Protein 2IUY (pdb70)

B-factor: mean 14.04, std 6.44, range [2.0, 47.24]

Radius of gyration: 25.38 Å; Cα contacts (8 Å, |Δi|>4): 1663; chains: 2; bounding box: 52×70×70 Å

Structure (mmCIF, N/CA/C/O backbone):
data_2IUY
#
_entry.id   2IUY
#
_cell.length_a   47.521
_cell.length_b   73.829
_cell.length_c   92.173
_cell.angle_alpha   90.00
_cell.angle_beta   90.65
_cell.angle_gamma   90.00
#
_symmetry.space_group_name_H-M   'P 1 21 1'
#
loop_
_entity.id
_entity.type
_entity.pdbx_description
1 polymer GLYCOSYLTRANSFERASE
2 non-polymer '2-(N-MORPHOLINO)-ETHANESULFONIC ACID'
3 non-polymer 'SULFATE ION'
4 water water
#
loop_
_atom_site.group_PDB
_atom_site.id
_atom_site.type_symbol
_atom_site.label_atom_id
_atom_site.label_alt_id
_atom_site.label_comp_id
_atom_site.label_asym_id
_atom_site.label_entity_id
_atom_site.label_seq_id
_atom_site.pdbx_PDB_ins_code
_atom_site.Cartn_x
_atom_site.Cartn_y
_atom_site.Cartn_z
_atom_site.occupancy
_atom_site.B_iso_or_equiv
_atom_site.auth_seq_id
_atom_site.auth_comp_id
_atom_site.auth_asym_id
_atom_site.auth_atom_id
_atom_site.pdbx_PDB_model_num
ATOM 1 N N . PRO A 1 3 ? 50.928 19.955 101.899 1.00 21.81 13 PRO A N 1
ATOM 2 C CA . PRO A 1 3 ? 49.593 20.309 101.379 1.00 20.45 13 PRO A CA 1
ATOM 3 C C . PRO A 1 3 ? 49.661 21.632 100.637 1.00 18.93 13 PRO A C 1
ATOM 4 O O . PRO A 1 3 ? 50.184 22.634 101.153 1.00 20.18 13 PRO A O 1
ATOM 8 N N . LEU A 1 4 ? 49.140 21.624 99.425 1.00 15.45 14 LEU A N 1
ATOM 9 C CA . LEU A 1 4 ? 49.245 22.768 98.523 1.00 11.95 14 LEU A CA 1
ATOM 10 C C . LEU A 1 4 ? 47.985 23.578 98.695 1.00 10.81 14 LEU A C 1
ATOM 11 O O . LEU A 1 4 ? 46.903 23.038 99.104 1.00 8.16 14 LEU A O 1
ATOM 16 N N . LYS A 1 5 ? 48.147 24.893 98.501 1.00 9.25 15 LYS A N 1
ATOM 17 C CA . LYS A 1 5 ? 47.022 25.805 98.343 1.00 8.95 15 LYS A CA 1
ATOM 18 C C . LYS A 1 5 ? 46.893 26.054 96.864 1.00 9.02 15 LYS A C 1
ATOM 19 O O . LYS A 1 5 ? 47.841 26.503 96.241 1.00 7.65 15 LYS A O 1
ATOM 25 N N . VAL A 1 6 ? 45.755 25.648 96.289 1.00 9.19 16 VAL A N 1
ATOM 26 C CA . VAL A 1 6 ? 45.580 25.676 94.824 1.00 8.24 16 VAL A CA 1
ATOM 27 C C . VAL A 1 6 ? 44.430 26.632 94.493 1.00 8.97 16 VAL A C 1
ATOM 28 O O . VAL A 1 6 ? 43.298 26.465 94.989 1.00 9.83 16 VAL A O 1
ATOM 32 N N . ALA A 1 7 ? 44.730 27.654 93.705 1.00 8.90 17 ALA A N 1
ATOM 33 C CA . ALA A 1 7 ? 43.702 28.532 93.164 1.00 9.51 17 ALA A CA 1
ATOM 34 C C . ALA A 1 7 ? 43.278 27.950 91.834 1.00 10.73 17 ALA A C 1
ATOM 35 O O . ALA A 1 7 ? 44.100 27.880 90.915 1.00 11.31 17 ALA A O 1
ATOM 37 N N . LEU A 1 8 ? 42.013 27.495 91.757 1.00 11.15 18 LEU A N 1
ATOM 38 C CA . LEU A 1 8 ? 41.432 26.892 90.553 1.00 11.18 18 LEU A CA 1
ATOM 39 C C . LEU A 1 8 ? 40.564 27.925 89.921 1.00 11.58 18 LEU A C 1
ATOM 40 O O . LEU A 1 8 ? 39.606 28.332 90.564 1.00 11.29 18 LEU A O 1
ATOM 45 N N . VAL A 1 9 ? 40.859 28.311 88.668 1.00 10.92 19 VAL A N 1
ATOM 46 C CA . VAL A 1 9 ? 40.165 29.425 88.043 1.00 10.90 19 VAL A CA 1
ATOM 47 C C . VAL A 1 9 ? 39.259 28.827 87.030 1.00 11.32 19 VAL A C 1
ATOM 48 O O . VAL A 1 9 ? 39.705 28.307 86.000 1.00 11.80 19 VAL A O 1
ATOM 52 N N . ASN A 1 10 ? 37.967 28.870 87.349 1.00 11.21 20 ASN A N 1
ATOM 53 C CA . ASN A 1 10 ? 36.917 28.469 86.441 1.00 10.10 20 ASN A CA 1
ATOM 54 C C . ASN A 1 10 ? 36.770 29.554 85.407 1.00 9.93 20 ASN A C 1
ATOM 55 O O . ASN A 1 10 ? 37.109 30.716 85.671 1.00 9.06 20 ASN A O 1
ATOM 60 N N . ILE A 1 11 ? 36.218 29.173 84.258 1.00 9.55 21 ILE A N 1
ATOM 61 C CA . ILE A 1 11 ? 35.887 30.096 83.161 1.00 9.26 21 ILE A CA 1
ATOM 62 C C . ILE A 1 11 ? 34.695 30.963 83.609 1.00 9.95 21 ILE A C 1
ATOM 63 O O . ILE A 1 11 ? 33.595 30.429 83.850 1.00 11.00 21 ILE A O 1
ATOM 68 N N . PRO A 1 12 ? 34.918 32.289 83.789 1.00 10.58 22 PRO A N 1
ATOM 69 C CA . PRO A 1 12 ? 33.823 33.185 84.279 1.00 11.08 22 PRO A CA 1
ATOM 70 C C . PRO A 1 12 ? 32.744 33.478 83.209 1.00 12.28 22 PRO A C 1
ATOM 71 O O . PRO A 1 12 ? 33.012 34.158 82.217 1.00 11.37 22 PRO A O 1
ATOM 75 N N . LEU A 1 13 ? 31.543 32.935 83.410 1.00 11.90 23 LEU A N 1
ATOM 76 C CA . LEU A 1 13 ? 30.485 33.034 82.456 1.00 13.26 23 LEU A CA 1
ATOM 77 C C . LEU A 1 13 ? 29.186 33.244 83.206 1.00 14.27 23 LEU A C 1
ATOM 78 O O . LEU A 1 13 ? 28.925 32.574 84.193 1.00 12.47 23 LEU A O 1
ATOM 83 N N . ARG A 1 14 ? 28.337 34.133 82.690 1.00 14.82 24 ARG A N 1
ATOM 84 C CA . ARG A 1 14 ? 27.053 34.333 83.347 1.00 15.38 24 ARG A CA 1
ATOM 85 C C . ARG A 1 14 ? 26.025 33.353 82.868 1.00 14.24 24 ARG A C 1
ATOM 86 O O . ARG A 1 14 ? 26.106 32.861 81.750 1.00 14.23 24 ARG A O 1
ATOM 94 N N . VAL A 1 15 ? 25.092 33.020 83.752 1.00 13.67 25 VAL A N 1
ATOM 95 C CA . VAL A 1 15 ? 23.921 32.240 83.374 1.00 12.88 25 VAL A CA 1
ATOM 96 C C . VAL A 1 15 ? 23.259 32.977 82.207 1.00 13.22 25 VAL A C 1
ATOM 97 O O . VAL A 1 15 ? 23.122 34.220 82.240 1.00 12.29 25 VAL A O 1
ATOM 101 N N . PRO A 1 16 ? 22.972 32.254 81.115 1.00 13.15 26 PRO A N 1
ATOM 102 C CA . PRO A 1 16 ? 22.489 32.984 79.947 1.00 13.93 26 PRO A CA 1
ATOM 103 C C . PRO A 1 16 ? 21.249 33.845 80.243 1.00 14.06 26 PRO A C 1
ATOM 104 O O . PRO A 1 16 ? 20.275 33.371 80.813 1.00 15.39 26 PRO A O 1
ATOM 108 N N . GLY A 1 17 ? 21.322 35.119 79.914 1.00 14.68 27 GLY A N 1
ATOM 109 C CA . GLY A 1 17 ? 20.177 36.019 80.127 1.00 14.41 27 GLY A CA 1
ATOM 110 C C . GLY A 1 17 ? 20.133 36.616 81.513 1.00 15.23 27 GLY A C 1
ATOM 111 O O . GLY A 1 17 ? 19.153 37.304 81.847 1.00 14.91 27 GLY A O 1
ATOM 112 N N . SER A 1 18 ? 21.152 36.330 82.331 1.00 14.30 28 SER A N 1
ATOM 113 C CA . SER A 1 18 ? 21.124 36.671 83.782 1.00 15.87 28 SER A CA 1
ATOM 114 C C . SER A 1 18 ? 22.399 37.385 84.245 1.00 15.89 28 SER A C 1
ATOM 115 O O . SER A 1 18 ? 23.429 37.290 83.591 1.00 16.55 28 SER A O 1
ATOM 118 N N . ASP A 1 19 ? 22.341 38.052 85.399 1.00 16.76 29 ASP A N 1
ATOM 119 C CA . ASP A 1 19 ? 23.564 38.598 86.017 1.00 16.86 29 ASP A CA 1
ATOM 120 C C . ASP A 1 19 ? 24.356 37.589 86.871 1.00 15.54 29 ASP A C 1
ATOM 121 O O . ASP A 1 19 ? 25.520 37.818 87.146 1.00 14.59 29 ASP A O 1
ATOM 126 N N . ALA A 1 20 ? 23.736 36.469 87.228 1.00 14.77 30 ALA A N 1
ATOM 127 C CA . ALA A 1 20 ? 24.369 35.442 88.058 1.00 14.23 30 ALA A CA 1
ATOM 128 C C . ALA A 1 20 ? 25.497 34.743 87.289 1.00 15.01 30 ALA A C 1
ATOM 129 O O . ALA A 1 20 ? 25.429 34.615 86.074 1.00 14.85 30 ALA A O 1
ATOM 131 N N . TRP A 1 21 ? 26.503 34.270 88.017 1.00 15.20 31 TRP A N 1
ATOM 132 C CA . TRP A 1 21 ? 27.632 33.521 87.456 1.00 14.43 31 TRP A CA 1
ATOM 133 C C . TRP A 1 21 ? 27.236 32.061 87.462 1.00 13.23 31 TRP A C 1
ATOM 134 O O . TRP A 1 21 ? 26.549 31.605 88.359 1.00 12.69 31 TRP A O 1
ATOM 145 N N . ILE A 1 22 ? 27.655 31.330 86.444 1.00 12.27 32 ILE A N 1
ATOM 146 C CA . ILE A 1 22 ? 27.438 29.886 86.415 1.00 10.72 32 ILE A CA 1
ATOM 147 C C . ILE A 1 22 ? 28.273 29.314 87.560 1.00 10.98 32 ILE A C 1
ATOM 148 O O . ILE A 1 22 ? 29.389 29.778 87.813 1.00 12.01 32 ILE A O 1
ATOM 153 N N . SER A 1 23 ? 27.731 28.338 88.268 1.00 11.21 33 SER A N 1
ATOM 154 C CA . SER A 1 23 ? 28.445 27.741 89.391 1.00 10.61 33 SER A CA 1
ATOM 155 C C . SER A 1 23 ? 29.298 26.522 89.003 1.00 8.94 33 SER A C 1
ATOM 156 O O . SER A 1 23 ? 29.288 26.042 87.857 1.00 9.63 33 SER A O 1
ATOM 159 N N . VAL A 1 24 ? 30.078 26.043 89.962 1.00 7.93 34 VAL A N 1
ATOM 160 C CA . VAL A 1 24 ? 30.792 24.812 89.825 1.00 7.52 34 VAL A CA 1
ATOM 161 C C . VAL A 1 24 ? 30.365 23.914 90.964 1.00 8.68 34 VAL A C 1
ATOM 162 O O . VAL A 1 24 ? 30.580 24.264 92.133 1.00 8.23 34 VAL A O 1
ATOM 166 N N . PRO A 1 25 ? 29.727 22.768 90.660 1.00 10.03 35 PRO A N 1
ATOM 167 C CA . PRO A 1 25 ? 29.339 22.305 89.344 1.00 10.26 35 PRO A CA 1
ATOM 168 C C . PRO A 1 25 ? 28.169 23.147 88.841 1.00 10.80 35 PRO A C 1
ATOM 169 O O . PRO A 1 25 ? 27.494 23.822 89.644 1.00 9.30 35 PRO A O 1
ATOM 173 N N . PRO A 1 26 ? 27.957 23.162 87.513 1.00 11.79 36 PRO A N 1
ATOM 174 C CA . PRO A 1 26 ? 27.019 24.132 87.011 1.00 12.35 36 PRO A CA 1
ATOM 175 C C . PRO A 1 26 ? 25.572 23.673 87.208 1.00 14.81 36 PRO A C 1
ATOM 176 O O . PRO A 1 26 ? 25.293 22.468 87.296 1.00 13.92 36 PRO A O 1
ATOM 180 N N . GLN A 1 27 ? 24.656 24.638 87.269 1.00 17.22 37 GLN A N 1
ATOM 181 C CA . GLN A 1 27 ? 23.222 24.331 87.391 1.00 19.75 37 GLN A CA 1
ATOM 182 C C . GLN A 1 27 ? 22.699 23.695 86.070 1.00 20.25 37 GLN A C 1
ATOM 183 O O . GLN A 1 27 ? 21.917 22.734 86.075 1.00 20.78 37 GLN A O 1
ATOM 189 N N . GLY A 1 28 ? 23.176 24.191 84.943 1.00 20.77 38 GLY A N 1
ATOM 190 C CA . GLY A 1 28 ? 22.718 23.671 83.654 1.00 22.44 38 GLY A CA 1
ATOM 191 C C . GLY A 1 28 ? 23.871 23.191 82.781 1.00 23.62 38 GLY A C 1
ATOM 192 O O . GLY A 1 28 ? 24.715 22.405 83.232 1.00 24.54 38 GLY A O 1
ATOM 193 N N . TYR A 1 29 ? 23.930 23.678 81.538 1.00 23.32 39 TYR A N 1
ATOM 194 C CA . TYR A 1 29 ? 24.943 23.228 80.614 1.00 24.06 39 TYR A CA 1
ATOM 195 C C . TYR A 1 29 ? 26.293 23.925 80.916 1.00 23.10 39 TYR A C 1
ATOM 196 O O . TYR A 1 29 ? 26.355 25.127 81.183 1.00 21.95 39 TYR A O 1
ATOM 205 N N . GLY A 1 30 ? 27.364 23.141 80.892 1.00 21.84 40 GLY A N 1
ATOM 206 C CA . GLY A 1 30 ? 28.697 23.698 80.979 1.00 20.95 40 GLY A CA 1
ATOM 207 C C . GLY A 1 30 ? 29.722 22.636 81.298 1.00 19.65 40 GLY A C 1
ATOM 208 O O . GLY A 1 30 ? 29.912 22.272 82.476 1.00 21.27 40 GLY A O 1
ATOM 209 N N . GLY A 1 31 ? 30.381 22.171 80.249 1.00 16.52 41 GLY A N 1
ATOM 210 C CA . GLY A 1 31 ? 31.465 21.208 80.331 1.00 14.23 41 GLY A CA 1
ATOM 211 C C . GLY A 1 31 ? 32.645 21.588 81.183 1.00 12.12 41 GLY A C 1
ATOM 212 O O . GLY A 1 31 ? 33.015 20.807 82.012 1.00 11.60 41 GLY A O 1
ATOM 213 N N . ILE A 1 32 ? 33.255 22.763 80.985 1.00 10.41 42 ILE A N 1
ATOM 214 C CA . ILE A 1 32 ? 34.425 23.176 81.801 1.00 10.03 42 ILE A CA 1
ATOM 215 C C . ILE A 1 32 ? 34.179 23.187 83.316 1.00 9.40 42 ILE A C 1
ATOM 216 O O . ILE A 1 32 ? 35.067 22.837 84.124 1.00 8.73 42 ILE A O 1
ATOM 221 N N . GLN A 1 33 ? 32.964 23.595 83.677 1.00 8.65 43 GLN A N 1
ATOM 222 C CA . GLN A 1 33 ? 32.531 23.747 85.058 1.00 8.23 43 GLN A CA 1
ATOM 223 C C . GLN A 1 33 ? 32.416 22.382 85.732 1.00 8.76 43 GLN A C 1
ATOM 224 O O . GLN A 1 33 ? 32.747 22.245 86.893 1.00 9.23 43 GLN A O 1
ATOM 230 N N . TRP A 1 34 ? 31.959 21.380 84.987 1.00 9.23 44 TRP A N 1
ATOM 231 C CA . TRP A 1 34 ? 31.986 19.997 85.431 1.00 10.14 44 TRP A CA 1
ATOM 232 C C . TRP A 1 34 ? 33.441 19.507 85.602 1.00 9.90 44 TRP A C 1
ATOM 233 O O . TRP A 1 34 ? 33.774 18.880 86.594 1.00 9.96 44 TRP A O 1
ATOM 244 N N . VAL A 1 35 ? 34.302 19.835 84.656 1.00 8.90 45 VAL A N 1
ATOM 245 C CA . VAL A 1 35 ? 35.727 19.436 84.788 1.00 8.40 45 VAL A CA 1
ATOM 246 C C . VAL A 1 35 ? 36.289 19.942 86.106 1.00 7.06 45 VAL A C 1
ATOM 247 O O . VAL A 1 35 ? 36.933 19.202 86.836 1.00 7.54 45 VAL A O 1
ATOM 251 N N . VAL A 1 36 ? 36.066 21.211 86.394 1.00 7.08 46 VAL A N 1
ATOM 252 C CA . VAL A 1 36 ? 36.640 21.878 87.576 1.00 5.99 46 VAL A CA 1
ATOM 253 C C . VAL A 1 36 ? 36.092 21.262 88.874 1.00 7.55 46 VAL A C 1
ATOM 254 O O . VAL A 1 36 ? 36.822 21.087 89.819 1.00 7.92 46 VAL A O 1
ATOM 258 N N . ALA A 1 37 ? 34.782 20.939 88.894 1.00 8.01 47 ALA A N 1
ATOM 259 C CA . ALA A 1 37 ? 34.137 20.264 90.008 1.00 7.13 47 ALA A CA 1
ATOM 260 C C . ALA A 1 37 ? 34.799 18.898 90.315 1.00 7.70 47 ALA A C 1
ATOM 261 O O . ALA A 1 37 ? 35.106 18.607 91.464 1.00 7.58 47 ALA A O 1
ATOM 263 N N . ASN A 1 38 ? 35.022 18.099 89.280 1.00 7.25 48 ASN A N 1
ATOM 264 C CA . ASN A 1 38 ? 35.557 16.775 89.401 1.00 8.98 48 ASN A CA 1
ATOM 265 C C . ASN A 1 38 ? 37.047 16.823 89.792 1.00 9.72 48 ASN A C 1
ATOM 266 O O . ASN A 1 38 ? 37.516 16.029 90.655 1.00 9.24 48 ASN A O 1
ATOM 271 N N . LEU A 1 39 ? 37.763 17.746 89.160 1.00 9.09 49 LEU A N 1
ATOM 272 C CA . LEU A 1 39 ? 39.157 18.071 89.529 1.00 9.86 49 LEU A CA 1
ATOM 273 C C . LEU A 1 39 ? 39.286 18.476 91.001 1.00 10.88 49 LEU A C 1
ATOM 274 O O . LEU A 1 39 ? 40.130 17.958 91.741 1.00 10.81 49 LEU A O 1
ATOM 287 N N . ASP A 1 41 ? 37.308 17.933 93.518 1.00 12.69 51 ASP A N 1
ATOM 288 C CA . ASP A 1 41 ? 36.987 16.828 94.434 1.00 11.12 51 ASP A CA 1
ATOM 289 C C . ASP A 1 41 ? 38.239 15.987 94.628 1.00 9.79 51 ASP A C 1
ATOM 290 O O . ASP A 1 41 ? 38.562 15.592 95.742 1.00 10.14 51 ASP A O 1
ATOM 295 N N . GLY A 1 42 ? 38.938 15.696 93.535 1.00 9.18 52 GLY A N 1
ATOM 296 C CA . GLY A 1 42 ? 40.239 14.951 93.612 1.00 8.88 52 GLY A CA 1
ATOM 297 C C . GLY A 1 42 ? 41.270 15.622 94.527 1.00 9.06 52 GLY A C 1
ATOM 298 O O . GLY A 1 42 ? 41.831 14.963 95.422 1.00 10.39 52 GLY A O 1
ATOM 299 N N . LEU A 1 43 ? 41.512 16.918 94.296 1.00 7.14 53 LEU A N 1
ATOM 300 C CA . LEU A 1 43 ? 42.494 17.713 95.016 1.00 6.63 53 LEU A CA 1
ATOM 301 C C . LEU A 1 43 ? 42.178 17.778 96.522 1.00 7.60 53 LEU A C 1
ATOM 302 O O . LEU A 1 43 ? 43.060 17.653 97.310 1.00 6.87 53 LEU A O 1
ATOM 307 N N . LEU A 1 44 ? 40.909 18.025 96.865 1.00 8.66 54 LEU A N 1
ATOM 308 C CA . LEU A 1 44 ? 40.413 18.026 98.217 1.00 9.83 54 LEU A CA 1
ATOM 309 C C . LEU A 1 44 ? 40.561 16.653 98.870 1.00 11.48 54 LEU A C 1
ATOM 310 O O . LEU A 1 44 ? 40.907 16.568 100.047 1.00 12.54 54 LEU A O 1
ATOM 315 N N . GLU A 1 45 ? 40.277 15.572 98.130 1.00 11.58 55 GLU A N 1
ATOM 316 C CA . GLU A 1 45 ? 40.397 14.228 98.688 1.00 12.98 55 GLU A CA 1
ATOM 317 C C . GLU A 1 45 ? 41.858 13.929 98.987 1.00 13.13 55 GLU A C 1
ATOM 318 O O . GLU A 1 45 ? 42.182 13.185 99.936 1.00 13.66 55 GLU A O 1
ATOM 324 N N . LEU A 1 46 ? 42.740 14.478 98.163 1.00 12.34 56 LEU A N 1
ATOM 325 C CA . LEU A 1 46 ? 44.197 14.349 98.393 1.00 12.78 56 LEU A CA 1
ATOM 326 C C . LEU A 1 46 ? 44.753 15.184 99.526 1.00 12.68 56 LEU A C 1
ATOM 327 O O . LEU A 1 46 ? 45.926 15.047 99.834 1.00 13.67 56 LEU A O 1
ATOM 332 N N . GLY A 1 47 ? 43.959 16.084 100.104 1.00 13.06 57 GLY A N 1
ATOM 333 C CA . GLY A 1 47 ? 44.396 16.849 101.287 1.00 12.91 57 GLY A CA 1
ATOM 334 C C . GLY A 1 47 ? 44.830 18.279 101.007 1.00 12.76 57 GLY A C 1
ATOM 335 O O . GLY A 1 47 ? 45.206 18.997 101.928 1.00 12.35 57 GLY A O 1
ATOM 336 N N . HIS A 1 48 ? 44.741 18.704 99.737 1.00 12.14 58 HIS A N 1
ATOM 337 C CA . HIS A 1 48 ? 45.058 20.097 99.322 1.00 11.12 58 HIS A CA 1
ATOM 338 C C . HIS A 1 48 ? 43.943 21.092 99.534 1.00 11.50 58 HIS A C 1
ATOM 339 O O . HIS A 1 48 ? 42.766 20.720 99.610 1.00 10.49 58 HIS A O 1
ATOM 346 N N . GLU A 1 49 ? 44.318 22.363 99.702 1.00 10.84 59 GLU A N 1
ATOM 347 C CA . GLU A 1 49 ? 43.346 23.379 99.948 1.00 12.15 59 GLU A CA 1
ATOM 348 C C . GLU A 1 49 ? 42.973 24.031 98.596 1.00 11.99 59 GLU A C 1
ATOM 349 O O . GLU A 1 49 ? 43.835 24.292 97.803 1.00 12.36 59 GLU A O 1
ATOM 355 N N . VAL A 1 50 ? 41.680 24.216 98.319 1.00 11.49 60 VAL A N 1
ATOM 356 C CA . VAL A 1 50 ? 41.222 24.718 97.015 1.00 11.95 60 VAL A CA 1
ATOM 357 C C . VAL A 1 50 ? 40.478 26.065 97.191 1.00 12.36 60 VAL A C 1
ATOM 358 O O . VAL A 1 50 ? 39.596 26.191 98.048 1.00 12.06 60 VAL A O 1
ATOM 362 N N . PHE A 1 51 ? 40.934 27.078 96.438 1.00 11.99 61 PHE A N 1
ATOM 363 C CA . PHE A 1 51 ? 40.328 28.394 96.356 1.00 10.25 61 PHE A CA 1
ATOM 364 C C . PHE A 1 51 ? 39.745 28.419 94.952 1.00 10.30 61 PHE A C 1
ATOM 365 O O . PHE A 1 51 ? 40.471 28.282 93.992 1.00 9.51 61 PHE A O 1
ATOM 373 N N . LEU A 1 52 ? 38.406 28.470 94.865 1.00 10.12 62 LEU A N 1
ATOM 374 C CA . LEU A 1 52 ? 37.715 28.409 93.598 1.00 10.42 62 LEU A CA 1
ATOM 375 C C . LEU A 1 52 ? 37.424 29.844 93.218 1.00 9.94 62 LEU A C 1
ATOM 376 O O . LEU A 1 52 ? 36.847 30.579 94.017 1.00 10.79 62 LEU A O 1
ATOM 381 N N . LEU A 1 53 ? 37.823 30.208 91.998 1.00 9.25 63 LEU A N 1
ATOM 382 C CA . LEU A 1 53 ? 37.659 31.543 91.456 1.00 9.65 63 LEU A CA 1
ATOM 383 C C . LEU A 1 53 ? 36.848 31.392 90.186 1.00 10.70 63 LEU A C 1
ATOM 384 O O . LEU A 1 53 ? 36.851 30.313 89.557 1.00 10.54 63 LEU A O 1
ATOM 389 N N . GLY A 1 54 ? 36.142 32.476 89.853 1.00 10.55 64 GLY A N 1
ATOM 390 C CA . GLY A 1 54 ? 35.358 32.585 88.652 1.00 10.37 64 GLY A CA 1
ATOM 391 C C . GLY A 1 54 ? 34.074 31.818 88.766 1.00 10.39 64 GLY A C 1
ATOM 392 O O . GLY A 1 54 ? 33.513 31.442 87.734 1.00 10.86 64 GLY A O 1
ATOM 393 N N . ALA A 1 55 ? 33.620 31.549 90.005 1.00 10.04 65 ALA A N 1
ATOM 394 C CA . ALA A 1 55 ? 32.347 30.811 90.232 1.00 10.15 65 ALA A CA 1
ATOM 395 C C . ALA A 1 55 ? 31.679 31.139 91.601 1.00 11.06 65 ALA A C 1
ATOM 396 O O . ALA A 1 55 ? 31.433 30.227 92.420 1.00 8.90 65 ALA A O 1
ATOM 398 N N . PRO A 1 56 ? 31.406 32.436 91.850 1.00 12.02 66 PRO A N 1
ATOM 399 C CA . PRO A 1 56 ? 30.883 32.850 93.163 1.00 14.20 66 PRO A CA 1
ATOM 400 C C . PRO A 1 56 ? 29.456 32.257 93.378 1.00 16.18 66 PRO A C 1
ATOM 401 O O . PRO A 1 56 ? 28.766 31.928 92.412 1.00 17.28 66 PRO A O 1
ATOM 405 N N . GLY A 1 57 ? 29.049 32.010 94.608 1.00 17.13 67 GLY A N 1
ATOM 406 C CA . GLY A 1 57 ? 27.722 31.360 94.740 1.00 17.29 67 GLY A CA 1
ATOM 407 C C . GLY A 1 57 ? 27.701 29.861 94.486 1.00 17.39 67 GLY A C 1
ATOM 408 O O . GLY A 1 57 ? 26.628 29.241 94.597 1.00 17.45 67 GLY A O 1
ATOM 409 N N . SER A 1 58 ? 28.856 29.267 94.124 1.00 16.63 68 SER A N 1
ATOM 410 C CA . SER A 1 58 ? 28.991 27.793 94.014 1.00 15.77 68 SER A CA 1
ATOM 411 C C . SER A 1 58 ? 28.813 27.183 95.408 1.00 17.95 68 SER A C 1
ATOM 412 O O . SER A 1 58 ? 29.111 27.847 96.379 1.00 18.25 68 SER A O 1
ATOM 415 N N . PRO A 1 59 ? 28.339 25.907 95.522 1.00 19.86 69 PRO A N 1
ATOM 416 C CA . PRO A 1 59 ? 28.235 25.329 96.908 1.00 21.09 69 PRO A CA 1
ATOM 417 C C . PRO A 1 59 ? 29.609 25.342 97.600 1.00 22.82 69 PRO A C 1
ATOM 418 O O . PRO A 1 59 ? 30.634 25.053 96.941 1.00 22.07 69 PRO A O 1
ATOM 422 N N . ALA A 1 60 ? 29.645 25.685 98.891 1.00 24.56 70 ALA A N 1
ATOM 423 C CA . ALA A 1 60 ? 30.931 26.008 99.536 1.00 27.11 70 ALA A CA 1
ATOM 424 C C . ALA A 1 60 ? 31.318 25.131 100.739 1.00 28.76 70 ALA A C 1
ATOM 425 O O . ALA A 1 60 ? 32.412 25.308 101.312 1.00 29.01 70 ALA A O 1
ATOM 427 N N . GLY A 1 61 ? 30.467 24.149 101.050 1.00 29.64 71 GLY A N 1
ATOM 428 C CA . GLY A 1 61 ? 30.629 23.281 102.243 1.00 30.50 71 GLY A CA 1
ATOM 429 C C . GLY A 1 61 ? 31.907 22.460 102.484 1.00 29.73 71 GLY A C 1
ATOM 430 O O . GLY A 1 61 ? 32.433 22.495 103.581 1.00 30.27 71 GLY A O 1
ATOM 431 N N . ARG A 1 62 ? 32.356 21.695 101.488 1.00 29.71 72 ARG A N 1
ATOM 432 C CA . ARG A 1 62 ? 33.554 20.841 101.587 1.00 29.97 72 ARG A CA 1
ATOM 433 C C . ARG A 1 62 ? 34.649 21.527 102.446 1.00 29.25 72 ARG A C 1
ATOM 434 O O . ARG A 1 62 ? 34.937 22.720 102.262 1.00 28.59 72 ARG A O 1
ATOM 442 N N . PRO A 1 63 ? 35.208 20.799 103.438 1.00 28.22 73 PRO A N 1
ATOM 443 C CA . PRO A 1 63 ? 36.349 21.391 104.142 1.00 27.11 73 PRO A CA 1
ATOM 444 C C . PRO A 1 63 ? 37.568 21.373 103.217 1.00 24.69 73 PRO A C 1
ATOM 445 O O . PRO A 1 63 ? 37.733 20.447 102.409 1.00 23.95 73 PRO A O 1
ATOM 449 N N . GLY A 1 64 ? 38.396 22.401 103.336 1.00 22.44 74 GLY A N 1
ATOM 450 C CA . GLY A 1 64 ? 39.485 22.612 102.399 1.00 19.51 74 GLY A CA 1
ATOM 451 C C . GLY A 1 64 ? 39.074 23.478 101.217 1.00 17.35 74 GLY A C 1
ATOM 452 O O . GLY A 1 64 ? 39.920 23.935 100.492 1.00 17.54 74 GLY A O 1
ATOM 453 N N . LEU A 1 65 ? 37.773 23.704 101.025 1.00 16.83 75 LEU A N 1
ATOM 454 C CA . LEU A 1 65 ? 37.265 24.498 99.909 1.00 15.54 75 LEU A CA 1
ATOM 455 C C . LEU A 1 65 ? 36.857 25.914 100.336 1.00 15.98 75 LEU A C 1
ATOM 456 O O . LEU A 1 65 ? 36.072 26.099 101.272 1.00 15.74 75 LEU A O 1
ATOM 461 N N . THR A 1 66 ? 37.396 26.915 99.647 1.00 14.80 76 THR A N 1
ATOM 462 C CA . THR A 1 66 ? 36.960 28.280 99.808 1.00 15.49 76 THR A CA 1
ATOM 463 C C . THR A 1 66 ? 36.451 28.783 98.468 1.00 15.64 76 THR A C 1
ATOM 464 O O . THR A 1 66 ? 37.210 28.776 97.478 1.00 14.59 76 THR A O 1
ATOM 468 N N . VAL A 1 67 ? 35.170 29.190 98.428 1.00 15.46 77 VAL A N 1
ATOM 469 C CA . VAL A 1 67 ? 34.601 29.859 97.252 1.00 14.80 77 VAL A CA 1
ATOM 470 C C . VAL A 1 67 ? 34.862 31.352 97.337 1.00 15.03 77 VAL A C 1
ATOM 471 O O . VAL A 1 67 ? 34.297 32.047 98.170 1.00 15.18 77 VAL A O 1
ATOM 475 N N . VAL A 1 68 ? 35.774 31.820 96.486 1.00 15.55 78 VAL A N 1
ATOM 476 C CA . VAL A 1 68 ? 36.203 33.227 96.461 1.00 15.50 78 VAL A CA 1
ATOM 477 C C . VAL A 1 68 ? 35.138 34.067 95.753 1.00 16.19 78 VAL A C 1
ATOM 478 O O . VAL A 1 68 ? 34.724 33.739 94.620 1.00 16.73 78 VAL A O 1
ATOM 482 N N . PRO A 1 69 ? 34.676 35.143 96.402 1.00 17.00 79 PRO A N 1
ATOM 483 C CA . PRO A 1 69 ? 33.675 36.007 95.767 1.00 18.87 79 PRO A CA 1
ATOM 484 C C . PRO A 1 69 ? 34.206 36.880 94.611 1.00 19.94 79 PRO A C 1
ATOM 485 O O . PRO A 1 69 ? 34.083 38.116 94.634 1.00 21.29 79 PRO A O 1
ATOM 489 N N . ALA A 1 70 ? 34.788 36.235 93.602 1.00 19.49 80 ALA A N 1
ATOM 490 C CA . ALA A 1 70 ? 35.333 36.927 92.434 1.00 18.77 80 ALA A CA 1
ATOM 491 C C . ALA A 1 70 ? 34.833 36.221 91.210 1.00 17.94 80 ALA A C 1
ATOM 492 O O . ALA A 1 70 ? 35.104 35.034 90.996 1.00 17.39 80 ALA A O 1
ATOM 494 N N . GLY A 1 71 ? 34.023 36.958 90.470 1.00 18.25 81 GLY A N 1
ATOM 495 C CA . GLY A 1 71 ? 33.383 36.501 89.264 1.00 18.02 81 GLY A CA 1
ATOM 496 C C . GLY A 1 71 ? 34.111 37.055 88.078 1.00 18.57 81 GLY A C 1
ATOM 497 O O . GLY A 1 71 ? 34.643 36.293 87.292 1.00 19.55 81 GLY A O 1
ATOM 498 N N . GLU A 1 72 ? 34.170 38.375 87.923 1.00 20.08 82 GLU A N 1
ATOM 499 C CA . GLU A 1 72 ? 34.755 38.856 86.677 1.00 21.59 82 GLU A CA 1
ATOM 500 C C . GLU A 1 72 ? 36.273 38.808 86.656 1.00 20.27 82 GLU A C 1
ATOM 501 O O . GLU A 1 72 ? 36.880 38.758 87.693 1.00 19.23 82 GLU A O 1
ATOM 507 N N . PRO A 1 73 ? 36.859 38.776 85.442 1.00 20.69 83 PRO A N 1
ATOM 508 C CA . PRO A 1 73 ? 38.300 38.692 85.228 1.00 20.74 83 PRO A CA 1
ATOM 509 C C . PRO A 1 73 ? 39.095 39.663 86.107 1.00 21.09 83 PRO A C 1
ATOM 510 O O . PRO A 1 73 ? 40.059 39.235 86.713 1.00 20.74 83 PRO A O 1
ATOM 514 N N . GLU A 1 74 ? 38.674 40.919 86.202 1.00 20.83 84 GLU A N 1
ATOM 515 C CA . GLU A 1 74 ? 39.424 41.949 86.934 1.00 22.02 84 GLU A CA 1
ATOM 516 C C . GLU A 1 74 ? 39.483 41.672 88.424 1.00 20.55 84 GLU A C 1
ATOM 517 O O . GLU A 1 74 ? 40.504 41.899 89.058 1.00 19.97 84 GLU A O 1
ATOM 523 N N . GLU A 1 75 ? 38.372 41.191 88.974 1.00 20.09 85 GLU A N 1
ATOM 524 C CA . GLU A 1 75 ? 38.275 40.783 90.385 1.00 19.41 85 GLU A CA 1
ATOM 525 C C . GLU A 1 75 ? 39.125 39.552 90.665 1.00 18.00 85 GLU A C 1
ATOM 526 O O . GLU A 1 75 ? 39.700 39.440 91.745 1.00 17.30 85 GLU A O 1
ATOM 532 N N . ILE A 1 76 ? 39.144 38.616 89.712 1.00 15.77 86 ILE A N 1
ATOM 533 C CA . ILE A 1 76 ? 39.960 37.434 89.824 1.00 15.62 86 ILE A CA 1
ATOM 534 C C . ILE A 1 76 ? 41.451 37.853 89.788 1.00 15.92 86 ILE A C 1
ATOM 535 O O . ILE A 1 76 ? 42.220 37.388 90.608 1.00 15.40 86 ILE A O 1
ATOM 540 N N . GLU A 1 77 ? 41.837 38.744 88.879 1.00 16.43 87 GLU A N 1
ATOM 541 C CA . GLU A 1 77 ? 43.250 39.231 88.837 1.00 18.50 87 GLU A CA 1
ATOM 542 C C . GLU A 1 77 ? 43.660 39.958 90.089 1.00 17.91 87 GLU A C 1
ATOM 543 O O . GLU A 1 77 ? 44.775 39.768 90.579 1.00 17.73 87 GLU A O 1
ATOM 549 N N . ARG A 1 78 ? 42.756 40.782 90.608 1.00 18.16 88 ARG A N 1
ATOM 550 C CA . ARG A 1 78 ? 43.032 41.551 91.803 1.00 18.37 88 ARG A CA 1
ATOM 551 C C . ARG A 1 78 ? 43.310 40.631 92.960 1.00 17.81 88 ARG A C 1
ATOM 552 O O . ARG A 1 78 ? 44.274 40.864 93.692 1.00 18.58 88 ARG A O 1
ATOM 560 N N . TRP A 1 79 ? 42.489 39.579 93.101 1.00 16.59 89 TRP A N 1
ATOM 561 C CA . TRP A 1 79 ? 42.586 38.573 94.167 1.00 15.11 89 TRP A CA 1
ATOM 562 C C . TRP A 1 79 ? 43.877 37.749 94.097 1.00 14.54 89 TRP A C 1
ATOM 563 O O . TRP A 1 79 ? 44.538 37.530 95.113 1.00 13.24 89 TRP A O 1
ATOM 574 N N . LEU A 1 80 ? 44.196 37.275 92.891 1.00 14.74 90 LEU A N 1
ATOM 575 C CA . LEU A 1 80 ? 45.423 36.501 92.613 1.00 15.06 90 LEU A CA 1
ATOM 576 C C . LEU A 1 80 ? 46.733 37.257 92.908 1.00 16.43 90 LEU A C 1
ATOM 577 O O . LEU A 1 80 ? 47.732 36.650 93.315 1.00 16.90 90 LEU A O 1
ATOM 582 N N . ARG A 1 81 ? 46.735 38.576 92.701 1.00 16.93 91 ARG A N 1
ATOM 583 C CA . ARG A 1 81 ? 47.914 39.393 92.946 1.00 17.87 91 ARG A CA 1
ATOM 584 C C . ARG A 1 81 ? 48.372 39.372 94.419 1.00 16.89 91 ARG A C 1
ATOM 585 O O . ARG A 1 81 ? 49.559 39.443 94.714 1.00 18.04 91 ARG A O 1
ATOM 593 N N . THR A 1 82 ? 47.434 39.249 95.342 1.00 16.51 92 THR A N 1
ATOM 594 C CA . THR A 1 82 ? 47.763 39.310 96.767 1.00 16.71 92 THR A CA 1
ATOM 595 C C . THR A 1 82 ? 47.593 37.973 97.502 1.00 16.28 92 THR A C 1
ATOM 596 O O . THR A 1 82 ? 47.877 37.880 98.711 1.00 16.12 92 THR A O 1
ATOM 600 N N . ALA A 1 83 ? 47.150 36.951 96.755 1.00 15.59 93 ALA A N 1
ATOM 601 C CA . ALA A 1 83 ? 46.820 35.630 97.311 1.00 15.36 93 ALA A CA 1
ATOM 602 C C . ALA A 1 83 ? 48.076 34.933 97.754 1.00 15.46 93 ALA A C 1
ATOM 603 O O . ALA A 1 83 ? 49.123 34.999 97.089 1.00 16.25 93 ALA A O 1
ATOM 605 N N . ASP A 1 84 ? 47.977 34.312 98.924 1.00 14.64 94 ASP A N 1
ATOM 606 C CA . ASP A 1 84 ? 48.964 33.372 99.360 1.00 15.18 94 ASP A CA 1
ATOM 607 C C . ASP A 1 84 ? 48.601 31.941 98.895 1.00 13.67 94 ASP A C 1
ATOM 608 O O . ASP A 1 84 ? 48.171 31.122 99.679 1.00 12.74 94 ASP A O 1
ATOM 613 N N . VAL A 1 85 ? 48.789 31.619 97.614 1.00 13.79 95 VAL A N 1
ATOM 614 C CA . VAL A 1 85 ? 48.556 30.220 97.171 1.00 12.37 95 VAL A CA 1
ATOM 615 C C . VAL A 1 85 ? 49.808 29.694 96.530 1.00 11.68 95 VAL A C 1
ATOM 616 O O . VAL A 1 85 ? 50.632 30.482 96.106 1.00 11.92 95 VAL A O 1
ATOM 620 N N . ASP A 1 86 ? 49.968 28.379 96.432 1.00 10.51 96 ASP A N 1
ATOM 621 C CA . ASP A 1 86 ? 51.171 27.854 95.822 1.00 10.05 96 ASP A CA 1
ATOM 622 C C . ASP A 1 86 ? 51.080 27.774 94.285 1.00 9.28 96 ASP A C 1
ATOM 623 O O . ASP A 1 86 ? 52.106 27.840 93.593 1.00 7.76 96 ASP A O 1
ATOM 628 N N . VAL A 1 87 ? 49.849 27.644 93.789 1.00 8.94 97 VAL A N 1
ATOM 629 C CA . VAL A 1 87 ? 49.566 27.259 92.407 1.00 9.49 97 VAL A CA 1
ATOM 630 C C . VAL A 1 87 ? 48.303 27.975 91.985 1.00 8.47 97 VAL A C 1
ATOM 631 O O . VAL A 1 87 ? 47.294 27.952 92.708 1.00 8.68 97 VAL A O 1
ATOM 635 N N . VAL A 1 88 ? 48.367 28.612 90.821 1.00 8.20 98 VAL A N 1
ATOM 636 C CA . VAL A 1 88 ? 47.176 29.075 90.110 1.00 7.34 98 VAL A CA 1
ATOM 637 C C . VAL A 1 88 ? 46.982 28.180 88.902 1.00 7.28 98 VAL A C 1
ATOM 638 O O . VAL A 1 88 ? 47.807 28.150 88.032 1.00 7.12 98 VAL A O 1
ATOM 642 N N . HIS A 1 89 ? 45.864 27.465 88.875 1.00 6.45 99 HIS A N 1
ATOM 643 C CA . HIS A 1 89 ? 45.538 26.512 87.839 1.00 5.87 99 HIS A CA 1
ATOM 644 C C . HIS A 1 89 ? 44.322 27.025 87.076 1.00 6.58 99 HIS A C 1
ATOM 645 O O . HIS A 1 89 ? 43.181 26.948 87.569 1.00 6.21 99 HIS A O 1
ATOM 652 N N . ASP A 1 90 ? 44.609 27.578 85.891 1.00 6.96 100 ASP A N 1
ATOM 653 C CA . ASP A 1 90 ? 43.681 28.218 85.011 1.00 7.33 100 ASP A CA 1
ATOM 654 C C . ASP A 1 90 ? 42.936 27.221 84.124 1.00 7.73 100 ASP A C 1
ATOM 655 O O . ASP A 1 90 ? 43.527 26.409 83.430 1.00 6.35 100 ASP A O 1
ATOM 660 N N . HIS A 1 91 ? 41.604 27.304 84.174 1.00 8.25 101 HIS A N 1
ATOM 661 C CA . HIS A 1 91 ? 40.729 26.567 83.265 1.00 7.23 101 HIS A CA 1
ATOM 662 C C . HIS A 1 91 ? 39.958 27.494 82.351 1.00 7.17 101 HIS A C 1
ATOM 663 O O . HIS A 1 91 ? 39.129 27.028 81.617 1.00 7.59 101 HIS A O 1
ATOM 670 N N . SER A 1 92 ? 40.186 28.809 82.439 1.00 8.91 102 SER A N 1
ATOM 671 C CA . SER A 1 92 ? 39.399 29.813 81.696 1.00 8.86 102 SER A CA 1
ATOM 672 C C . SER A 1 92 ? 39.827 30.036 80.235 1.00 10.92 102 SER A C 1
ATOM 673 O O . SER A 1 92 ? 39.188 30.813 79.544 1.00 12.00 102 SER A O 1
ATOM 676 N N . GLY A 1 93 ? 40.919 29.413 79.792 1.00 11.95 103 GLY A N 1
ATOM 677 C CA . GLY A 1 93 ? 41.505 29.706 78.487 1.00 12.87 103 GLY A CA 1
ATOM 678 C C . GLY A 1 93 ? 42.252 31.021 78.483 1.00 13.11 103 GLY A C 1
ATOM 679 O O . GLY A 1 93 ? 42.391 31.666 77.450 1.00 12.76 103 GLY A O 1
ATOM 680 N N . GLY A 1 94 ? 42.748 31.440 79.634 1.00 13.17 104 GLY A N 1
ATOM 681 C CA . GLY A 1 94 ? 43.613 32.583 79.645 1.00 13.50 104 GLY A CA 1
ATOM 682 C C . GLY A 1 94 ? 42.964 33.934 79.844 1.00 14.48 104 GLY A C 1
ATOM 683 O O . GLY A 1 94 ? 43.540 34.963 79.467 1.00 14.46 104 GLY A O 1
ATOM 684 N N . VAL A 1 95 ? 41.790 33.940 80.468 1.00 15.13 105 VAL A N 1
ATOM 685 C CA . VAL A 1 95 ? 41.202 35.165 81.031 1.00 16.37 105 VAL A CA 1
ATOM 686 C C . VAL A 1 95 ? 42.162 35.789 82.060 1.00 17.03 105 VAL A C 1
ATOM 687 O O . VAL A 1 95 ? 42.200 37.009 82.276 1.00 16.37 105 VAL A O 1
ATOM 691 N N . ILE A 1 96 ? 42.952 34.952 82.718 1.00 17.00 106 ILE A N 1
ATOM 692 C CA . ILE A 1 96 ? 44.028 35.465 83.571 1.00 16.22 106 ILE A CA 1
ATOM 693 C C . ILE A 1 96 ? 45.378 34.870 83.086 1.00 15.85 106 ILE A C 1
ATOM 694 O O . ILE A 1 96 ? 45.395 34.004 82.233 1.00 16.32 106 ILE A O 1
ATOM 699 N N . GLY A 1 97 ? 46.501 35.353 83.595 1.00 15.48 107 GLY A N 1
ATOM 700 C CA . GLY A 1 97 ? 47.797 34.897 83.106 1.00 14.66 107 GLY A CA 1
ATOM 701 C C . GLY A 1 97 ? 48.784 34.919 84.238 1.00 14.58 107 GLY A C 1
ATOM 702 O O . GLY A 1 97 ? 48.411 35.265 85.350 1.00 16.29 107 GLY A O 1
ATOM 703 N N . PRO A 1 98 ? 50.030 34.498 84.001 1.00 14.16 108 PRO A N 1
ATOM 704 C CA . PRO A 1 98 ? 51.038 34.524 85.066 1.00 13.83 108 PRO A CA 1
ATOM 705 C C . PRO A 1 98 ? 51.511 35.906 85.568 1.00 14.67 108 PRO A C 1
ATOM 706 O O . PRO A 1 98 ? 52.040 35.988 86.676 1.00 13.80 108 PRO A O 1
ATOM 710 N N . ALA A 1 99 ? 51.320 36.982 84.790 1.00 14.53 109 ALA A N 1
ATOM 711 C CA . ALA A 1 99 ? 51.887 38.293 85.160 1.00 15.17 109 ALA A CA 1
ATOM 712 C C . ALA A 1 99 ? 51.211 38.814 86.400 1.00 15.70 109 ALA A C 1
ATOM 713 O O . ALA A 1 99 ? 49.969 38.771 86.500 1.00 16.40 109 ALA A O 1
ATOM 715 N N . GLY A 1 100 ? 51.991 39.273 87.365 1.00 15.51 110 GLY A N 1
ATOM 716 C CA . GLY A 1 100 ? 51.370 39.880 88.541 1.00 16.36 110 GLY A CA 1
ATOM 717 C C . GLY A 1 100 ? 51.194 38.971 89.732 1.00 16.95 110 GLY A C 1
ATOM 718 O O . GLY A 1 100 ? 50.877 39.428 90.849 1.00 17.09 110 GLY A O 1
ATOM 719 N N . LEU A 1 101 ? 51.370 37.671 89.515 1.00 16.77 111 LEU A N 1
ATOM 720 C CA . LEU A 1 101 ? 51.313 36.713 90.617 1.00 16.32 111 LEU A CA 1
ATOM 721 C C . LEU A 1 101 ? 52.524 36.940 91.561 1.00 15.70 111 LEU A C 1
ATOM 722 O O . LEU A 1 101 ? 53.613 37.367 91.105 1.00 15.52 111 LEU A O 1
ATOM 727 N N . PRO A 1 102 ? 52.344 36.645 92.861 1.00 14.64 112 PRO A N 1
ATOM 728 C CA . PRO A 1 102 ? 53.398 36.872 93.835 1.00 14.78 112 PRO A CA 1
ATOM 729 C C . PRO A 1 102 ? 54.566 35.932 93.573 1.00 13.97 112 PRO A C 1
ATOM 730 O O . PRO A 1 102 ? 54.362 34.834 93.027 1.00 13.01 112 PRO A O 1
ATOM 734 N N . PRO A 1 103 ? 55.797 36.354 93.947 1.00 13.79 113 PRO A N 1
ATOM 735 C CA . PRO A 1 103 ? 56.936 35.461 93.694 1.00 12.74 113 PRO A CA 1
ATOM 736 C C . PRO A 1 103 ? 56.694 34.137 94.374 1.00 12.02 113 PRO A C 1
ATOM 737 O O . PRO A 1 103 ? 56.182 34.096 95.483 1.00 12.12 113 PRO A O 1
ATOM 741 N N . GLY A 1 104 ? 57.038 33.049 93.712 1.00 12.34 114 GLY A N 1
ATOM 742 C CA . GLY A 1 104 ? 56.891 31.741 94.311 1.00 12.58 114 GLY A CA 1
ATOM 743 C C . GLY A 1 104 ? 55.632 31.035 93.828 1.00 13.21 114 GLY A C 1
ATOM 744 O O . GLY A 1 104 ? 55.495 29.815 93.984 1.00 14.20 114 GLY A O 1
ATOM 745 N N . THR A 1 105 ? 54.709 31.779 93.238 1.00 12.51 115 THR A N 1
ATOM 746 C CA . THR A 1 105 ? 53.447 31.174 92.805 1.00 12.22 115 THR A CA 1
ATOM 747 C C . THR A 1 105 ? 53.612 30.536 91.415 1.00 12.44 115 THR A C 1
ATOM 748 O O . THR A 1 105 ? 53.963 31.209 90.460 1.00 12.44 115 THR A O 1
ATOM 752 N N . ALA A 1 106 ? 53.328 29.229 91.313 1.00 11.63 116 ALA A N 1
ATOM 753 C CA . ALA A 1 106 ? 53.373 28.529 90.017 1.00 9.61 116 ALA A CA 1
ATOM 754 C C . ALA A 1 106 ? 52.102 28.810 89.221 1.00 8.93 116 ALA A C 1
ATOM 755 O O . ALA A 1 106 ? 51.012 28.958 89.784 1.00 7.54 116 ALA A O 1
ATOM 757 N N . PHE A 1 107 ? 52.251 28.886 87.907 1.00 8.32 117 PHE A N 1
ATOM 758 C CA . PHE A 1 107 ? 51.103 29.055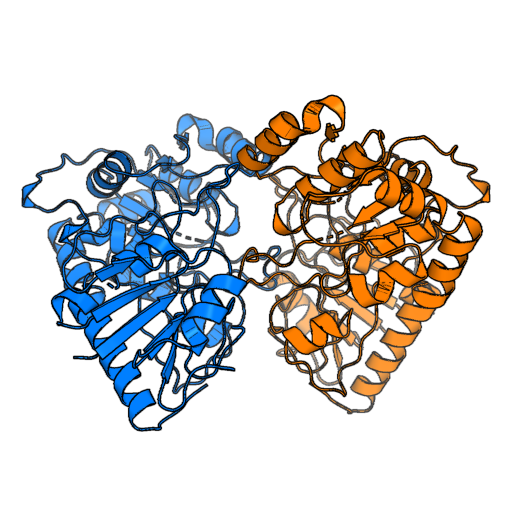 87.032 1.00 9.49 117 PHE A CA 1
ATOM 759 C C . PHE A 1 107 ? 50.981 27.832 86.096 1.00 9.11 117 PHE A C 1
ATOM 760 O O . PHE A 1 107 ? 51.947 27.433 85.425 1.00 8.00 117 PHE A O 1
ATOM 768 N N . ILE A 1 108 ? 49.791 27.228 86.103 1.00 7.88 118 ILE A N 1
ATOM 769 C CA . ILE A 1 108 ? 49.489 26.079 85.244 1.00 7.79 118 ILE A CA 1
ATOM 770 C C . ILE A 1 108 ? 48.110 26.252 84.617 1.00 7.81 118 ILE A C 1
ATOM 771 O O . ILE A 1 108 ? 47.214 26.877 85.208 1.00 6.46 118 ILE A O 1
ATOM 776 N N . SER A 1 109 ? 47.933 25.697 83.417 1.00 8.35 119 SER A N 1
ATOM 777 C CA . SER A 1 109 ? 46.594 25.750 82.756 1.00 9.35 119 SER A CA 1
ATOM 778 C C . SER A 1 109 ? 46.121 24.369 82.359 1.00 8.61 119 SER A C 1
ATOM 779 O O . SER A 1 109 ? 46.932 23.546 82.000 1.00 9.44 119 SER A O 1
ATOM 782 N N . SER A 1 110 ? 44.809 24.139 82.365 1.00 9.40 120 SER A N 1
ATOM 783 C CA . SER A 1 110 ? 44.217 23.034 81.581 1.00 9.23 120 SER A CA 1
ATOM 784 C C . SER A 1 110 ? 43.522 23.704 80.392 1.00 9.58 120 SER A C 1
ATOM 785 O O . SER A 1 110 ? 42.583 24.479 80.561 1.00 10.41 120 SER A O 1
ATOM 788 N N . HIS A 1 111 ? 43.991 23.395 79.201 1.00 9.64 121 HIS A N 1
ATOM 789 C CA . HIS A 1 111 ? 43.358 23.835 77.968 1.00 8.76 121 HIS A CA 1
ATOM 790 C C . HIS A 1 111 ? 42.133 23.026 77.568 1.00 7.28 121 HIS A C 1
ATOM 791 O O . HIS A 1 111 ? 42.224 21.825 77.321 1.00 6.97 121 HIS A O 1
ATOM 798 N N . HIS A 1 112 ? 41.000 23.708 77.495 1.00 5.91 122 HIS A N 1
ATOM 799 C CA . HIS A 1 112 ? 39.734 23.077 77.139 1.00 7.09 122 HIS A CA 1
ATOM 800 C C . HIS A 1 112 ? 39.208 23.498 75.751 1.00 7.15 122 HIS A C 1
ATOM 801 O O . HIS A 1 112 ? 37.994 23.367 75.469 1.00 5.84 122 HIS A O 1
ATOM 808 N N . PHE A 1 113 ? 40.096 24.012 74.899 1.00 7.01 123 PHE A N 1
ATOM 809 C CA . PHE A 1 113 ? 39.611 24.592 73.612 1.00 9.25 123 PHE A CA 1
ATOM 810 C C . PHE A 1 113 ? 40.321 24.008 72.378 1.00 9.44 123 PHE A C 1
ATOM 811 O O . PHE A 1 113 ? 41.441 23.535 72.481 1.00 9.02 123 PHE A O 1
ATOM 819 N N . THR A 1 114 ? 39.635 24.016 71.228 1.00 10.76 124 THR A N 1
ATOM 820 C CA . THR A 1 114 ? 40.219 23.598 69.951 1.00 11.45 124 THR A CA 1
ATOM 821 C C . THR A 1 114 ? 41.257 24.618 69.434 1.00 11.94 124 THR A C 1
ATOM 822 O O . THR A 1 114 ? 42.097 24.325 68.582 1.00 12.32 124 THR A O 1
ATOM 826 N N . THR A 1 115 ? 41.182 25.823 69.976 1.00 12.76 125 THR A N 1
ATOM 827 C CA . THR A 1 115 ? 42.008 26.962 69.568 1.00 13.13 125 THR A CA 1
ATOM 828 C C . THR A 1 115 ? 43.363 26.935 70.296 1.00 12.13 125 THR A C 1
ATOM 829 O O . THR A 1 115 ? 43.529 26.272 71.317 1.00 12.76 125 THR A O 1
ATOM 833 N N . ARG A 1 116 ? 44.339 27.659 69.793 1.00 10.81 126 ARG A N 1
ATOM 834 C CA . ARG A 1 116 ? 45.661 27.605 70.439 1.00 9.35 126 ARG A CA 1
ATOM 835 C C . ARG A 1 116 ? 45.656 28.487 71.686 1.00 9.60 126 ARG A C 1
ATOM 836 O O . ARG A 1 116 ? 45.078 29.601 71.648 1.00 10.12 126 ARG A O 1
ATOM 844 N N . PRO A 1 117 ? 46.266 28.002 72.797 1.00 9.31 127 PRO A N 1
ATOM 845 C CA . PRO A 1 117 ? 46.159 28.699 74.103 1.00 9.46 127 PRO A CA 1
ATOM 846 C C . PRO A 1 117 ? 46.770 30.095 74.178 1.00 10.09 127 PRO A C 1
ATOM 847 O O . PRO A 1 117 ? 47.826 30.350 73.622 1.00 11.60 127 PRO A O 1
ATOM 851 N N . VAL A 1 118 ? 46.127 30.966 74.928 1.00 10.58 128 VAL A N 1
ATOM 852 C CA . VAL A 1 118 ? 46.701 32.264 75.315 1.00 11.56 128 VAL A CA 1
ATOM 853 C C . VAL A 1 118 ? 48.084 32.128 76.028 1.00 12.06 128 VAL A C 1
ATOM 854 O O . VAL A 1 118 ? 49.036 32.898 75.744 1.00 11.89 128 VAL A O 1
ATOM 858 N N . ASN A 1 119 ? 48.146 31.147 76.942 1.00 11.27 129 ASN A N 1
ATOM 859 C CA . ASN A 1 119 ? 49.279 30.880 77.830 1.00 10.46 129 ASN A CA 1
ATOM 860 C C . ASN A 1 119 ? 49.823 29.471 77.569 1.00 10.07 129 ASN A C 1
ATOM 861 O O . ASN A 1 119 ? 49.521 28.542 78.350 1.00 10.35 129 ASN A O 1
ATOM 866 N N . PRO A 1 120 ? 50.593 29.285 76.471 1.00 9.12 130 PRO A N 1
ATOM 867 C CA . PRO A 1 120 ? 51.234 27.981 76.219 1.00 9.34 130 PRO A CA 1
ATOM 868 C C . PRO A 1 120 ? 52.219 27.480 77.250 1.00 8.79 130 PRO A C 1
ATOM 869 O O . PRO A 1 120 ? 52.404 26.279 77.372 1.00 7.78 130 PRO A O 1
ATOM 873 N N . VAL A 1 121 ? 52.846 28.384 78.005 1.00 9.83 131 VAL A N 1
ATOM 874 C CA . VAL A 1 121 ? 53.850 27.970 78.955 1.00 9.89 131 VAL A CA 1
ATOM 875 C C . VAL A 1 121 ? 53.123 27.472 80.191 1.00 9.01 131 VAL A C 1
ATOM 876 O O . VAL A 1 121 ? 52.263 28.175 80.738 1.00 9.50 131 VAL A O 1
ATOM 880 N N . GLY A 1 122 ? 53.448 26.248 80.604 1.00 8.69 132 GLY A N 1
ATOM 881 C CA . GLY A 1 122 ? 52.780 25.620 81.729 1.00 8.25 132 GLY A CA 1
ATOM 882 C C . GLY A 1 122 ? 51.379 25.140 81.367 1.00 9.00 132 GLY A C 1
ATOM 883 O O . GLY A 1 122 ? 50.591 24.834 82.259 1.00 8.27 132 GLY A O 1
ATOM 884 N N . CYS A 1 123 ? 51.082 25.044 80.064 1.00 7.68 133 CYS A N 1
ATOM 885 C CA . CYS A 1 123 ? 49.805 24.487 79.589 1.00 8.03 133 CYS A CA 1
ATOM 886 C C . CYS A 1 123 ? 49.790 22.940 79.546 1.00 7.73 133 CYS A C 1
ATOM 887 O O . CYS A 1 123 ? 50.750 22.321 79.098 1.00 7.81 133 CYS A O 1
ATOM 890 N N . THR A 1 124 ? 48.672 22.343 79.973 1.00 7.37 134 THR A N 1
ATOM 891 C CA . THR A 1 124 ? 48.410 20.903 79.802 1.00 8.01 134 THR A CA 1
ATOM 892 C C . THR A 1 124 ? 47.231 20.722 78.845 1.00 8.56 134 THR A C 1
ATOM 893 O O . THR A 1 124 ? 46.372 21.608 78.727 1.00 8.79 134 THR A O 1
ATOM 897 N N . TYR A 1 125 ? 47.157 19.557 78.207 1.00 8.14 135 TYR A N 1
ATOM 898 C CA . TYR A 1 125 ? 46.120 19.281 77.223 1.00 8.12 135 TYR A CA 1
ATOM 899 C C . TYR A 1 125 ? 45.344 18.045 77.627 1.00 7.97 135 TYR A C 1
ATOM 900 O O . TYR A 1 125 ? 45.910 17.146 78.249 1.00 6.81 135 TYR A O 1
ATOM 909 N N . SER A 1 126 ? 44.044 17.987 77.308 1.00 8.40 136 SER A N 1
ATOM 910 C CA . SER A 1 126 ? 43.276 16.789 77.723 1.00 10.04 136 SER A CA 1
ATOM 911 C C . SER A 1 126 ? 43.494 15.596 76.789 1.00 9.44 136 SER A C 1
ATOM 912 O O . SER A 1 126 ? 43.136 14.456 77.133 1.00 9.85 136 SER A O 1
ATOM 915 N N . SER A 1 127 ? 44.081 15.841 75.617 1.00 8.74 137 SER A N 1
ATOM 916 C CA . SER A 1 127 ? 44.379 14.744 74.699 1.00 9.40 137 SER A CA 1
ATOM 917 C C . SER A 1 127 ? 45.630 15.017 73.861 1.00 9.31 137 SER A C 1
ATOM 918 O O . SER A 1 127 ? 46.039 16.151 73.698 1.00 7.65 137 SER A O 1
ATOM 921 N N . ARG A 1 128 ? 46.254 13.958 73.357 1.00 10.59 138 ARG A N 1
ATOM 922 C CA . ARG A 1 128 ? 47.324 14.098 72.340 1.00 11.95 138 ARG A CA 1
ATOM 923 C C . ARG A 1 128 ? 46.866 14.836 71.069 1.00 9.92 138 ARG A C 1
ATOM 924 O O . ARG A 1 128 ? 47.610 15.627 70.551 1.00 8.33 138 ARG A O 1
ATOM 932 N N . ALA A 1 129 ? 45.670 14.529 70.554 1.00 10.33 139 ALA A N 1
ATOM 933 C CA . ALA A 1 129 ? 45.141 15.190 69.337 1.00 10.06 139 ALA A CA 1
ATOM 934 C C . ALA A 1 129 ? 45.015 16.680 69.570 1.00 9.79 139 ALA A C 1
ATOM 935 O O . ALA A 1 129 ? 45.480 17.466 68.774 1.00 9.93 139 ALA A O 1
ATOM 937 N N . GLN A 1 130 ? 44.469 17.077 70.719 1.00 9.84 140 GLN A N 1
ATOM 938 C CA . GLN A 1 130 ? 44.400 18.504 71.059 1.00 9.22 140 GLN A CA 1
ATOM 939 C C . GLN A 1 130 ? 45.798 19.114 71.185 1.00 8.88 140 GLN A C 1
ATOM 940 O O . GLN A 1 130 ? 46.077 20.147 70.591 1.00 9.55 140 GLN A O 1
ATOM 946 N N . ARG A 1 131 ? 46.665 18.506 71.992 1.00 8.62 141 ARG A N 1
ATOM 947 C CA . ARG A 1 131 ? 48.031 19.031 72.142 1.00 7.98 141 ARG A CA 1
ATOM 948 C C . ARG A 1 131 ? 48.703 19.313 70.768 1.00 7.97 141 ARG A C 1
ATOM 949 O O . ARG A 1 131 ? 49.274 20.390 70.552 1.00 9.85 141 ARG A O 1
ATOM 957 N N . ALA A 1 132 ? 48.647 18.346 69.865 1.00 8.21 142 ALA A N 1
ATOM 958 C CA . ALA A 1 132 ? 49.170 18.464 68.492 1.00 8.97 142 ALA A CA 1
ATOM 959 C C . ALA A 1 132 ? 48.531 19.653 67.693 1.00 10.08 142 ALA A C 1
ATOM 960 O O . ALA A 1 132 ? 49.228 20.482 67.084 1.00 9.88 142 ALA A O 1
ATOM 962 N N . HIS A 1 133 ? 47.191 19.687 67.714 1.00 10.03 143 HIS A N 1
ATOM 963 C CA . HIS A 1 133 ? 46.375 20.633 67.052 1.00 11.73 143 HIS A CA 1
ATOM 964 C C . HIS A 1 133 ? 46.641 22.057 67.569 1.00 11.85 143 HIS A C 1
ATOM 965 O O . HIS A 1 133 ? 46.602 23.059 66.799 1.00 12.07 143 HIS A O 1
ATOM 972 N N . CYS A 1 134 ? 46.890 22.170 68.875 1.00 11.53 144 CYS A N 1
ATOM 973 C CA . CYS A 1 134 ? 47.104 23.476 69.502 1.00 11.12 144 CYS A CA 1
ATOM 974 C C . CYS A 1 134 ? 48.545 23.934 69.441 1.00 11.81 144 CYS A C 1
ATOM 975 O O . CYS A 1 134 ? 48.864 25.010 69.958 1.00 12.15 144 CYS A O 1
ATOM 978 N N . GLY A 1 135 ? 49.423 23.127 68.837 1.00 11.49 145 GLY A N 1
ATOM 979 C CA . GLY A 1 135 ? 50.848 23.488 68.788 1.00 12.14 145 GLY A CA 1
ATOM 980 C C . GLY A 1 135 ? 51.619 23.268 70.083 1.00 13.28 145 GLY A C 1
ATOM 981 O O . GLY A 1 135 ? 52.697 23.833 70.251 1.00 14.24 145 GLY A O 1
ATOM 982 N N . GLY A 1 136 ? 51.108 22.423 70.991 1.00 12.90 146 GLY A N 1
ATOM 983 C CA . GLY A 1 136 ? 51.807 22.118 72.255 1.00 13.15 146 GLY A CA 1
ATOM 984 C C . GLY A 1 136 ? 53.013 21.237 72.005 1.00 13.64 146 GLY A C 1
ATOM 985 O O . GLY A 1 136 ? 52.984 20.371 71.142 1.00 13.12 146 GLY A O 1
ATOM 986 N N . GLY A 1 137 ? 54.104 21.495 72.736 1.00 14.16 147 GLY A N 1
ATOM 987 C CA . GLY A 1 137 ? 55.354 20.727 72.568 1.00 14.29 147 GLY A CA 1
ATOM 988 C C . GLY A 1 137 ? 55.264 19.346 73.187 1.00 14.54 147 GLY A C 1
ATOM 989 O O . GLY A 1 137 ? 54.311 19.053 73.941 1.00 14.78 147 GLY A O 1
ATOM 990 N N . ASP A 1 138 ? 56.242 18.489 72.887 1.00 14.05 148 ASP A N 1
ATOM 991 C CA . ASP A 1 138 ? 56.210 17.120 73.377 1.00 13.70 148 ASP A CA 1
ATOM 992 C C . ASP A 1 138 ? 56.380 16.984 74.882 1.00 13.72 148 ASP A C 1
ATOM 993 O O . ASP A 1 138 ? 55.998 15.958 75.457 1.00 13.81 148 ASP A O 1
ATOM 998 N N . ASP A 1 139 ? 56.946 18.008 75.507 1.00 12.78 149 ASP A N 1
ATOM 999 C CA . ASP A 1 139 ? 57.087 18.039 76.951 1.00 12.36 149 ASP A CA 1
ATOM 1000 C C . ASP A 1 139 ? 55.863 18.631 77.716 1.00 11.89 149 ASP A C 1
ATOM 1001 O O . ASP A 1 139 ? 55.873 18.662 78.955 1.00 11.80 149 ASP A O 1
ATOM 1006 N N . ALA A 1 140 ? 54.829 19.086 76.980 1.00 10.49 150 ALA A N 1
ATOM 1007 C CA . ALA A 1 140 ? 53.529 19.457 77.616 1.00 9.65 150 ALA A CA 1
ATOM 1008 C C . ALA A 1 140 ? 52.715 18.224 78.041 1.00 7.82 150 ALA A C 1
ATOM 1009 O O . ALA A 1 140 ? 52.465 17.332 77.244 1.00 7.36 150 ALA A O 1
ATOM 1011 N N . PRO A 1 141 ? 52.302 18.177 79.308 1.00 7.26 151 PRO A N 1
ATOM 1012 C CA . PRO A 1 141 ? 51.554 17.016 79.785 1.00 7.61 151 PRO A CA 1
ATOM 1013 C C . PRO A 1 141 ? 50.190 16.902 79.120 1.00 8.04 151 PRO A C 1
ATOM 1014 O O . PRO A 1 141 ? 49.550 17.908 78.787 1.00 8.12 151 PRO A O 1
ATOM 1018 N N . VAL A 1 142 ? 49.788 15.657 78.911 1.00 7.21 152 VAL A N 1
ATOM 1019 C CA . VAL A 1 142 ? 48.480 15.336 78.456 1.00 7.60 152 VAL A CA 1
ATOM 1020 C C . VAL A 1 142 ? 47.797 14.635 79.624 1.00 7.45 152 VAL A C 1
ATOM 1021 O O . VAL A 1 142 ? 48.282 13.603 80.127 1.00 6.63 152 VAL A O 1
ATOM 1025 N N . ILE A 1 143 ? 46.712 15.243 80.102 1.00 6.90 153 ILE A N 1
ATOM 1026 C CA . ILE A 1 143 ? 46.033 14.724 81.268 1.00 7.58 153 ILE A CA 1
ATOM 1027 C C . ILE A 1 143 ? 44.552 14.810 80.964 1.00 6.82 153 ILE A C 1
ATOM 1028 O O . ILE A 1 143 ? 44.037 15.899 80.829 1.00 8.59 153 ILE A O 1
ATOM 1033 N N . PRO A 1 144 ? 43.873 13.655 80.805 1.00 6.73 154 PRO A N 1
ATOM 1034 C CA . PRO A 1 144 ? 42.483 13.689 80.322 1.00 5.47 154 PRO A CA 1
ATOM 1035 C C . PRO A 1 144 ? 41.517 14.192 81.381 1.00 6.03 154 PRO A C 1
ATOM 1036 O O . PRO A 1 144 ? 41.931 14.410 82.560 1.00 6.03 154 PRO A O 1
ATOM 1040 N N . ILE A 1 145 ? 40.258 14.423 80.973 1.00 6.11 155 ILE A N 1
ATOM 1041 C CA . ILE A 1 145 ? 39.208 14.928 81.874 1.00 5.31 155 ILE A CA 1
ATOM 1042 C C . ILE A 1 145 ? 38.900 13.905 82.974 1.00 5.32 155 ILE A C 1
ATOM 1043 O O . ILE A 1 145 ? 38.712 12.708 82.687 1.00 5.51 155 ILE A O 1
ATOM 1048 N N . PRO A 1 146 ? 38.897 14.375 84.243 1.00 5.27 156 PRO A N 1
ATOM 1049 C CA . PRO A 1 146 ? 38.597 13.543 85.399 1.00 5.67 156 PRO A CA 1
ATOM 1050 C C . PRO A 1 146 ? 37.098 13.425 85.636 1.00 7.05 156 PRO A C 1
ATOM 1051 O O . PRO A 1 146 ? 36.314 14.284 85.214 1.00 5.49 156 PRO A O 1
ATOM 1055 N N . VAL A 1 147 ? 36.729 12.371 86.335 1.00 7.65 157 VAL A N 1
ATOM 1056 C CA . VAL A 1 147 ? 35.383 12.186 86.736 1.00 8.38 157 VAL A CA 1
ATOM 1057 C C . VAL A 1 147 ? 35.396 11.627 88.184 1.00 8.96 157 VAL A C 1
ATOM 1058 O O . VAL A 1 147 ? 36.166 10.723 88.500 1.00 8.75 157 VAL A O 1
ATOM 1062 N N . ASP A 1 148 ? 34.568 12.205 89.057 1.00 8.50 158 ASP A N 1
ATOM 1063 C CA . ASP A 1 148 ? 34.374 11.698 90.421 1.00 8.46 158 ASP A CA 1
ATOM 1064 C C . ASP A 1 148 ? 33.115 10.826 90.444 1.00 8.57 158 ASP A C 1
ATOM 1065 O O . ASP A 1 148 ? 31.971 11.348 90.338 1.00 7.72 158 ASP A O 1
ATOM 1070 N N . PRO A 1 149 ? 33.307 9.507 90.617 1.00 8.73 159 PRO A N 1
ATOM 1071 C CA . PRO A 1 149 ? 32.169 8.608 90.631 1.00 10.07 159 PRO A CA 1
ATOM 1072 C C . PRO A 1 149 ? 31.097 8.995 91.636 1.00 11.32 159 PRO A C 1
ATOM 1073 O O . PRO A 1 149 ? 29.917 8.734 91.352 1.00 11.93 159 PRO A O 1
ATOM 1077 N N . ALA A 1 150 ? 31.468 9.628 92.758 1.00 12.01 160 ALA A N 1
ATOM 1078 C CA . ALA A 1 150 ? 30.484 10.058 93.778 1.00 12.50 160 ALA A CA 1
ATOM 1079 C C . ALA A 1 150 ? 29.487 11.042 93.204 1.00 12.76 160 ALA A C 1
ATOM 1080 O O . ALA A 1 150 ? 28.399 11.179 93.711 1.00 14.25 160 ALA A O 1
ATOM 1082 N N . ARG A 1 151 ? 29.855 11.751 92.151 1.00 13.37 161 ARG A N 1
ATOM 1083 C CA . ARG A 1 151 ? 28.951 12.731 91.544 1.00 13.12 161 ARG A CA 1
ATOM 1084 C C . ARG A 1 151 ? 27.977 12.080 90.567 1.00 12.73 161 ARG A C 1
ATOM 1085 O O . ARG A 1 151 ? 27.077 12.762 90.063 1.00 12.81 161 ARG A O 1
ATOM 1093 N N . TYR A 1 152 ? 28.191 10.797 90.266 1.00 11.14 162 TYR A N 1
ATOM 1094 C CA . TYR A 1 152 ? 27.400 10.087 89.256 1.00 12.23 162 TYR A CA 1
ATOM 1095 C C . TYR A 1 152 ? 26.674 8.900 89.865 1.00 12.97 162 TYR A C 1
ATOM 1096 O O . TYR A 1 152 ? 26.971 8.473 91.006 1.00 11.12 162 TYR A O 1
ATOM 1105 N N . ARG A 1 153 ? 25.717 8.380 89.101 1.00 13.70 163 ARG A N 1
ATOM 1106 C CA . ARG A 1 153 ? 24.991 7.208 89.529 1.00 13.88 163 ARG A CA 1
ATOM 1107 C C . ARG A 1 153 ? 25.920 5.996 89.528 1.00 13.35 163 ARG A C 1
ATOM 1108 O O . ARG A 1 153 ? 26.743 5.796 88.610 1.00 14.01 163 ARG A O 1
ATOM 1116 N N . SER A 1 154 ? 25.733 5.182 90.550 1.00 12.01 164 SER A N 1
ATOM 1117 C CA . SER A 1 154 ? 26.552 4.051 90.823 1.00 11.45 164 SER A CA 1
ATOM 1118 C C . SER A 1 154 ? 25.816 2.782 90.462 1.00 11.04 164 SER A C 1
ATOM 1119 O O . SER A 1 154 ? 24.608 2.796 90.190 1.00 12.34 164 SER A O 1
ATOM 1122 N N . ALA A 1 155 ? 26.529 1.663 90.469 1.00 11.53 165 ALA A N 1
ATOM 1123 C CA . ALA A 1 155 ? 25.902 0.348 90.248 1.00 11.66 165 ALA A CA 1
ATOM 1124 C C . ALA A 1 155 ? 24.796 0.078 91.296 1.00 11.39 165 ALA A C 1
ATOM 1125 O O . ALA A 1 155 ? 23.717 -0.433 90.957 1.00 11.09 165 ALA A O 1
ATOM 1127 N N . ALA A 1 156 ? 25.058 0.482 92.544 1.00 11.71 166 ALA A N 1
ATOM 1128 C CA . ALA A 1 156 ? 24.128 0.322 93.665 1.00 11.66 166 ALA A CA 1
ATOM 1129 C C . ALA A 1 156 ? 22.824 1.144 93.548 1.00 12.99 166 ALA A C 1
ATOM 1130 O O . ALA A 1 156 ? 21.778 0.734 94.073 1.00 12.18 166 ALA A O 1
ATOM 1132 N N . ASP A 1 157 ? 22.888 2.296 92.869 1.00 13.41 167 ASP A N 1
ATOM 1133 C CA . ASP A 1 157 ? 21.674 3.077 92.537 1.00 15.31 167 ASP A CA 1
ATOM 1134 C C . ASP A 1 157 ? 20.672 2.321 91.674 1.00 15.65 167 ASP A C 1
ATOM 1135 O O . ASP A 1 157 ? 19.488 2.674 91.637 1.00 15.12 167 ASP A O 1
ATOM 1140 N N . GLN A 1 158 ? 21.145 1.314 90.959 1.00 16.16 168 GLN A N 1
ATOM 1141 C CA . GLN A 1 158 ? 20.229 0.441 90.187 1.00 17.37 168 GLN A CA 1
ATOM 1142 C C . GLN A 1 158 ? 19.266 1.214 89.289 1.00 17.27 168 GLN A C 1
ATOM 1143 O O . GLN A 1 158 ? 18.052 0.916 89.219 1.00 15.86 168 GLN A O 1
ATOM 1149 N N . VAL A 1 159 ? 19.805 2.219 88.603 1.00 17.38 169 VAL A N 1
ATOM 1150 C CA . VAL A 1 159 ? 19.043 2.919 87.549 1.00 16.86 169 VAL A CA 1
ATOM 1151 C C . VAL A 1 159 ? 18.642 1.944 86.420 1.00 16.25 169 VAL A C 1
ATOM 1152 O O . VAL A 1 159 ? 19.491 1.284 85.823 1.00 15.90 169 VAL A O 1
ATOM 1156 N N . ALA A 1 160 ? 17.343 1.830 86.148 1.00 16.56 170 ALA A N 1
ATOM 1157 C CA . ALA A 1 160 ? 16.865 0.896 85.111 1.00 17.37 170 ALA A CA 1
ATOM 1158 C C . ALA A 1 160 ? 17.282 1.371 83.709 1.00 16.91 170 ALA A C 1
ATOM 1159 O O . ALA A 1 160 ? 17.119 2.532 83.400 1.00 17.01 170 ALA A O 1
ATOM 1161 N N . LYS A 1 161 ? 17.839 0.476 82.896 1.00 17.68 171 LYS A N 1
ATOM 1162 C CA . LYS A 1 161 ? 18.277 0.809 81.542 1.00 18.77 171 LYS A CA 1
ATOM 1163 C C . LYS A 1 161 ? 17.062 1.067 80.651 1.00 19.51 171 LYS A C 1
ATOM 1164 O O . LYS A 1 161 ? 16.067 0.335 80.714 1.00 18.95 171 LYS A O 1
ATOM 1170 N N . GLU A 1 162 ? 17.118 2.147 79.867 1.00 20.00 172 GLU A N 1
ATOM 1171 C CA . GLU A 1 162 ? 16.059 2.430 78.914 1.00 20.04 172 GLU A CA 1
ATOM 1172 C C . GLU A 1 162 ? 16.548 2.090 77.504 1.00 19.30 172 GLU A C 1
ATOM 1173 O O . GLU A 1 162 ? 17.686 1.691 77.293 1.00 18.90 172 GLU A O 1
ATOM 1179 N N . ASP A 1 163 ? 15.684 2.253 76.524 1.00 19.06 173 ASP A N 1
ATOM 1180 C CA . ASP A 1 163 ? 16.019 1.806 75.173 1.00 18.77 173 ASP A CA 1
ATOM 1181 C C . ASP A 1 163 ? 16.543 2.932 74.342 1.00 17.05 173 ASP A C 1
ATOM 1182 O O . ASP A 1 163 ? 17.006 2.699 73.234 1.00 16.98 173 ASP A O 1
ATOM 1187 N N . PHE A 1 164 ? 16.472 4.152 74.882 1.00 15.65 174 PHE A N 1
ATOM 1188 C CA . PHE A 1 164 ? 16.837 5.364 74.126 1.00 14.50 174 PHE A CA 1
ATOM 1189 C C . PHE A 1 164 ? 18.371 5.518 74.031 1.00 13.34 174 PHE A C 1
ATOM 1190 O O . PHE A 1 164 ? 19.087 5.130 74.968 1.00 12.02 174 PHE A O 1
ATOM 1198 N N . LEU A 1 165 ? 18.855 6.053 72.900 1.00 12.11 175 LEU A N 1
ATOM 1199 C CA . LEU A 1 165 ? 20.260 6.548 72.779 1.00 10.87 175 LEU A CA 1
ATOM 1200 C C . LEU A 1 165 ? 20.293 8.010 73.268 1.00 10.20 175 LEU A C 1
ATOM 1201 O O . LEU A 1 165 ? 19.233 8.614 73.433 1.00 10.65 175 LEU A O 1
ATOM 1206 N N . LEU A 1 166 ? 21.460 8.550 73.580 1.00 8.85 176 LEU A N 1
ATOM 1207 C CA . LEU A 1 166 ? 21.483 9.844 74.261 1.00 9.02 176 LEU A CA 1
ATOM 1208 C C . LEU A 1 166 ? 22.544 10.736 73.670 1.00 8.62 176 LEU A C 1
ATOM 1209 O O . LEU A 1 166 ? 23.698 10.324 73.564 1.00 7.57 176 LEU A O 1
ATOM 1214 N N . PHE A 1 167 ? 22.138 11.955 73.287 1.00 6.96 177 PHE A N 1
ATOM 1215 C CA . PHE A 1 167 ? 23.092 12.944 72.883 1.00 8.59 177 PHE A CA 1
ATOM 1216 C C . PHE A 1 167 ? 23.039 14.043 73.945 1.00 9.31 177 PHE A C 1
ATOM 1217 O O . PHE A 1 167 ? 21.971 14.540 74.253 1.00 7.35 177 PHE A O 1
ATOM 1233 N N . GLY A 1 169 ? 24.874 17.595 74.870 1.00 13.81 179 GLY A N 1
ATOM 1234 C CA . GLY A 1 169 ? 25.747 18.726 74.622 1.00 14.06 179 GLY A CA 1
ATOM 1235 C C . GLY A 1 169 ? 24.983 19.803 73.849 1.00 14.00 179 GLY A C 1
ATOM 1236 O O . GLY A 1 169 ? 23.765 19.719 73.674 1.00 12.47 179 GLY A O 1
ATOM 1237 N N . ARG A 1 170 ? 25.699 20.801 73.364 1.00 13.85 180 ARG A N 1
ATOM 1238 C CA . ARG A 1 170 ? 25.066 21.827 72.517 1.00 15.51 180 ARG A CA 1
ATOM 1239 C C . ARG A 1 170 ? 24.680 21.235 71.157 1.00 12.23 180 ARG A C 1
ATOM 1240 O O . ARG A 1 170 ? 25.459 20.511 70.543 1.00 10.49 180 ARG A O 1
ATOM 1248 N N . VAL A 1 171 ? 23.459 21.520 70.720 1.00 11.52 181 VAL A N 1
ATOM 1249 C CA . VAL A 1 171 ? 22.973 21.023 69.434 1.00 11.00 181 VAL A CA 1
ATOM 1250 C C . VAL A 1 171 ? 23.530 21.959 68.361 1.00 11.50 181 VAL A C 1
ATOM 1251 O O . VAL A 1 171 ? 22.887 22.937 67.987 1.00 11.86 181 VAL A O 1
ATOM 1255 N N . SER A 1 172 ? 24.752 21.658 67.920 1.00 11.96 182 SER A N 1
ATOM 1256 C CA . SER A 1 172 ? 25.546 22.465 66.981 1.00 11.58 182 SER A CA 1
ATOM 1257 C C . SER A 1 172 ? 26.208 21.521 66.032 1.00 9.02 182 SER A C 1
ATOM 1258 O O . SER A 1 172 ? 26.431 20.393 66.398 1.00 7.60 182 SER A O 1
ATOM 1261 N N . PRO A 1 173 ? 26.476 21.967 64.791 1.00 8.91 183 PRO A N 1
ATOM 1262 C CA . PRO A 1 173 ? 26.996 21.080 63.750 1.00 7.83 183 PRO A CA 1
ATOM 1263 C C . PRO A 1 173 ? 28.325 20.368 64.083 1.00 9.51 183 PRO A C 1
ATOM 1264 O O . PRO A 1 173 ? 28.457 19.165 63.807 1.00 9.08 183 PRO A O 1
ATOM 1268 N N . HIS A 1 174 ? 29.293 21.084 64.668 1.00 9.02 184 HIS A N 1
ATOM 1269 C CA . HIS A 1 174 ? 30.568 20.461 64.994 1.00 9.35 184 HIS A CA 1
ATOM 1270 C C . HIS A 1 174 ? 30.439 19.389 66.118 1.00 9.72 184 HIS A C 1
ATOM 1271 O O . HIS A 1 174 ? 31.366 18.553 66.289 1.00 9.18 184 HIS A O 1
ATOM 1278 N N . LYS A 1 175 ? 29.319 19.413 66.867 1.00 9.22 185 LYS A N 1
ATOM 1279 C CA . LYS A 1 175 ? 29.068 18.414 67.919 1.00 9.48 185 LYS A CA 1
ATOM 1280 C C . LYS A 1 175 ? 28.363 17.169 67.370 1.00 8.42 185 LYS A C 1
ATOM 1281 O O . LYS A 1 175 ? 28.310 16.138 68.037 1.00 7.69 185 LYS A O 1
ATOM 1287 N N . GLY A 1 176 ? 27.863 17.261 66.138 1.00 7.80 186 GLY A N 1
ATOM 1288 C CA . GLY A 1 176 ? 27.380 16.093 65.416 1.00 7.17 186 GLY A CA 1
ATOM 1289 C C . GLY A 1 176 ? 26.014 15.611 65.902 1.00 7.56 186 GLY A C 1
ATOM 1290 O O . GLY A 1 176 ? 25.742 14.413 65.860 1.00 8.30 186 GLY A O 1
ATOM 1291 N N . ALA A 1 177 ? 25.154 16.527 66.329 1.00 7.30 187 ALA A N 1
ATOM 1292 C CA . ALA A 1 177 ? 23.773 16.176 66.725 1.00 8.55 187 ALA A CA 1
ATOM 1293 C C . ALA A 1 177 ? 23.034 15.482 65.576 1.00 9.04 187 ALA A C 1
ATOM 1294 O O . ALA A 1 177 ? 22.294 14.499 65.782 1.00 9.98 187 ALA A O 1
ATOM 1296 N N . LEU A 1 178 ? 23.233 16.010 64.376 1.00 8.85 188 LEU A N 1
ATOM 1297 C CA . LEU A 1 178 ? 22.572 15.499 63.172 1.00 8.51 188 LEU A CA 1
ATOM 1298 C C . LEU A 1 178 ? 23.025 14.098 62.851 1.00 8.12 188 LEU A C 1
ATOM 1299 O O . LEU A 1 178 ? 22.227 13.195 62.602 1.00 7.61 188 LEU A O 1
ATOM 1304 N N . GLU A 1 179 ? 24.325 13.905 62.888 1.00 8.53 189 GLU A N 1
ATOM 1305 C CA . GLU A 1 179 ? 24.914 12.572 62.703 1.00 9.18 189 GLU A CA 1
ATOM 1306 C C . GLU A 1 179 ? 24.527 11.553 63.770 1.00 9.04 189 GLU A C 1
ATOM 1307 O O . GLU A 1 179 ? 24.390 10.378 63.482 1.00 11.55 189 GLU A O 1
ATOM 1313 N N . ALA A 1 180 ? 24.378 11.994 65.001 1.00 9.20 190 ALA A N 1
ATOM 1314 C CA . ALA A 1 180 ? 23.847 11.165 66.070 1.00 8.89 190 ALA A CA 1
ATOM 1315 C C . ALA A 1 180 ? 22.377 10.788 65.775 1.00 9.24 190 ALA A C 1
ATOM 1316 O O . ALA A 1 180 ? 21.938 9.638 66.031 1.00 8.94 190 ALA A O 1
ATOM 1318 N N . ALA A 1 181 ? 21.601 11.733 65.242 1.00 8.94 191 ALA A N 1
ATOM 1319 C CA . ALA A 1 181 ? 20.204 11.390 64.837 1.00 10.23 191 ALA A CA 1
ATOM 1320 C C . ALA A 1 181 ? 20.244 10.288 63.765 1.00 10.74 191 ALA A C 1
ATOM 1321 O O . ALA A 1 181 ? 19.534 9.269 63.886 1.00 11.66 191 ALA A O 1
ATOM 1323 N N . ALA A 1 182 ? 21.126 10.450 62.771 1.00 10.13 192 ALA A N 1
ATOM 1324 C CA . ALA A 1 182 ? 21.303 9.463 61.704 1.00 10.03 192 ALA A CA 1
ATOM 1325 C C . ALA A 1 182 ? 21.710 8.093 62.270 1.00 11.05 192 ALA A C 1
ATOM 1326 O O . ALA A 1 182 ? 21.256 7.058 61.820 1.00 10.63 192 ALA A O 1
ATOM 1328 N N . PHE A 1 183 ? 22.609 8.077 63.234 1.00 12.35 193 PHE A N 1
ATOM 1329 C CA . PHE A 1 183 ? 23.066 6.785 63.742 1.00 13.55 193 PHE A CA 1
ATOM 1330 C C . PHE A 1 183 ? 21.928 6.072 64.519 1.00 14.15 193 PHE A C 1
ATOM 1331 O O . PHE A 1 183 ? 21.686 4.862 64.350 1.00 14.71 193 PHE A O 1
ATOM 1339 N N . ALA A 1 184 ? 21.239 6.828 65.371 1.00 13.88 194 ALA A N 1
ATOM 1340 C CA . ALA A 1 184 ? 20.056 6.330 66.083 1.00 13.67 194 ALA A CA 1
ATOM 1341 C C . ALA A 1 184 ? 19.023 5.838 65.074 1.00 14.24 194 ALA A C 1
ATOM 1342 O O . ALA A 1 184 ? 18.563 4.708 65.185 1.00 15.20 194 ALA A O 1
ATOM 1344 N N . HIS A 1 185 ? 18.642 6.687 64.118 1.00 14.79 195 HIS A N 1
ATOM 1345 C CA . HIS A 1 185 ? 17.779 6.255 63.000 1.00 15.68 195 HIS A CA 1
ATOM 1346 C C . HIS A 1 185 ? 18.201 4.892 62.360 1.00 16.19 195 HIS A C 1
ATOM 1347 O O . HIS A 1 185 ? 17.373 3.997 62.193 1.00 16.94 195 HIS A O 1
ATOM 1354 N N . ALA A 1 186 ? 19.481 4.750 62.038 1.00 15.58 196 ALA A N 1
ATOM 1355 C CA . ALA A 1 186 ? 20.063 3.535 61.504 1.00 16.41 196 ALA A CA 1
ATOM 1356 C C . ALA A 1 186 ? 19.762 2.314 62.375 1.00 17.82 196 ALA A C 1
ATOM 1357 O O . ALA A 1 186 ? 19.595 1.210 61.848 1.00 18.01 196 ALA A O 1
ATOM 1359 N N . CYS A 1 187 ? 19.729 2.529 63.694 1.00 17.54 197 CYS A N 1
ATOM 1360 C CA . CYS A 1 187 ? 19.635 1.473 64.690 1.00 18.29 197 CYS A CA 1
ATOM 1361 C C . CYS A 1 187 ? 18.192 1.146 65.017 1.00 18.24 197 CYS A C 1
ATOM 1362 O O . CYS A 1 187 ? 17.962 0.156 65.692 1.00 18.80 197 CYS A O 1
ATOM 1365 N N . GLY A 1 188 ? 17.246 1.980 64.561 1.00 17.84 198 GLY A N 1
ATOM 1366 C CA . GLY A 1 188 ? 15.832 1.869 64.896 1.00 17.61 198 GLY A CA 1
ATOM 1367 C C . GLY A 1 188 ? 15.554 2.389 66.310 1.00 18.41 198 GLY A C 1
ATOM 1368 O O . GLY A 1 188 ? 14.561 1.961 67.000 1.00 17.42 198 GLY A O 1
ATOM 1369 N N . ARG A 1 189 ? 16.418 3.306 66.779 1.00 17.28 199 ARG A N 1
ATOM 1370 C CA . ARG A 1 189 ? 16.264 3.799 68.141 1.00 16.50 199 ARG A CA 1
ATOM 1371 C C . ARG A 1 189 ? 15.844 5.236 68.263 1.00 16.34 199 ARG A C 1
ATOM 1372 O O . ARG A 1 189 ? 15.992 6.031 67.338 1.00 16.12 199 ARG A O 1
ATOM 1380 N N . ARG A 1 190 ? 15.314 5.556 69.441 1.00 15.64 200 ARG A N 1
ATOM 1381 C CA . ARG A 1 190 ? 15.092 6.933 69.833 1.00 15.82 200 ARG A CA 1
ATOM 1382 C C . ARG A 1 190 ? 16.423 7.582 70.272 1.00 14.36 200 ARG A C 1
ATOM 1383 O O . ARG A 1 190 ? 17.326 6.914 70.748 1.00 14.41 200 ARG A O 1
ATOM 1391 N N . LEU A 1 191 ? 16.542 8.870 69.997 1.00 13.80 201 LEU A N 1
ATOM 1392 C CA . LEU A 1 191 ? 17.625 9.699 70.430 1.00 11.77 201 LEU A CA 1
ATOM 1393 C C . LEU A 1 191 ? 17.043 10.880 71.217 1.00 11.46 201 LEU A C 1
ATOM 1394 O O . LEU A 1 191 ? 16.381 11.770 70.652 1.00 9.60 201 LEU A O 1
ATOM 1399 N N . VAL A 1 192 ? 17.321 10.873 72.524 1.00 10.19 202 VAL A N 1
ATOM 1400 C CA . VAL A 1 192 ? 17.146 12.054 73.350 1.00 10.32 202 VAL A CA 1
ATOM 1401 C C . VAL A 1 192 ? 18.259 13.076 73.083 1.00 10.56 202 VAL A C 1
ATOM 1402 O O . VAL A 1 192 ? 19.456 12.758 73.149 1.00 10.12 202 VAL A O 1
ATOM 1406 N N . LEU A 1 193 ? 17.841 14.276 72.701 1.00 11.37 203 LEU A N 1
ATOM 1407 C CA . LEU A 1 193 ? 18.732 15.382 72.486 1.00 12.59 203 LEU A CA 1
ATOM 1408 C C . LEU A 1 193 ? 18.656 16.277 73.697 1.00 13.14 203 LEU A C 1
ATOM 1409 O O . LEU A 1 193 ? 17.742 17.125 73.806 1.00 12.48 203 LEU A O 1
ATOM 1414 N N . ALA A 1 194 ? 19.605 16.057 74.607 1.00 12.85 204 ALA A N 1
ATOM 1415 C CA . ALA A 1 194 ? 19.676 16.772 75.865 1.00 14.25 204 ALA A CA 1
ATOM 1416 C C . ALA A 1 194 ? 20.804 17.829 75.904 1.00 15.54 204 ALA A C 1
ATOM 1417 O O . ALA A 1 194 ? 21.968 17.532 76.207 1.00 18.13 204 ALA A O 1
ATOM 1419 N N . GLY A 1 195 ? 20.435 19.071 75.655 1.00 15.28 205 GLY A N 1
ATOM 1420 C CA . GLY A 1 195 ? 21.344 20.197 75.761 1.00 14.45 205 GLY A CA 1
ATOM 1421 C C . GLY A 1 195 ? 20.716 21.381 75.053 1.00 14.40 205 GLY A C 1
ATOM 1422 O O . GLY A 1 195 ? 19.632 21.236 74.448 1.00 13.26 205 GLY A O 1
ATOM 1423 N N . PRO A 1 196 ? 21.390 22.557 75.125 1.00 14.58 206 PRO A N 1
ATOM 1424 C CA . PRO A 1 196 ? 20.863 23.746 74.498 1.00 14.91 206 PRO A CA 1
ATOM 1425 C C . PRO A 1 196 ? 20.868 23.640 72.967 1.00 14.90 206 PRO A C 1
ATOM 1426 O O . PRO A 1 196 ? 21.881 23.317 72.359 1.00 15.09 206 PRO A O 1
ATOM 1430 N N . ALA A 1 197 ? 19.709 23.896 72.374 1.00 15.65 207 ALA A N 1
ATOM 1431 C CA . ALA A 1 197 ? 19.529 23.848 70.919 1.00 17.00 207 ALA A CA 1
ATOM 1432 C C . ALA A 1 197 ? 19.220 25.275 70.516 1.00 17.56 207 ALA A C 1
ATOM 1433 O O . ALA A 1 197 ? 18.056 25.641 70.363 1.00 18.40 207 ALA A O 1
ATOM 1435 N N . TRP A 1 198 ? 20.262 26.073 70.379 1.00 17.85 208 TRP A N 1
ATOM 1436 C CA . TRP A 1 198 ? 20.110 27.500 70.131 1.00 18.52 208 TRP A CA 1
ATOM 1437 C C . TRP A 1 198 ? 20.241 27.876 68.637 1.00 18.22 208 TRP A C 1
ATOM 1438 O O . TRP A 1 198 ? 20.034 29.045 68.287 1.00 19.73 208 TRP A O 1
ATOM 1449 N N . GLU A 1 199 ? 20.612 26.911 67.786 1.00 15.62 209 GLU A N 1
ATOM 1450 C CA . GLU A 1 199 ? 20.832 27.146 66.348 1.00 14.98 209 GLU A CA 1
ATOM 1451 C C . GLU A 1 199 ? 19.634 26.615 65.593 1.00 14.61 209 GLU A C 1
ATOM 1452 O O . GLU A 1 199 ? 19.565 25.417 65.342 1.00 13.33 209 GLU A O 1
ATOM 1458 N N . PRO A 1 200 ? 18.663 27.511 65.281 1.00 15.60 210 PRO A N 1
ATOM 1459 C CA . PRO A 1 200 ? 17.299 27.125 64.877 1.00 15.32 210 PRO A CA 1
ATOM 1460 C C . PRO A 1 200 ? 17.270 26.426 63.538 1.00 14.49 210 PRO A C 1
ATOM 1461 O O . PRO A 1 200 ? 16.545 25.438 63.422 1.00 13.21 210 PRO A O 1
ATOM 1465 N N . GLU A 1 201 ? 18.055 26.909 62.552 1.00 13.67 211 GLU A N 1
ATOM 1466 C CA . GLU A 1 201 ? 18.081 26.268 61.211 1.00 13.64 211 GLU A CA 1
ATOM 1467 C C . GLU A 1 201 ? 18.659 24.841 61.314 1.00 13.19 211 GLU A C 1
ATOM 1468 O O . GLU A 1 201 ? 18.148 23.886 60.694 1.00 11.82 211 GLU A O 1
ATOM 1474 N N . TYR A 1 202 ? 19.754 24.711 62.081 1.00 13.28 212 TYR A N 1
ATOM 1475 C CA . TYR A 1 202 ? 20.328 23.380 62.368 1.00 13.21 212 TYR A CA 1
ATOM 1476 C C . TYR A 1 202 ? 19.311 22.449 63.068 1.00 12.61 212 TYR A C 1
ATOM 1477 O O . TYR A 1 202 ? 19.059 21.347 62.590 1.00 11.75 212 TYR A O 1
ATOM 1486 N N . PHE A 1 203 ? 18.767 22.894 64.205 1.00 12.92 213 PHE A N 1
ATOM 1487 C CA . PHE A 1 203 ? 17.715 22.164 64.930 1.00 13.92 213 PHE A CA 1
ATOM 1488 C C . PHE A 1 203 ? 16.580 21.770 63.984 1.00 14.25 213 PHE A C 1
ATOM 1489 O O . PHE A 1 203 ? 16.157 20.617 63.993 1.00 13.80 213 PHE A O 1
ATOM 1497 N N . ASP A 1 204 ? 16.125 22.718 63.155 1.00 14.35 214 ASP A N 1
ATOM 1498 C CA . ASP A 1 204 ? 15.052 22.465 62.179 1.00 15.32 214 ASP A CA 1
ATOM 1499 C C . ASP A 1 204 ? 15.364 21.386 61.127 1.00 14.35 214 ASP A C 1
ATOM 1500 O O . ASP A 1 204 ? 14.478 20.620 60.722 1.00 13.71 214 ASP A O 1
ATOM 1505 N N . GLU A 1 205 ? 16.625 21.330 60.705 1.00 13.46 215 GLU A N 1
ATOM 1506 C CA . GLU A 1 205 ? 17.086 20.324 59.750 1.00 13.79 215 GLU A CA 1
ATOM 1507 C C . GLU A 1 205 ? 17.053 18.898 60.354 1.00 13.23 215 GLU A C 1
ATOM 1508 O O . GLU A 1 205 ? 16.680 17.890 59.686 1.00 12.66 215 GLU A O 1
ATOM 1514 N N . ILE A 1 206 ? 17.488 18.809 61.608 1.00 12.54 216 ILE A N 1
ATOM 1515 C CA . ILE A 1 206 ? 17.443 17.555 62.345 1.00 11.96 216 ILE A CA 1
ATOM 1516 C C . ILE A 1 206 ? 15.982 17.082 62.513 1.00 13.86 216 ILE A C 1
ATOM 1517 O O . ILE A 1 206 ? 15.681 15.908 62.377 1.00 12.50 216 ILE A O 1
ATOM 1522 N N . THR A 1 207 ? 15.080 18.015 62.808 1.00 15.42 217 THR A N 1
ATOM 1523 C CA . THR A 1 207 ? 13.690 17.612 63.053 1.00 18.44 217 THR A CA 1
ATOM 1524 C C . THR A 1 207 ? 13.026 17.206 61.719 1.00 19.09 217 THR A C 1
ATOM 1525 O O . THR A 1 207 ? 12.327 16.209 61.655 1.00 19.42 217 THR A O 1
ATOM 1529 N N . ARG A 1 208 ? 13.339 17.939 60.655 1.00 19.93 218 ARG A N 1
ATOM 1530 C CA . ARG A 1 208 ? 12.934 17.581 59.296 1.00 20.86 218 ARG A CA 1
ATOM 1531 C C . ARG A 1 208 ? 13.393 16.184 58.867 1.00 19.41 218 ARG A C 1
ATOM 1532 O O . ARG A 1 208 ? 12.606 15.369 58.397 1.00 20.26 218 ARG A O 1
ATOM 1540 N N . ARG A 1 209 ? 14.680 15.920 59.019 1.00 17.78 219 ARG A N 1
ATOM 1541 C CA . ARG A 1 209 ? 15.276 14.700 58.517 1.00 16.39 219 ARG A CA 1
ATOM 1542 C C . ARG A 1 209 ? 15.058 13.495 59.425 1.00 15.36 219 ARG A C 1
ATOM 1543 O O . ARG A 1 209 ? 14.917 12.388 58.916 1.00 13.67 219 ARG A O 1
ATOM 1551 N N . TYR A 1 210 ? 15.050 13.730 60.748 1.00 14.66 220 TYR A N 1
ATOM 1552 C CA . TYR A 1 210 ? 15.004 12.664 61.751 1.00 14.42 220 TYR A CA 1
ATOM 1553 C C . TYR A 1 210 ? 14.011 12.906 62.879 1.00 14.64 220 TYR A C 1
ATOM 1554 O O . TYR A 1 210 ? 14.195 12.398 63.981 1.00 12.38 220 TYR A O 1
ATOM 1563 N N . GLY A 1 211 ? 12.932 13.642 62.590 1.00 16.00 221 GLY A N 1
ATOM 1564 C CA . GLY A 1 211 ? 11.910 13.954 63.621 1.00 17.50 221 GLY A CA 1
ATOM 1565 C C . GLY A 1 211 ? 11.408 12.760 64.449 1.00 17.57 221 GLY A C 1
ATOM 1566 O O . GLY A 1 211 ? 11.285 12.839 65.683 1.00 17.35 221 GLY A O 1
ATOM 1567 N N . SER A 1 212 ? 11.138 11.656 63.772 1.00 17.39 222 SER A N 1
ATOM 1568 C CA . SER A 1 212 ? 10.539 10.488 64.406 1.00 17.68 222 SER A CA 1
ATOM 1569 C C . SER A 1 212 ? 11.571 9.762 65.268 1.00 17.32 222 SER A C 1
ATOM 1570 O O . SER A 1 212 ? 11.240 8.944 66.115 1.00 18.29 222 SER A O 1
ATOM 1573 N N . THR A 1 213 ? 12.834 10.091 65.057 1.00 16.49 223 THR A N 1
ATOM 1574 C CA . THR A 1 213 ? 13.944 9.558 65.848 1.00 14.61 223 THR A CA 1
ATOM 1575 C C . THR A 1 213 ? 14.237 10.411 67.078 1.00 14.58 223 THR A C 1
ATOM 1576 O O . THR A 1 213 ? 14.389 9.868 68.171 1.00 13.17 223 THR A O 1
ATOM 1580 N N . VAL A 1 214 ? 14.307 11.742 66.893 1.00 14.27 224 VAL A N 1
ATOM 1581 C CA . VAL A 1 214 ? 14.811 12.612 67.919 1.00 14.04 224 VAL A CA 1
ATOM 1582 C C . VAL A 1 214 ? 13.736 13.047 68.909 1.00 15.64 224 VAL A C 1
ATOM 1583 O O . VAL A 1 214 ? 12.569 13.267 68.530 1.00 16.11 224 VAL A O 1
ATOM 1587 N N . GLU A 1 215 ? 14.126 13.111 70.190 1.00 15.24 225 GLU A N 1
ATOM 1588 C CA . GLU A 1 215 ? 13.308 13.761 71.197 1.00 16.63 225 GLU A CA 1
ATOM 1589 C C . GLU A 1 215 ? 14.156 14.841 71.841 1.00 14.63 225 GLU A C 1
ATOM 1590 O O . GLU A 1 215 ? 14.955 14.548 72.741 1.00 13.76 225 GLU A O 1
ATOM 1596 N N . PRO A 1 216 ? 13.976 16.090 71.381 1.00 14.15 226 PRO A N 1
ATOM 1597 C CA . PRO A 1 216 ? 14.737 17.231 71.904 1.00 13.70 226 PRO A CA 1
ATOM 1598 C C . PRO A 1 216 ? 14.110 17.707 73.200 1.00 13.68 226 PRO A C 1
ATOM 1599 O O . PRO A 1 216 ? 12.915 18.038 73.209 1.00 14.85 226 PRO A O 1
ATOM 1603 N N . ILE A 1 217 ? 14.888 17.749 74.272 1.00 11.83 227 ILE A N 1
ATOM 1604 C CA . ILE A 1 217 ? 14.350 18.086 75.593 1.00 11.90 227 ILE A CA 1
ATOM 1605 C C . ILE A 1 217 ? 14.921 19.387 76.136 1.00 12.34 227 ILE A C 1
ATOM 1606 O O . ILE A 1 217 ? 14.470 19.906 77.142 1.00 12.36 227 ILE A O 1
ATOM 1611 N N . GLY A 1 218 ? 15.892 19.937 75.415 1.00 13.46 228 GLY A N 1
ATOM 1612 C CA . GLY A 1 218 ? 16.523 21.179 75.794 1.00 14.75 228 GLY A CA 1
ATOM 1613 C C . GLY A 1 218 ? 17.564 20.953 76.882 1.00 16.35 228 GLY A C 1
ATOM 1614 O O . GLY A 1 218 ? 17.900 19.805 77.212 1.00 15.73 228 GLY A O 1
ATOM 1615 N N . GLU A 1 219 ? 18.068 22.065 77.427 1.00 16.97 229 GLU A N 1
ATOM 1616 C CA . GLU A 1 219 ? 19.144 22.042 78.413 1.00 18.67 229 GLU A CA 1
ATOM 1617 C C . GLU A 1 219 ? 18.704 21.184 79.597 1.00 17.84 229 GLU A C 1
ATOM 1618 O O . GLU A 1 219 ? 17.569 21.275 80.050 1.00 17.06 229 GLU A O 1
ATOM 1624 N N . VAL A 1 220 ? 19.596 20.327 80.063 1.00 17.87 230 VAL A N 1
ATOM 1625 C CA . VAL A 1 220 ? 19.335 19.525 81.252 1.00 18.65 230 VAL A CA 1
ATOM 1626 C C . VAL A 1 220 ? 20.399 19.804 82.320 1.00 19.30 230 VAL A C 1
ATOM 1627 O O . VAL A 1 220 ? 21.449 20.420 82.033 1.00 20.58 230 VAL A O 1
ATOM 1631 N N . GLY A 1 221 ? 20.127 19.346 83.535 1.00 18.08 231 GLY A N 1
ATOM 1632 C CA . GLY A 1 221 ? 21.038 19.573 84.637 1.00 18.53 231 GLY A CA 1
ATOM 1633 C C . GLY A 1 221 ? 20.546 18.852 85.867 1.00 18.59 231 GLY A C 1
ATOM 1634 O O . GLY A 1 221 ? 19.486 18.168 85.843 1.00 18.21 231 GLY A O 1
ATOM 1635 N N . GLY A 1 222 ? 21.312 19.001 86.945 1.00 19.13 232 GLY A N 1
ATOM 1636 C CA . GLY A 1 222 ? 20.903 18.466 88.244 1.00 18.46 232 GLY A CA 1
ATOM 1637 C C . GLY A 1 222 ? 20.691 16.983 88.205 1.00 18.56 232 GLY A C 1
ATOM 1638 O O . GLY A 1 222 ? 21.454 16.266 87.561 1.00 18.80 232 GLY A O 1
ATOM 1639 N N . GLU A 1 223 ? 19.615 16.541 88.852 1.00 18.84 233 GLU A N 1
ATOM 1640 C CA . GLU A 1 223 ? 19.292 15.139 88.983 1.00 19.44 233 GLU A CA 1
ATOM 1641 C C . GLU A 1 223 ? 18.805 14.442 87.703 1.00 18.47 233 GLU A C 1
ATOM 1642 O O . GLU A 1 223 ? 19.064 13.263 87.523 1.00 17.14 233 GLU A O 1
ATOM 1648 N N . ARG A 1 224 ? 18.096 15.138 86.817 1.00 18.21 234 ARG A N 1
ATOM 1649 C CA . ARG A 1 224 ? 17.655 14.483 85.571 1.00 16.85 234 ARG A CA 1
ATOM 1650 C C . ARG A 1 224 ? 18.848 14.139 84.678 1.00 15.18 234 ARG A C 1
ATOM 1651 O O . ARG A 1 224 ? 18.932 13.068 84.124 1.00 16.68 234 ARG A O 1
ATOM 1659 N N . ARG A 1 225 ? 19.775 15.062 84.561 1.00 15.09 235 ARG A N 1
ATOM 1660 C CA . ARG A 1 225 ? 21.019 14.869 83.850 1.00 14.93 235 ARG A CA 1
ATOM 1661 C C . ARG A 1 225 ? 21.756 13.541 84.179 1.00 15.10 235 ARG A C 1
ATOM 1662 O O . ARG A 1 225 ? 22.193 12.795 83.288 1.00 12.61 235 ARG A O 1
ATOM 1670 N N . LEU A 1 226 ? 21.866 13.273 85.483 1.00 15.70 236 LEU A N 1
ATOM 1671 C CA . LEU A 1 226 ? 22.491 12.083 86.022 1.00 14.65 236 LEU A CA 1
ATOM 1672 C C . LEU A 1 226 ? 21.749 10.815 85.702 1.00 14.74 236 LEU A C 1
ATOM 1673 O O . LEU A 1 226 ? 22.364 9.826 85.314 1.00 13.36 236 LEU A O 1
ATOM 1678 N N . ASP A 1 227 ? 20.424 10.840 85.880 1.00 14.81 237 ASP A N 1
ATOM 1679 C CA . ASP A 1 227 ? 19.592 9.697 85.514 1.00 16.10 237 ASP A CA 1
ATOM 1680 C C . ASP A 1 227 ? 19.670 9.401 84.011 1.00 14.89 237 ASP A C 1
ATOM 1681 O O . ASP A 1 227 ? 19.776 8.240 83.622 1.00 16.03 237 ASP A O 1
ATOM 1686 N N . LEU A 1 228 ? 19.618 10.437 83.172 1.00 13.93 238 LEU A N 1
ATOM 1687 C CA . LEU A 1 228 ? 19.725 10.250 81.704 1.00 13.75 238 LEU A CA 1
ATOM 1688 C C . LEU A 1 228 ? 21.042 9.573 81.328 1.00 13.35 238 LEU A C 1
ATOM 1689 O O . LEU A 1 228 ? 21.082 8.617 80.553 1.00 13.24 238 LEU A O 1
ATOM 1694 N N . LEU A 1 229 ? 22.126 10.066 81.919 1.00 13.16 239 LEU A N 1
ATOM 1695 C CA . LEU A 1 229 ? 23.471 9.506 81.693 1.00 13.70 239 LEU A CA 1
ATOM 1696 C C . LEU A 1 229 ? 23.547 8.007 81.982 1.00 13.05 239 LEU A C 1
ATOM 1697 O O . LEU A 1 229 ? 24.111 7.232 81.195 1.00 13.67 239 LEU A O 1
ATOM 1702 N N . ALA A 1 230 ? 22.924 7.627 83.095 1.00 12.54 240 ALA A N 1
ATOM 1703 C CA . ALA A 1 230 ? 22.888 6.254 83.617 1.00 11.69 240 ALA A CA 1
ATOM 1704 C C . ALA A 1 230 ? 21.859 5.326 82.883 1.00 11.17 240 ALA A C 1
ATOM 1705 O O . ALA A 1 230 ? 22.090 4.145 82.693 1.00 11.10 240 ALA A O 1
ATOM 1707 N N . SER A 1 231 ? 20.700 5.871 82.551 1.00 10.45 241 SER A N 1
ATOM 1708 C CA . SER A 1 231 ? 19.599 5.082 82.021 1.00 11.18 241 SER A CA 1
ATOM 1709 C C . SER A 1 231 ? 19.750 4.871 80.502 1.00 11.26 241 SER A C 1
ATOM 1710 O O . SER A 1 231 ? 19.184 3.924 79.928 1.00 10.85 241 SER A O 1
ATOM 1713 N N . ALA A 1 232 ? 20.554 5.702 79.836 1.00 10.35 242 ALA A N 1
ATOM 1714 C CA . ALA A 1 232 ? 20.619 5.583 78.377 1.00 11.23 242 ALA A CA 1
ATOM 1715 C C . ALA A 1 232 ? 21.164 4.232 77.942 1.00 11.30 242 ALA A C 1
ATOM 1716 O O . ALA A 1 232 ? 22.089 3.715 78.545 1.00 11.41 242 ALA A O 1
ATOM 1718 N N . HIS A 1 233 ? 20.663 3.697 76.830 1.00 11.69 243 HIS A N 1
ATOM 1719 C CA . HIS A 1 233 ? 21.301 2.529 76.230 1.00 11.43 243 HIS A CA 1
ATOM 1720 C C . HIS A 1 233 ? 22.783 2.811 75.828 1.00 11.01 243 HIS A C 1
ATOM 1721 O O . HIS A 1 233 ? 23.695 1.998 76.054 1.00 10.06 243 HIS A O 1
ATOM 1728 N N . ALA A 1 234 ? 23.030 3.977 75.228 1.00 9.78 244 ALA A N 1
ATOM 1729 C CA . ALA A 1 234 ? 24.381 4.356 74.859 1.00 9.87 244 ALA A CA 1
ATOM 1730 C C . ALA A 1 234 ? 24.367 5.843 74.694 1.00 9.38 244 ALA A C 1
ATOM 1731 O O . ALA A 1 234 ? 23.314 6.421 74.488 1.00 9.17 244 ALA A O 1
ATOM 1733 N N . VAL A 1 235 ? 25.550 6.446 74.805 1.00 9.40 245 VAL A N 1
ATOM 1734 C CA . VAL A 1 235 ? 25.720 7.877 74.540 1.00 8.73 245 VAL A CA 1
ATOM 1735 C C . VAL A 1 235 ? 26.439 7.997 73.205 1.00 8.26 245 VAL A C 1
ATOM 1736 O O . VAL A 1 235 ? 27.297 7.193 72.893 1.00 9.09 245 VAL A O 1
ATOM 1740 N N . LEU A 1 236 ? 26.062 8.993 72.426 1.00 9.03 246 LEU A N 1
ATOM 1741 C CA . LEU A 1 236 ? 26.608 9.243 71.105 1.00 8.25 246 LEU A CA 1
ATOM 1742 C C . LEU A 1 236 ? 27.383 10.562 71.184 1.00 8.79 246 LEU A C 1
ATOM 1743 O O . LEU A 1 236 ? 26.815 11.643 71.465 1.00 8.96 246 LEU A O 1
ATOM 1748 N N . ALA A 1 237 ? 28.689 10.457 70.994 1.00 8.75 247 ALA A N 1
ATOM 1749 C CA . ALA A 1 237 ? 29.586 11.623 71.001 1.00 8.45 247 ALA A CA 1
ATOM 1750 C C . ALA A 1 237 ? 30.143 11.752 69.594 1.00 7.79 247 ALA A C 1
ATOM 1751 O O . ALA A 1 237 ? 31.112 11.090 69.235 1.00 7.70 247 ALA A O 1
ATOM 1761 N N . SER A 1 239 ? 31.257 14.335 67.418 1.00 8.51 249 SER A N 1
ATOM 1762 C CA . SER A 1 239 ? 31.912 15.553 66.999 1.00 8.48 249 SER A CA 1
ATOM 1763 C C . SER A 1 239 ? 32.415 15.357 65.571 1.00 8.20 249 SER A C 1
ATOM 1764 O O . SER A 1 239 ? 32.854 14.265 65.212 1.00 7.10 249 SER A O 1
ATOM 1767 N N . GLN A 1 240 ? 32.291 16.411 64.763 1.00 8.81 250 GLN A N 1
ATOM 1768 C CA . GLN A 1 240 ? 32.561 16.344 63.334 1.00 8.71 250 GLN A CA 1
ATOM 1769 C C . GLN A 1 240 ? 33.730 17.244 62.983 1.00 9.46 250 GLN A C 1
ATOM 1770 O O . GLN A 1 240 ? 33.945 18.294 63.584 1.00 9.59 250 GLN A O 1
ATOM 1776 N N . ALA A 1 241 ? 34.526 16.825 62.015 1.00 11.22 251 ALA A N 1
ATOM 1777 C CA . ALA A 1 241 ? 35.651 17.653 61.606 1.00 11.78 251 ALA A CA 1
ATOM 1778 C C . ALA A 1 241 ? 35.200 18.734 60.600 1.00 12.44 251 ALA A C 1
ATOM 1779 O O . ALA A 1 241 ? 35.299 18.593 59.375 1.00 13.90 251 ALA A O 1
ATOM 1781 N N . VAL A 1 242 ? 34.624 19.792 61.139 1.00 12.23 252 VAL A N 1
ATOM 1782 C CA . VAL A 1 242 ? 34.113 20.867 60.310 1.00 12.57 252 VAL A CA 1
ATOM 1783 C C . VAL A 1 242 ? 34.757 22.129 60.823 1.00 13.22 252 VAL A C 1
ATOM 1784 O O . VAL A 1 242 ? 35.341 22.089 61.917 1.00 12.23 252 VAL A O 1
ATOM 1788 N N . THR A 1 243 ? 34.671 23.234 60.068 1.00 13.65 253 THR A N 1
ATOM 1789 C CA . THR A 1 243 ? 35.124 24.508 60.599 1.00 14.64 253 THR A CA 1
ATOM 1790 C C . THR A 1 243 ? 33.972 25.364 61.089 1.00 16.11 253 THR A C 1
ATOM 1791 O O . THR A 1 243 ? 32.802 24.937 61.120 1.00 15.49 253 THR A O 1
ATOM 1795 N N . GLY A 1 244 ? 34.327 26.575 61.508 1.00 16.44 254 GLY A N 1
ATOM 1796 C CA . GLY A 1 244 ? 33.419 27.409 62.267 1.00 17.85 254 GLY A CA 1
ATOM 1797 C C . GLY A 1 244 ? 34.122 28.660 62.729 1.00 18.06 254 GLY A C 1
ATOM 1798 O O . GLY A 1 244 ? 35.275 28.930 62.323 1.00 18.87 254 GLY A O 1
ATOM 1799 N N . PRO A 1 245 ? 33.430 29.448 63.567 1.00 18.16 255 PRO A N 1
ATOM 1800 C CA . PRO A 1 245 ? 33.975 30.723 64.104 1.00 17.72 255 PRO A CA 1
ATOM 1801 C C . PRO A 1 245 ? 35.224 30.572 65.001 1.00 17.08 255 PRO A C 1
ATOM 1802 O O . PRO A 1 245 ? 35.865 31.577 65.240 1.00 17.59 255 PRO A O 1
ATOM 1806 N N . TRP A 1 246 ? 35.570 29.363 65.469 1.00 14.60 256 TRP A N 1
ATOM 1807 C CA . TRP A 1 246 ? 36.837 29.148 66.175 1.00 13.85 256 TRP A CA 1
ATOM 1808 C C . TRP A 1 246 ? 38.040 29.348 65.258 1.00 13.50 256 TRP A C 1
ATOM 1809 O O . TRP A 1 246 ? 39.126 29.658 65.748 1.00 13.57 256 TRP A O 1
ATOM 1820 N N . GLY A 1 247 ? 37.872 29.146 63.939 1.00 12.82 257 GLY A N 1
ATOM 1821 C CA . GLY A 1 247 ? 39.023 29.023 63.049 1.00 11.80 257 GLY A CA 1
ATOM 1822 C C . GLY A 1 247 ? 39.615 27.597 62.967 1.00 12.65 257 GLY A C 1
ATOM 1823 O O . GLY A 1 247 ? 39.825 26.959 63.984 1.00 12.30 257 GLY A O 1
ATOM 1824 N N . GLY A 1 248 ? 39.852 27.103 61.747 1.00 12.44 258 GLY A N 1
ATOM 1825 C CA . GLY A 1 248 ? 40.434 25.790 61.510 1.00 12.40 258 GLY A CA 1
ATOM 1826 C C . GLY A 1 248 ? 39.437 24.669 61.688 1.00 12.83 258 GLY A C 1
ATOM 1827 O O . GLY A 1 248 ? 38.255 24.903 61.976 1.00 13.77 258 GLY A O 1
ATOM 1828 N N . ILE A 1 249 ? 39.910 23.439 61.552 1.00 12.75 259 ILE A N 1
ATOM 1829 C CA . ILE A 1 249 ? 39.041 22.281 61.718 1.00 13.26 259 ILE A CA 1
ATOM 1830 C C . ILE A 1 249 ? 38.795 22.049 63.198 1.00 12.63 259 ILE A C 1
ATOM 1831 O O . ILE A 1 249 ? 39.722 22.133 64.011 1.00 12.77 259 ILE A O 1
ATOM 1836 N N . TRP A 1 250 ? 37.531 21.789 63.532 1.00 11.95 260 TRP A N 1
ATOM 1837 C CA . TRP A 1 250 ? 37.154 21.386 64.881 1.00 11.32 260 TRP A CA 1
ATOM 1838 C C . TRP A 1 250 ? 37.937 20.104 65.322 1.00 10.17 260 TRP A C 1
ATOM 1839 O O . TRP A 1 250 ? 38.044 19.121 64.585 1.00 9.86 260 TRP A O 1
ATOM 1850 N N . CYS A 1 251 ? 38.462 20.149 66.535 1.00 11.55 261 CYS A N 1
ATOM 1851 C CA . CYS A 1 251 ? 39.188 19.016 67.108 1.00 11.09 261 CYS A CA 1
ATOM 1852 C C . CYS A 1 251 ? 38.736 18.899 68.571 1.00 10.23 261 CYS A C 1
ATOM 1853 O O . CYS A 1 251 ? 39.104 19.743 69.396 1.00 9.90 261 CYS A O 1
ATOM 1856 N N . GLU A 1 252 ? 37.903 17.896 68.883 1.00 9.69 262 GLU A N 1
ATOM 1857 C CA . GLU A 1 252 ? 37.258 17.808 70.229 1.00 9.08 262 GLU A CA 1
ATOM 1858 C C . GLU A 1 252 ? 38.386 17.774 71.274 1.00 8.98 262 GLU A C 1
ATOM 1859 O O . GLU A 1 252 ? 39.230 16.914 71.193 1.00 8.01 262 GLU A O 1
ATOM 1865 N N . PRO A 1 253 ? 38.494 18.794 72.150 1.00 9.45 263 PRO A N 1
ATOM 1866 C CA . PRO A 1 253 ? 39.610 18.748 73.134 1.00 9.92 263 PRO A CA 1
ATOM 1867 C C . PRO A 1 253 ? 39.671 17.574 74.124 1.00 9.32 263 PRO A C 1
ATOM 1868 O O . PRO A 1 253 ? 40.759 16.936 74.251 1.00 8.84 263 PRO A O 1
ATOM 1872 N N . GLY A 1 254 ? 38.535 17.285 74.784 1.00 8.53 264 GLY A N 1
ATOM 1873 C CA . GLY A 1 254 ? 38.480 16.315 75.849 1.00 9.46 264 GLY A CA 1
ATOM 1874 C C . GLY A 1 254 ? 37.174 15.560 76.066 1.00 10.43 264 GLY A C 1
ATOM 1875 O O . GLY A 1 254 ? 37.189 14.461 76.666 1.00 10.24 264 GLY A O 1
ATOM 1876 N N . ALA A 1 255 ? 36.050 16.117 75.598 1.00 9.80 265 ALA A N 1
ATOM 1877 C CA . ALA A 1 255 ? 34.759 15.407 75.576 1.00 9.56 265 ALA A CA 1
ATOM 1878 C C . ALA A 1 255 ? 34.369 14.811 76.929 1.00 9.70 265 ALA A C 1
ATOM 1879 O O . ALA A 1 255 ? 34.391 13.604 77.144 1.00 8.61 265 ALA A O 1
ATOM 1881 N N . THR A 1 256 ? 34.034 15.694 77.841 1.00 10.73 266 THR A N 1
ATOM 1882 C CA . THR A 1 256 ? 33.670 15.343 79.194 1.00 12.03 266 THR A CA 1
ATOM 1883 C C . THR A 1 256 ? 32.525 14.297 79.208 1.00 11.79 266 THR A C 1
ATOM 1884 O O . THR A 1 256 ? 32.503 13.410 80.047 1.00 11.90 266 THR A O 1
ATOM 1888 N N . VAL A 1 257 ? 31.607 14.367 78.236 1.00 11.32 267 VAL A N 1
ATOM 1889 C CA . VAL A 1 257 ? 30.447 13.442 78.219 1.00 10.29 267 VAL A CA 1
ATOM 1890 C C . VAL A 1 257 ? 30.875 11.976 78.138 1.00 9.22 267 VAL A C 1
ATOM 1891 O O . VAL A 1 257 ? 30.152 11.119 78.590 1.00 8.40 267 VAL A O 1
ATOM 1895 N N . VAL A 1 258 ? 32.060 11.707 77.582 1.00 7.70 268 VAL A N 1
ATOM 1896 C CA . VAL A 1 258 ? 32.567 10.331 77.472 1.00 6.85 268 VAL A CA 1
ATOM 1897 C C . VAL A 1 258 ? 32.820 9.709 78.869 1.00 6.02 268 VAL A C 1
ATOM 1898 O O . VAL A 1 258 ? 32.345 8.592 79.171 1.00 5.05 268 VAL A O 1
ATOM 1902 N N . SER A 1 259 ? 33.575 10.432 79.707 1.00 4.99 269 SER A N 1
ATOM 1903 C CA . SER A 1 259 ? 33.894 9.961 81.058 1.00 5.81 269 SER A CA 1
ATOM 1904 C C . SER A 1 259 ? 32.647 9.924 81.924 1.00 6.86 269 SER A C 1
ATOM 1905 O O . SER A 1 259 ? 32.494 9.031 82.769 1.00 7.25 269 SER A O 1
ATOM 1908 N N . GLU A 1 260 ? 31.749 10.887 81.698 1.00 6.96 270 GLU A N 1
ATOM 1909 C CA . GLU A 1 260 ? 30.459 10.987 82.406 1.00 8.24 270 GLU A CA 1
ATOM 1910 C C . GLU A 1 260 ? 29.531 9.822 82.111 1.00 7.84 270 GLU A C 1
ATOM 1911 O O . GLU A 1 260 ? 28.991 9.237 83.034 1.00 9.54 270 GLU A O 1
ATOM 1917 N N . ALA A 1 261 ? 29.342 9.506 80.833 1.00 5.99 271 ALA A N 1
ATOM 1918 C CA . ALA A 1 261 ? 28.546 8.350 80.467 1.00 6.36 271 ALA A CA 1
ATOM 1919 C C . ALA A 1 261 ? 29.123 7.098 81.095 1.00 5.50 271 ALA A C 1
ATOM 1920 O O . ALA A 1 261 ? 28.426 6.371 81.760 1.00 5.78 271 ALA A O 1
ATOM 1922 N N . ALA A 1 262 ? 30.420 6.852 80.903 1.00 5.73 272 ALA A N 1
ATOM 1923 C CA . ALA A 1 262 ? 30.987 5.568 81.269 1.00 5.72 272 ALA A CA 1
ATOM 1924 C C . ALA A 1 262 ? 31.004 5.368 82.784 1.00 5.96 272 ALA A C 1
ATOM 1925 O O . ALA A 1 262 ? 30.646 4.294 83.293 1.00 7.01 272 ALA A O 1
ATOM 1927 N N . VAL A 1 263 ? 31.381 6.384 83.526 1.00 5.59 273 VAL A N 1
ATOM 1928 C CA . VAL A 1 263 ? 31.345 6.256 84.999 1.00 5.86 273 VAL A CA 1
ATOM 1929 C C . VAL A 1 263 ? 29.888 6.095 85.490 1.00 6.63 273 VAL A C 1
ATOM 1930 O O . VAL A 1 263 ? 29.659 5.629 86.608 1.00 5.88 273 VAL A O 1
ATOM 1934 N N . SER A 1 264 ? 28.910 6.490 84.667 1.00 6.64 274 SER A N 1
ATOM 1935 C CA . SER A 1 264 ? 27.495 6.246 85.015 1.00 7.90 274 SER A CA 1
ATOM 1936 C C . SER A 1 264 ? 27.039 4.878 84.497 1.00 8.56 274 SER A C 1
ATOM 1937 O O . SER A 1 264 ? 25.848 4.578 84.542 1.00 8.46 274 SER A O 1
ATOM 1940 N N . GLY A 1 265 ? 27.989 4.066 84.020 1.00 8.53 275 GLY A N 1
ATOM 1941 C CA . GLY A 1 265 ? 27.687 2.724 83.497 1.00 9.23 275 GLY A CA 1
ATOM 1942 C C . GLY A 1 265 ? 27.133 2.673 82.084 1.00 9.19 275 GLY A C 1
ATOM 1943 O O . GLY A 1 265 ? 26.341 1.789 81.765 1.00 10.88 275 GLY A O 1
ATOM 1944 N N . THR A 1 266 ? 27.509 3.635 81.241 1.00 9.04 276 THR A N 1
ATOM 1945 C CA . THR A 1 266 ? 26.933 3.781 79.898 1.00 8.81 276 THR A CA 1
ATOM 1946 C C . THR A 1 266 ? 28.022 3.836 78.823 1.00 8.74 276 THR A C 1
ATOM 1947 O O . THR A 1 266 ? 28.876 4.737 78.826 1.00 8.64 276 THR A O 1
ATOM 1951 N N . PRO A 1 267 ? 27.950 2.910 77.864 1.00 8.07 277 PRO A N 1
ATOM 1952 C CA . PRO A 1 267 ? 28.973 2.842 76.824 1.00 8.75 277 PRO A CA 1
ATOM 1953 C C . PRO A 1 267 ? 28.758 3.984 75.814 1.00 8.92 277 PRO A C 1
ATOM 1954 O O . PRO A 1 267 ? 27.726 4.667 75.844 1.00 8.95 277 PRO A O 1
ATOM 1958 N N . VAL A 1 268 ? 29.716 4.161 74.916 1.00 10.26 278 VAL A N 1
ATOM 1959 C CA . VAL A 1 268 ? 29.745 5.341 74.065 1.00 10.24 278 VAL A CA 1
ATOM 1960 C C . VAL A 1 268 ? 29.985 4.914 72.644 1.00 10.62 278 VAL A C 1
ATOM 1961 O O . VAL A 1 268 ? 30.864 4.139 72.379 1.00 11.67 278 VAL A O 1
ATOM 1965 N N . VAL A 1 269 ? 29.170 5.406 71.727 1.00 11.39 279 VAL A N 1
ATOM 1966 C CA . VAL A 1 269 ? 29.546 5.392 70.313 1.00 10.92 279 VAL A CA 1
ATOM 1967 C C . VAL A 1 269 ? 30.036 6.798 69.949 1.00 10.74 279 VAL A C 1
ATOM 1968 O O . VAL A 1 269 ? 29.342 7.751 70.200 1.00 11.00 279 VAL A O 1
ATOM 1972 N N . GLY A 1 270 ? 31.220 6.923 69.365 1.00 10.20 280 GLY A N 1
ATOM 1973 C CA . GLY A 1 270 ? 31.662 8.216 68.894 1.00 10.00 280 GLY A CA 1
ATOM 1974 C C . GLY A 1 270 ? 32.375 8.162 67.538 1.00 10.09 280 GLY A C 1
ATOM 1975 O O . GLY A 1 270 ? 32.678 7.104 67.022 1.00 9.17 280 GLY A O 1
ATOM 1976 N N . THR A 1 271 ? 32.632 9.328 66.983 1.00 9.10 281 THR A N 1
ATOM 1977 C CA . THR A 1 271 ? 33.552 9.473 65.878 1.00 10.49 281 THR A CA 1
ATOM 1978 C C . THR A 1 271 ? 34.988 9.409 66.429 1.00 10.71 281 THR A C 1
ATOM 1979 O O . THR A 1 271 ? 35.167 9.205 67.634 1.00 10.15 281 THR A O 1
ATOM 1983 N N . GLY A 1 272 ? 35.978 9.525 65.538 1.00 9.79 282 GLY A N 1
ATOM 1984 C CA . GLY A 1 272 ? 37.376 9.578 65.922 1.00 9.88 282 GLY A CA 1
ATOM 1985 C C . GLY A 1 272 ? 37.909 11.000 66.020 1.00 11.11 282 GLY A C 1
ATOM 1986 O O . GLY A 1 272 ? 39.126 11.216 66.084 1.00 11.72 282 GLY A O 1
ATOM 1987 N N . ASN A 1 273 ? 37.005 11.981 66.025 1.00 11.19 283 ASN A N 1
ATOM 1988 C CA . ASN A 1 273 ? 37.393 13.378 66.104 1.00 11.47 283 ASN A CA 1
ATOM 1989 C C . ASN A 1 273 ? 38.172 13.766 67.354 1.00 11.20 283 ASN A C 1
ATOM 1990 O O . ASN A 1 273 ? 37.708 13.502 68.503 1.00 10.65 283 ASN A O 1
ATOM 1995 N N . GLY A 1 274 ? 39.328 14.422 67.144 1.00 9.94 284 GLY A N 1
ATOM 1996 C CA . GLY A 1 274 ? 40.078 14.991 68.273 1.00 9.32 284 GLY A CA 1
ATOM 1997 C C . GLY A 1 274 ? 40.366 13.932 69.327 1.00 8.76 284 GLY A C 1
ATOM 1998 O O . GLY A 1 274 ? 40.766 12.841 69.011 1.00 8.44 284 GLY A O 1
ATOM 1999 N N . CYS A 1 275 ? 40.036 14.233 70.567 1.00 9.20 285 CYS A N 1
ATOM 2000 C CA . CYS A 1 275 ? 40.247 13.305 71.695 1.00 8.54 285 CYS A CA 1
ATOM 2001 C C . CYS A 1 275 ? 39.436 12.005 71.588 1.00 9.06 285 CYS A C 1
ATOM 2002 O O . CYS A 1 275 ? 39.773 10.996 72.221 1.00 10.02 285 CYS A O 1
ATOM 2005 N N . LEU A 1 276 ? 38.346 12.014 70.821 1.00 9.05 286 LEU A N 1
ATOM 2006 C CA . LEU A 1 276 ? 37.488 10.823 70.763 1.00 8.91 286 LEU A CA 1
ATOM 2007 C C . LEU A 1 276 ? 38.194 9.534 70.321 1.00 8.86 286 LEU A C 1
ATOM 2008 O O . LEU A 1 276 ? 37.937 8.448 70.861 1.00 9.16 286 LEU A O 1
ATOM 2013 N N . ALA A 1 277 ? 39.080 9.649 69.342 1.00 9.45 287 ALA A N 1
ATOM 2014 C CA . ALA A 1 277 ? 39.910 8.510 68.917 1.00 9.36 287 ALA A CA 1
ATOM 2015 C C . ALA A 1 277 ? 40.647 7.830 70.107 1.00 9.15 287 ALA A C 1
ATOM 2016 O O . ALA A 1 277 ? 40.908 6.627 70.085 1.00 8.81 287 ALA A O 1
ATOM 2018 N N . GLU A 1 278 ? 40.971 8.615 71.121 1.00 9.10 288 GLU A N 1
ATOM 2019 C CA . GLU A 1 278 ? 41.824 8.192 72.258 1.00 9.95 288 GLU A CA 1
ATOM 2020 C C . GLU A 1 278 ? 41.030 7.565 73.389 1.00 9.85 288 GLU A C 1
ATOM 2021 O O . GLU A 1 278 ? 41.509 6.628 74.053 1.00 9.67 288 GLU A O 1
ATOM 2027 N N . ILE A 1 279 ? 39.810 8.070 73.596 1.00 9.20 289 ILE A N 1
ATOM 2028 C CA . ILE A 1 279 ? 39.033 7.695 74.776 1.00 8.69 289 ILE A CA 1
ATOM 2029 C C . ILE A 1 279 ? 37.827 6.832 74.528 1.00 8.89 289 ILE A C 1
ATOM 2030 O O . ILE A 1 279 ? 37.486 6.021 75.373 1.00 8.74 289 ILE A O 1
ATOM 2035 N N . VAL A 1 280 ? 37.183 7.008 73.379 1.00 9.64 290 VAL A N 1
ATOM 2036 C CA . VAL A 1 280 ? 35.979 6.233 73.032 1.00 9.99 290 VAL A CA 1
ATOM 2037 C C . VAL A 1 280 ? 36.208 4.716 72.985 1.00 10.21 290 VAL A C 1
ATOM 2038 O O . VAL A 1 280 ? 35.403 3.981 73.564 1.00 9.71 290 VAL A O 1
ATOM 2042 N N . PRO A 1 281 ? 37.331 4.255 72.379 1.00 10.71 291 PRO A N 1
ATOM 2043 C CA . PRO A 1 281 ? 37.538 2.797 72.290 1.00 11.32 291 PRO A CA 1
ATOM 2044 C C . PRO A 1 281 ? 37.662 2.146 73.675 1.00 11.42 291 PRO A C 1
ATOM 2045 O O . PRO A 1 281 ? 37.351 0.970 73.835 1.00 11.94 291 PRO A O 1
ATOM 2049 N N . SER A 1 282 ? 38.063 2.910 74.673 1.00 11.77 292 SER A N 1
ATOM 2050 C CA . SER A 1 282 ? 38.168 2.355 76.028 1.00 11.95 292 SER A CA 1
ATOM 2051 C C . SER A 1 282 ? 36.812 2.013 76.622 1.00 11.18 292 SER A C 1
ATOM 2052 O O . SER A 1 282 ? 36.733 1.224 77.558 1.00 12.27 292 SER A O 1
ATOM 2055 N N . VAL A 1 283 ? 35.755 2.648 76.118 1.00 10.70 293 VAL A N 1
ATOM 2056 C CA . VAL A 1 283 ? 34.404 2.518 76.680 1.00 8.86 293 VAL A CA 1
ATOM 2057 C C . VAL A 1 283 ? 33.300 2.303 75.601 1.00 9.05 293 VAL A C 1
ATOM 2058 O O . VAL A 1 283 ? 32.118 2.576 75.819 1.00 9.44 293 VAL A O 1
ATOM 2062 N N . GLY A 1 284 ? 33.702 1.877 74.411 1.00 8.78 294 GLY A N 1
ATOM 2063 C CA . GLY A 1 284 ? 32.741 1.659 73.332 1.00 9.45 294 GLY A CA 1
ATOM 2064 C C . GLY A 1 284 ? 33.449 1.558 72.004 1.00 10.29 294 GLY A C 1
ATOM 2065 O O . GLY A 1 284 ? 34.483 0.916 71.893 1.00 10.42 294 GLY A O 1
ATOM 2066 N N . GLU A 1 285 ? 32.921 2.219 70.992 1.00 10.95 295 GLU A N 1
ATOM 2067 C CA . GLU A 1 285 ? 33.385 2.002 69.637 1.00 12.25 295 GLU A CA 1
ATOM 2068 C C . GLU A 1 285 ? 33.318 3.303 68.848 1.00 10.94 295 GLU A C 1
ATOM 2069 O O . GLU A 1 285 ? 32.308 4.051 68.898 1.00 9.11 295 GLU A O 1
ATOM 2075 N N . VAL A 1 286 ? 34.361 3.502 68.050 1.00 11.05 296 VAL A N 1
ATOM 2076 C CA . VAL A 1 286 ? 34.469 4.581 67.076 1.00 11.44 296 VAL A CA 1
ATOM 2077 C C . VAL A 1 286 ? 33.753 4.218 65.760 1.00 13.12 296 VAL A C 1
ATOM 2078 O O . VAL A 1 286 ? 33.832 3.085 65.274 1.00 13.10 296 VAL A O 1
ATOM 2082 N N . VAL A 1 287 ? 33.022 5.182 65.226 1.00 12.82 297 VAL A N 1
ATOM 2083 C CA . VAL A 1 287 ? 32.434 5.055 63.905 1.00 13.44 297 VAL A CA 1
ATOM 2084 C C . VAL A 1 287 ? 32.857 6.231 63.004 1.00 13.55 297 VAL A C 1
ATOM 2085 O O . VAL A 1 287 ? 33.451 7.230 63.463 1.00 12.74 297 VAL A O 1
ATOM 2089 N N . GLY A 1 288 ? 32.550 6.101 61.719 1.00 13.81 298 GLY A N 1
ATOM 2090 C CA . GLY A 1 288 ? 32.788 7.148 60.783 1.00 13.94 298 GLY A CA 1
ATOM 2091 C C . GLY A 1 288 ? 32.041 8.4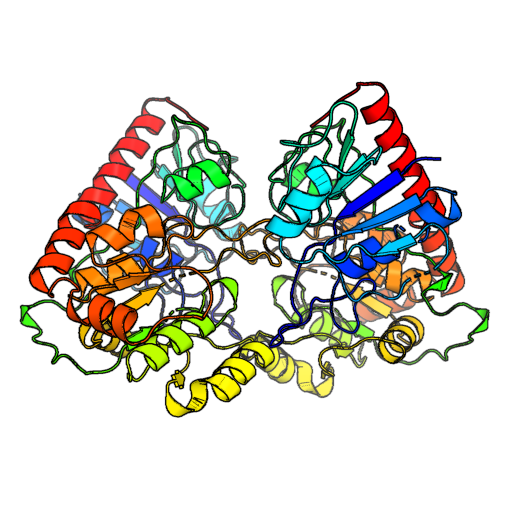59 60.930 1.00 13.28 298 GLY A C 1
ATOM 2092 O O . GLY A 1 288 ? 30.983 8.569 61.615 1.00 13.33 298 GLY A O 1
ATOM 2093 N N . TYR A 1 289 ? 32.604 9.451 60.242 1.00 12.58 299 TYR A N 1
ATOM 2094 C CA . TYR A 1 289 ? 31.986 10.745 60.041 1.00 12.93 299 TYR A CA 1
ATOM 2095 C C . TYR A 1 289 ? 30.778 10.667 59.117 1.00 13.21 299 TYR A C 1
ATOM 2096 O O . TYR A 1 289 ? 30.603 9.690 58.398 1.00 12.84 299 TYR A O 1
ATOM 2105 N N . GLY A 1 290 ? 29.966 11.722 59.107 1.00 13.99 300 GLY A N 1
ATOM 2106 C CA . GLY A 1 290 ? 28.798 11.787 58.213 1.00 12.79 300 GLY A CA 1
ATOM 2107 C C . GLY A 1 290 ? 27.587 11.072 58.779 1.00 13.79 300 GLY A C 1
ATOM 2108 O O . GLY A 1 290 ? 27.582 10.667 59.943 1.00 12.03 300 GLY A O 1
ATOM 2109 N N . THR A 1 291 ? 26.565 10.943 57.932 1.00 14.71 301 THR A N 1
ATOM 2110 C CA . THR A 1 291 ? 25.243 10.377 58.261 1.00 15.45 301 THR A CA 1
ATOM 2111 C C . THR A 1 291 ? 24.920 9.034 57.560 1.00 17.32 301 THR A C 1
ATOM 2112 O O . THR A 1 291 ? 23.788 8.527 57.653 1.00 17.75 301 THR A O 1
ATOM 2116 N N . ASP A 1 292 ? 25.873 8.473 56.831 1.00 18.15 302 ASP A N 1
ATOM 2117 C CA . ASP A 1 292 ? 25.538 7.335 55.990 1.00 20.73 302 ASP A CA 1
ATOM 2118 C C . ASP A 1 292 ? 25.925 6.050 56.732 1.00 19.84 302 ASP A C 1
ATOM 2119 O O . ASP A 1 292 ? 27.005 5.521 56.576 1.00 20.35 302 ASP A O 1
ATOM 2124 N N . PHE A 1 293 ? 25.049 5.591 57.611 1.00 19.32 303 PHE A N 1
ATOM 2125 C CA . PHE A 1 293 ? 25.344 4.418 58.426 1.00 19.03 303 PHE A CA 1
ATOM 2126 C C . PHE A 1 293 ? 24.528 3.262 57.895 1.00 19.22 303 PHE A C 1
ATOM 2127 O O . PHE A 1 293 ? 23.283 3.369 57.849 1.00 19.55 303 PHE A O 1
ATOM 2135 N N . ALA A 1 294 ? 25.205 2.185 57.471 1.00 19.95 304 ALA A N 1
ATOM 2136 C CA . ALA A 1 294 ? 24.501 0.919 57.160 1.00 20.37 304 ALA A CA 1
ATOM 2137 C C . ALA A 1 294 ? 23.804 0.426 58.431 1.00 21.31 304 ALA A C 1
ATOM 2138 O O . ALA A 1 294 ? 24.462 0.283 59.487 1.00 20.65 304 ALA A O 1
ATOM 2140 N N . PRO A 1 295 ? 22.464 0.235 58.374 1.00 22.23 305 PRO A N 1
ATOM 2141 C CA . PRO A 1 295 ? 21.726 -0.270 59.540 1.00 23.51 305 PRO A CA 1
ATOM 2142 C C . PRO A 1 295 ? 22.311 -1.559 60.187 1.00 25.69 305 PRO A C 1
ATOM 2143 O O . PRO A 1 295 ? 22.457 -1.614 61.407 1.00 25.34 305 PRO A O 1
ATOM 2147 N N . ASP A 1 296 ? 22.663 -2.563 59.374 1.00 28.39 306 ASP A N 1
ATOM 2148 C CA . ASP A 1 296 ? 23.231 -3.833 59.886 1.00 30.34 306 ASP A CA 1
ATOM 2149 C C . ASP A 1 296 ? 24.453 -3.594 60.759 1.00 30.07 306 ASP A C 1
ATOM 2150 O O . ASP A 1 296 ? 24.478 -4.020 61.910 1.00 30.61 306 ASP A O 1
ATOM 2155 N N . GLU A 1 297 ? 25.444 -2.901 60.201 1.00 29.97 307 GLU A N 1
ATOM 2156 C CA . GLU A 1 297 ? 26.630 -2.413 60.914 1.00 30.00 307 GLU A CA 1
ATOM 2157 C C . GLU A 1 297 ? 26.290 -1.605 62.190 1.00 28.80 307 GLU A C 1
ATOM 2158 O O . GLU A 1 297 ? 26.820 -1.875 63.254 1.00 27.94 307 GLU A O 1
ATOM 2164 N N . ALA A 1 298 ? 25.409 -0.611 62.066 1.00 27.18 308 ALA A N 1
ATOM 2165 C CA . ALA A 1 298 ? 25.103 0.290 63.181 1.00 25.86 308 ALA A CA 1
ATOM 2166 C C . ALA A 1 298 ? 24.582 -0.499 64.353 1.00 25.14 308 ALA A C 1
ATOM 2167 O O . ALA A 1 298 ? 25.044 -0.356 65.475 1.00 23.79 308 ALA A O 1
ATOM 2169 N N . ARG A 1 299 ? 23.587 -1.325 64.040 1.00 24.79 309 ARG A N 1
ATOM 2170 C CA . ARG A 1 299 ? 22.795 -2.064 64.979 1.00 25.01 309 ARG A CA 1
ATOM 2171 C C . ARG A 1 299 ? 23.708 -3.064 65.717 1.00 23.98 309 ARG A C 1
ATOM 2172 O O . ARG A 1 299 ? 23.560 -3.273 66.933 1.00 23.71 309 ARG A O 1
ATOM 2180 N N . ARG A 1 300 ? 24.674 -3.617 64.988 1.00 23.10 310 ARG A N 1
ATOM 2181 C CA . ARG A 1 300 ? 25.714 -4.463 65.552 1.00 23.56 310 ARG A CA 1
ATOM 2182 C C . ARG A 1 300 ? 26.752 -3.756 66.380 1.00 21.87 310 ARG A C 1
ATOM 2183 O O . ARG A 1 300 ? 27.189 -4.280 67.406 1.00 21.86 310 ARG A O 1
ATOM 2191 N N . THR A 1 301 ? 27.211 -2.616 65.887 1.00 19.95 311 THR A N 1
ATOM 2192 C CA . THR A 1 301 ? 28.039 -1.696 66.672 1.00 19.14 311 THR A CA 1
ATOM 2193 C C . THR A 1 301 ? 27.352 -1.474 68.012 1.00 18.54 311 THR A C 1
ATOM 2194 O O . THR A 1 301 ? 27.973 -1.610 69.040 1.00 18.74 311 THR A O 1
ATOM 2198 N N . LEU A 1 302 ? 26.065 -1.156 67.987 1.00 19.13 312 LEU A N 1
ATOM 2199 C CA . LEU A 1 302 ? 25.342 -0.856 69.223 1.00 19.43 312 LEU A CA 1
ATOM 2200 C C . LEU A 1 302 ? 25.193 -2.062 70.114 1.00 19.48 312 LEU A C 1
ATOM 2201 O O . LEU A 1 302 ? 25.439 -1.990 71.327 1.00 19.59 312 LEU A O 1
ATOM 2206 N N . ALA A 1 303 ? 24.804 -3.191 69.528 1.00 18.97 313 ALA A N 1
ATOM 2207 C CA . ALA A 1 303 ? 24.571 -4.388 70.326 1.00 18.20 313 ALA A CA 1
ATOM 2208 C C . ALA A 1 303 ? 25.878 -5.046 70.850 1.00 17.94 313 ALA A C 1
ATOM 2209 O O . ALA A 1 303 ? 25.832 -5.780 71.838 1.00 18.44 313 ALA A O 1
ATOM 2211 N N . GLY A 1 304 ? 27.025 -4.772 70.221 1.00 16.48 314 GLY A N 1
ATOM 2212 C CA . GLY A 1 304 ? 28.320 -5.244 70.738 1.00 15.33 314 GLY A CA 1
ATOM 2213 C C . GLY A 1 304 ? 29.045 -4.371 71.786 1.00 16.39 314 GLY A C 1
ATOM 2214 O O . GLY A 1 304 ? 30.182 -4.702 72.216 1.00 15.05 314 GLY A O 1
ATOM 2215 N N . LEU A 1 305 ? 28.430 -3.249 72.200 1.00 15.75 315 LEU A N 1
ATOM 2216 C CA . LEU A 1 305 ? 29.130 -2.322 73.136 1.00 16.85 315 LEU A CA 1
ATOM 2217 C C . LEU A 1 305 ? 29.332 -3.024 74.503 1.00 16.81 315 LEU A C 1
ATOM 2218 O O . LEU A 1 305 ? 28.573 -3.950 74.849 1.00 16.33 315 LEU A O 1
ATOM 2223 N N . PRO A 1 306 ? 30.359 -2.592 75.261 1.00 16.92 316 PRO A N 1
ATOM 2224 C CA . PRO A 1 306 ? 30.623 -3.118 76.608 1.00 16.25 316 PRO A CA 1
ATOM 2225 C C . PRO A 1 306 ? 29.473 -2.843 77.558 1.00 16.09 316 PRO A C 1
ATOM 2226 O O . PRO A 1 306 ? 28.660 -1.947 77.314 1.00 15.51 316 PRO A O 1
ATOM 2230 N N . ALA A 1 307 ? 29.383 -3.648 78.610 1.00 15.87 317 ALA A N 1
ATOM 2231 C CA . ALA A 1 307 ? 28.346 -3.508 79.601 1.00 15.53 317 ALA A CA 1
ATOM 2232 C C . ALA A 1 307 ? 28.765 -2.499 80.668 1.00 14.94 317 ALA A C 1
ATOM 2233 O O . ALA A 1 307 ? 29.950 -2.068 80.704 1.00 14.10 317 ALA A O 1
ATOM 2235 N N . SER A 1 308 ? 27.822 -2.162 81.559 1.00 13.19 318 SER A N 1
ATOM 2236 C CA . SER A 1 308 ? 28.014 -1.160 82.626 1.00 13.21 318 SER A CA 1
ATOM 2237 C C . SER A 1 308 ? 29.259 -1.323 83.492 1.00 13.10 318 SER A C 1
ATOM 2238 O O . SER A 1 308 ? 29.978 -0.347 83.747 1.00 13.33 318 SER A O 1
ATOM 2241 N N . ASP A 1 309 ? 29.512 -2.545 83.943 1.00 13.16 319 ASP A N 1
ATOM 2242 C CA . ASP A 1 309 ? 30.610 -2.816 84.857 1.00 14.03 319 ASP A CA 1
ATOM 2243 C C . ASP A 1 309 ? 31.959 -2.506 84.223 1.00 12.71 319 ASP A C 1
ATOM 2244 O O . ASP A 1 309 ? 32.824 -1.932 84.851 1.00 11.68 319 ASP A O 1
ATOM 2249 N N . GLU A 1 310 ? 32.118 -2.934 82.981 1.00 11.78 320 GLU A N 1
ATOM 2250 C CA . GLU A 1 310 ? 33.287 -2.705 82.183 1.00 12.08 320 GLU A CA 1
ATOM 2251 C C . GLU A 1 310 ? 33.583 -1.219 81.933 1.00 11.14 320 GLU A C 1
ATOM 2252 O O . GLU A 1 310 ? 34.738 -0.769 82.036 1.00 10.33 320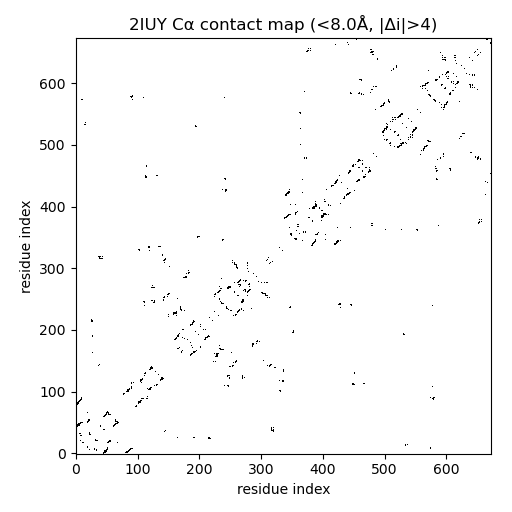 GLU A O 1
ATOM 2258 N N . VAL A 1 311 ? 32.561 -0.458 81.526 1.00 10.01 321 VAL A N 1
ATOM 2259 C CA . VAL A 1 311 ? 32.784 0.976 81.242 1.00 8.92 321 VAL A CA 1
ATOM 2260 C C . VAL A 1 311 ? 33.016 1.789 82.508 1.00 8.28 321 VAL A C 1
ATOM 2261 O O . VAL A 1 311 ? 33.803 2.737 82.503 1.00 9.55 321 VAL A O 1
ATOM 2265 N N . ARG A 1 312 ? 32.353 1.434 83.602 1.00 8.49 322 ARG A N 1
ATOM 2266 C CA . ARG A 1 312 ? 32.603 2.111 84.866 1.00 9.31 322 ARG A CA 1
ATOM 2267 C C . ARG A 1 312 ? 34.032 1.870 85.385 1.00 9.13 322 ARG A C 1
ATOM 2268 O O . ARG A 1 312 ? 34.677 2.786 85.910 1.00 8.81 322 ARG A O 1
ATOM 2276 N N . ARG A 1 313 ? 34.623 0.878 85.517 1.00 8.81 323 ARG A N 1
ATOM 2277 C CA . ARG A 1 313 ? 35.911 0.260 85.735 1.00 9.47 323 ARG A CA 1
ATOM 2278 C C . ARG A 1 313 ? 36.980 0.985 84.922 1.00 8.86 323 ARG A C 1
ATOM 2279 O O . ARG A 1 313 ? 37.978 1.319 85.439 1.00 9.17 323 ARG A O 1
ATOM 2287 N N . ALA A 1 314 ? 36.748 0.862 83.529 1.00 8.40 324 ALA A N 1
ATOM 2288 C CA . ALA A 1 314 ? 37.593 1.649 82.638 1.00 8.22 324 ALA A CA 1
ATOM 2289 C C . ALA A 1 314 ? 37.609 3.141 82.970 1.00 8.00 324 ALA A C 1
ATOM 2290 O O . ALA A 1 314 ? 38.686 3.748 82.964 1.00 6.90 324 ALA A O 1
ATOM 2292 N N . ALA A 1 315 ? 36.431 3.732 83.237 1.00 6.84 325 ALA A N 1
ATOM 2293 C CA . ALA A 1 315 ? 36.380 5.161 83.520 1.00 7.96 325 ALA A CA 1
ATOM 2294 C C . ALA A 1 315 ? 37.119 5.523 84.809 1.00 8.50 325 ALA A C 1
ATOM 2295 O O . ALA A 1 315 ? 37.791 6.535 84.884 1.00 7.75 325 ALA A O 1
ATOM 2297 N N . VAL A 1 316 ? 36.964 4.700 85.845 1.00 9.33 326 VAL A N 1
ATOM 2298 C CA . VAL A 1 316 ? 37.629 4.997 87.107 1.00 9.32 326 VAL A CA 1
ATOM 2299 C C . VAL A 1 316 ? 39.151 4.806 86.938 1.00 10.30 326 VAL A C 1
ATOM 2300 O O . VAL A 1 316 ? 39.907 5.727 87.302 1.00 9.91 326 VAL A O 1
ATOM 2304 N N . ARG A 1 317 ? 39.584 3.661 86.368 1.00 10.49 327 ARG A N 1
ATOM 2305 C CA . ARG A 1 317 ? 41.013 3.400 86.120 1.00 11.88 327 ARG A CA 1
ATOM 2306 C C . ARG A 1 317 ? 41.738 4.512 85.329 1.00 11.99 327 ARG A C 1
ATOM 2307 O O . ARG A 1 317 ? 42.857 4.867 85.659 1.00 12.72 327 ARG A O 1
ATOM 2315 N N . LEU A 1 318 ? 41.108 5.024 84.267 1.00 11.21 328 LEU A N 1
ATOM 2316 C CA . LEU A 1 318 ? 41.736 6.016 83.366 1.00 9.13 328 LEU A CA 1
ATOM 2317 C C . LEU A 1 318 ? 41.470 7.448 83.744 1.00 8.82 328 LEU A C 1
ATOM 2318 O O . LEU A 1 318 ? 42.350 8.327 83.570 1.00 7.76 328 LEU A O 1
ATOM 2323 N N . TRP A 1 319 ? 40.244 7.716 84.221 1.00 6.51 329 TRP A N 1
ATOM 2324 C CA . TRP A 1 319 ? 39.824 9.086 84.392 1.00 6.55 329 TRP A CA 1
ATOM 2325 C C . TRP A 1 319 ? 39.419 9.383 85.831 1.00 6.68 329 TRP A C 1
ATOM 2326 O O . TRP A 1 319 ? 38.990 10.486 86.099 1.00 7.89 329 TRP A O 1
ATOM 2337 N N . GLY A 1 320 ? 39.611 8.443 86.768 1.00 6.45 330 GLY A N 1
ATOM 2338 C CA . GLY A 1 320 ? 39.122 8.682 88.142 1.00 6.55 330 GLY A CA 1
ATOM 2339 C C . GLY A 1 320 ? 39.638 9.996 88.716 1.00 7.22 330 GLY A C 1
ATOM 2340 O O . GLY A 1 320 ? 40.804 10.356 88.506 1.00 6.68 330 GLY A O 1
ATOM 2341 N N . HIS A 1 321 ? 38.791 10.712 89.452 1.00 7.20 331 HIS A N 1
ATOM 2342 C CA . HIS A 1 321 ? 39.202 12.024 89.989 1.00 8.41 331 HIS A CA 1
ATOM 2343 C C . HIS A 1 321 ? 40.519 12.081 90.767 1.00 9.66 331 HIS A C 1
ATOM 2344 O O . HIS A 1 321 ? 41.244 13.080 90.668 1.00 9.68 331 HIS A O 1
ATOM 2351 N N . VAL A 1 322 ? 40.819 11.036 91.548 1.00 10.12 332 VAL A N 1
ATOM 2352 C CA . VAL A 1 322 ? 41.995 11.047 92.437 1.00 10.63 332 VAL A CA 1
ATOM 2353 C C . VAL A 1 322 ? 43.250 10.764 91.632 1.00 10.39 332 VAL A C 1
ATOM 2354 O O . VAL A 1 322 ? 44.297 11.408 91.849 1.00 9.94 332 VAL A O 1
ATOM 2358 N N . THR A 1 323 ? 43.148 9.809 90.706 1.00 10.62 333 THR A N 1
ATOM 2359 C CA . THR A 1 323 ? 44.246 9.527 89.785 1.00 12.44 333 THR A CA 1
ATOM 2360 C C . THR A 1 323 ? 44.634 10.749 88.934 1.00 11.04 333 THR A C 1
ATOM 2361 O O . THR A 1 323 ? 45.816 11.017 88.747 1.00 9.93 333 THR A O 1
ATOM 2365 N N . ILE A 1 324 ? 43.631 11.443 88.401 1.00 10.48 334 ILE A N 1
ATOM 2366 C CA . ILE A 1 324 ? 43.864 12.639 87.584 1.00 9.72 334 ILE A CA 1
ATOM 2367 C C . ILE A 1 324 ? 44.345 13.811 88.436 1.00 9.00 334 ILE A C 1
ATOM 2368 O O . ILE A 1 324 ? 45.269 14.500 88.056 1.00 8.16 334 ILE A O 1
ATOM 2373 N N . ALA A 1 325 ? 43.730 14.008 89.603 1.00 8.49 335 ALA A N 1
ATOM 2374 C CA . ALA A 1 325 ? 44.224 15.039 90.512 1.00 9.05 335 ALA A CA 1
ATOM 2375 C C . ALA A 1 325 ? 45.697 14.823 90.893 1.00 9.26 335 ALA A C 1
ATOM 2376 O O . ALA A 1 325 ? 46.446 15.772 90.994 1.00 8.24 335 ALA A O 1
ATOM 2378 N N . GLU A 1 326 ? 46.104 13.588 91.150 1.00 10.50 336 GLU A N 1
ATOM 2379 C CA . GLU A 1 326 ? 47.490 13.353 91.555 1.00 12.99 336 GLU A CA 1
ATOM 2380 C C . GLU A 1 326 ? 48.427 13.573 90.382 1.00 10.13 336 GLU A C 1
ATOM 2381 O O . GLU A 1 326 ? 49.493 14.084 90.543 1.00 10.04 336 GLU A O 1
ATOM 2387 N N . ARG A 1 327 ? 47.974 13.294 89.169 1.00 10.48 337 ARG A N 1
ATOM 2388 C CA . ARG A 1 327 ? 48.707 13.708 87.973 1.00 10.40 337 ARG A CA 1
ATOM 2389 C C . ARG A 1 327 ? 48.926 15.215 87.860 1.00 10.19 337 ARG A C 1
ATOM 2390 O O . ARG A 1 327 ? 50.045 15.663 87.581 1.00 9.92 337 ARG A O 1
ATOM 2398 N N . TYR A 1 328 ? 47.886 15.988 88.089 1.00 8.29 338 TYR A N 1
ATOM 2399 C CA . TYR A 1 328 ? 48.081 17.437 88.191 1.00 10.24 338 TYR A CA 1
ATOM 2400 C C . TYR A 1 328 ? 49.047 17.918 89.281 1.00 10.20 338 TYR A C 1
ATOM 2401 O O . TYR A 1 328 ? 49.875 18.760 89.002 1.00 9.39 338 TYR A O 1
ATOM 2410 N N . VAL A 1 329 ? 48.932 17.369 90.503 1.00 10.09 339 VAL A N 1
ATOM 2411 C CA . VAL A 1 329 ? 49.836 17.722 91.594 1.00 11.12 339 VAL A CA 1
ATOM 2412 C C . VAL A 1 329 ? 51.281 17.465 91.204 1.00 11.73 339 VAL A C 1
ATOM 2413 O O . VAL A 1 329 ? 52.161 18.281 91.502 1.00 13.50 339 VAL A O 1
ATOM 2417 N N . GLU A 1 330 ? 51.531 16.346 90.535 1.00 12.41 340 GLU A N 1
ATOM 2418 C CA . GLU A 1 330 ? 52.869 16.040 90.027 1.00 14.00 340 GLU A CA 1
ATOM 2419 C C . GLU A 1 330 ? 53.366 17.189 89.148 1.00 12.12 340 GLU A C 1
ATOM 2420 O O . GLU A 1 330 ? 54.508 17.589 89.291 1.00 13.00 340 GLU A O 1
ATOM 2426 N N . GLN A 1 331 ? 52.511 17.719 88.259 1.00 9.80 341 GLN A N 1
ATOM 2427 C CA . GLN A 1 331 ? 52.841 18.902 87.427 1.00 9.06 341 GLN A CA 1
ATOM 2428 C C . GLN A 1 331 ? 52.947 20.199 88.224 1.00 8.41 341 GLN A C 1
ATOM 2429 O O . GLN A 1 331 ? 53.792 21.002 87.955 1.00 8.94 341 GLN A O 1
ATOM 2435 N N . TYR A 1 332 ? 52.104 20.404 89.212 1.00 7.94 342 TYR A N 1
ATOM 2436 C CA . TYR A 1 332 ? 52.295 21.531 90.135 1.00 8.92 342 TYR A CA 1
ATOM 2437 C C . TYR A 1 332 ? 53.682 21.512 90.772 1.00 8.70 342 TYR A C 1
ATOM 2438 O O . TYR A 1 332 ? 54.340 22.531 90.820 1.00 10.62 342 TYR A O 1
ATOM 2447 N N . ARG A 1 333 ? 54.080 20.363 91.310 1.00 10.37 343 ARG A N 1
ATOM 2448 C CA . ARG A 1 333 ? 55.406 20.200 91.918 1.00 12.04 343 ARG A CA 1
ATOM 2449 C C . ARG A 1 333 ? 56.557 20.368 90.928 1.00 11.81 343 ARG A C 1
ATOM 2450 O O . ARG A 1 333 ? 57.642 20.869 91.310 1.00 14.25 343 ARG A O 1
ATOM 2458 N N . ARG A 1 334 ? 56.341 19.934 89.686 1.00 10.99 344 ARG A N 1
ATOM 2459 C CA . ARG A 1 334 ? 57.312 20.146 88.592 1.00 11.54 344 ARG A CA 1
ATOM 2460 C C . ARG A 1 334 ? 57.581 21.640 88.413 1.00 10.97 344 ARG A C 1
ATOM 2461 O O . ARG A 1 334 ? 58.720 22.079 88.379 1.00 12.16 344 ARG A O 1
ATOM 2469 N N . LEU A 1 335 ? 56.510 22.422 88.353 1.00 10.12 345 LEU A N 1
ATOM 2470 C CA . LEU A 1 335 ? 56.593 23.856 88.252 1.00 9.54 345 LEU A CA 1
ATOM 2471 C C . LEU A 1 335 ? 57.198 24.535 89.488 1.00 10.19 345 LEU A C 1
ATOM 2472 O O . LEU A 1 335 ? 58.012 25.454 89.360 1.00 8.79 345 LEU A O 1
ATOM 2477 N N . LEU A 1 336 ? 56.775 24.090 90.676 1.00 10.46 346 LEU A N 1
ATOM 2478 C CA . LEU A 1 336 ? 57.308 24.610 91.910 1.00 10.58 346 LEU A CA 1
ATOM 2479 C C . LEU A 1 336 ? 58.835 24.386 92.042 1.00 12.33 346 LEU A C 1
ATOM 2480 O O . LEU A 1 336 ? 59.520 25.262 92.580 1.00 11.78 346 LEU A O 1
ATOM 2485 N N . ALA A 1 337 ? 59.350 23.262 91.514 1.00 12.72 347 ALA A N 1
ATOM 2486 C CA . ALA A 1 337 ? 60.793 22.966 91.522 1.00 13.87 347 ALA A CA 1
ATOM 2487 C C . ALA A 1 337 ? 61.581 23.738 90.488 1.00 14.87 347 ALA A C 1
ATOM 2488 O O . ALA A 1 337 ? 62.798 23.574 90.412 1.00 15.77 347 ALA A O 1
ATOM 2490 N N . GLY A 1 338 ? 60.897 24.563 89.696 1.00 15.22 348 GLY A N 1
ATOM 2491 C CA . GLY A 1 338 ? 61.546 25.429 88.741 1.00 14.69 348 GLY A CA 1
ATOM 2492 C C . GLY A 1 338 ? 61.646 24.944 87.311 1.00 14.99 348 GLY A C 1
ATOM 2493 O O . GLY A 1 338 ? 62.357 25.559 86.511 1.00 15.32 348 GLY A O 1
ATOM 2494 N N . ALA A 1 339 ? 60.951 23.859 86.975 1.00 13.63 349 ALA A N 1
ATOM 2495 C CA . ALA A 1 339 ? 60.941 23.353 85.593 1.00 13.60 349 ALA A CA 1
ATOM 2496 C C . ALA A 1 339 ? 59.822 24.015 84.791 1.00 13.82 349 ALA A C 1
ATOM 2497 O O . ALA A 1 339 ? 58.821 24.459 85.361 1.00 14.80 349 ALA A O 1
ATOM 2499 N N . THR A 1 340 ? 60.002 24.090 83.478 1.00 13.38 350 THR A N 1
ATOM 2500 C CA . THR A 1 340 ? 59.037 24.718 82.597 1.00 13.58 350 THR A CA 1
ATOM 2501 C C . THR A 1 340 ? 58.865 23.897 81.319 1.00 13.15 350 THR A C 1
ATOM 2502 O O . THR A 1 340 ? 59.623 22.942 81.067 1.00 13.75 350 THR A O 1
ATOM 2506 N N . TRP A 1 341 ? 57.819 24.226 80.567 1.00 12.90 351 TRP A N 1
ATOM 2507 C CA . TRP A 1 341 ? 57.582 23.626 79.266 1.00 12.59 351 TRP A CA 1
ATOM 2508 C C . TRP A 1 341 ? 56.663 24.518 78.470 1.00 13.56 351 TRP A C 1
ATOM 2509 O O . TRP A 1 341 ? 56.023 25.446 79.034 1.00 13.48 351 TRP A O 1
ATOM 2520 N N . LYS A 1 342 ? 56.622 24.242 77.166 1.00 14.21 352 LYS A N 1
ATOM 2521 C CA . LYS A 1 342 ? 55.631 24.819 76.223 1.00 15.67 352 LYS A CA 1
ATOM 2522 C C . LYS A 1 342 ? 55.260 23.669 75.235 1.00 15.42 352 LYS A C 1
ATOM 2523 O O . LYS A 1 342 ? 54.241 23.764 74.529 1.00 14.90 352 LYS A O 1
ATOM 2526 N N . PRO B 1 3 ? 51.323 39.678 36.361 1.00 18.30 13 PRO B N 1
ATOM 2527 C CA . PRO B 1 3 ? 50.040 39.285 36.997 1.00 16.71 13 PRO B CA 1
ATOM 2528 C C . PRO B 1 3 ? 50.139 37.905 37.630 1.00 15.62 13 PRO B C 1
ATOM 2529 O O . PRO B 1 3 ? 50.582 36.893 37.001 1.00 15.28 13 PRO B O 1
ATOM 2533 N N . LEU B 1 4 ? 49.749 37.890 38.890 1.00 13.20 14 LEU B N 1
ATOM 2534 C CA . LEU B 1 4 ? 49.808 36.729 39.726 1.00 11.17 14 LEU B CA 1
ATOM 2535 C C . LEU B 1 4 ? 48.549 35.899 39.592 1.00 10.31 14 LEU B C 1
ATOM 2536 O O . LEU B 1 4 ? 47.486 36.400 39.241 1.00 10.15 14 LEU B O 1
ATOM 2541 N N . LYS B 1 5 ? 48.670 34.611 39.879 1.00 9.84 15 LYS B N 1
ATOM 2542 C CA . LYS B 1 5 ? 47.525 33.737 39.978 1.00 9.38 15 LYS B CA 1
ATOM 2543 C C . LYS B 1 5 ? 47.421 33.500 41.470 1.00 8.76 15 LYS B C 1
ATOM 2544 O O . LYS B 1 5 ? 48.367 33.032 42.108 1.00 7.45 15 LYS B O 1
ATOM 2550 N N . VAL B 1 6 ? 46.274 33.848 42.032 1.00 8.89 16 VAL B N 1
ATOM 2551 C CA . VAL B 1 6 ? 46.107 33.826 43.483 1.00 9.21 16 VAL B CA 1
ATOM 2552 C C . VAL B 1 6 ? 44.923 32.942 43.833 1.00 9.96 16 VAL B C 1
ATOM 2553 O O . VAL B 1 6 ? 43.793 33.220 43.374 1.00 10.37 16 VAL B O 1
ATOM 2557 N N . ALA B 1 7 ? 45.157 31.946 44.690 1.00 9.69 17 ALA B N 1
ATOM 2558 C CA . ALA B 1 7 ? 44.077 31.136 45.233 1.00 10.48 17 ALA B CA 1
ATOM 2559 C C . ALA B 1 7 ? 43.640 31.709 46.588 1.00 11.04 17 ALA B C 1
ATOM 2560 O O . ALA B 1 7 ? 44.449 31.756 47.518 1.00 11.73 17 ALA B O 1
ATOM 2562 N N . LEU B 1 8 ? 42.394 32.192 46.646 1.00 11.18 18 LEU B N 1
ATOM 2563 C CA . LEU B 1 8 ? 41.798 32.806 47.812 1.00 11.60 18 LEU B CA 1
ATOM 2564 C C . LEU B 1 8 ? 40.976 31.770 48.481 1.00 11.22 18 LEU B C 1
ATOM 2565 O O . LEU B 1 8 ? 40.005 31.273 47.912 1.00 11.75 18 LEU B O 1
ATOM 2570 N N . VAL B 1 9 ? 41.343 31.424 49.695 1.00 10.19 19 VAL B N 1
ATOM 2571 C CA . VAL B 1 9 ? 40.642 30.330 50.327 1.00 9.69 19 VAL B CA 1
ATOM 2572 C C . VAL B 1 9 ? 39.683 30.893 51.351 1.00 10.42 19 VAL B C 1
ATOM 2573 O O . VAL B 1 9 ? 40.075 31.271 52.473 1.00 10.25 19 VAL B O 1
ATOM 2577 N N . ASN B 1 10 ? 38.411 30.924 50.954 1.00 9.73 20 ASN B N 1
ATOM 2578 C CA . ASN B 1 10 ? 37.342 31.286 51.872 1.00 9.38 20 ASN B CA 1
ATOM 2579 C C . ASN B 1 10 ? 37.223 30.238 52.973 1.00 9.30 20 ASN B C 1
ATOM 2580 O O . ASN B 1 10 ? 37.555 29.088 52.752 1.00 9.34 20 ASN B O 1
ATOM 2585 N N . ILE B 1 11 ? 36.771 30.650 54.157 1.00 9.21 21 ILE B N 1
ATOM 2586 C CA . ILE B 1 11 ? 36.427 29.688 55.202 1.00 9.21 21 ILE B CA 1
ATOM 2587 C C . ILE B 1 11 ? 35.227 28.835 54.722 1.00 9.79 21 ILE B C 1
ATOM 2588 O O . ILE B 1 11 ? 34.118 29.371 54.534 1.00 9.71 21 ILE B O 1
ATOM 2593 N N . PRO B 1 12 ? 35.455 27.526 54.502 1.00 9.50 22 PRO B N 1
ATOM 2594 C CA . PRO B 1 12 ? 34.467 26.618 53.890 1.00 11.14 22 PRO B CA 1
ATOM 2595 C C . PRO B 1 12 ? 33.354 26.248 54.913 1.00 11.95 22 PRO B C 1
ATOM 2596 O O . PRO B 1 12 ? 33.605 25.535 55.873 1.00 13.01 22 PRO B O 1
ATOM 2600 N N . LEU B 1 13 ? 32.156 26.778 54.731 1.00 12.40 23 LEU B N 1
ATOM 2601 C CA . LEU B 1 13 ? 31.117 26.754 55.786 1.00 13.88 23 LEU B CA 1
ATOM 2602 C C . LEU B 1 13 ? 29.765 26.636 55.111 1.00 13.90 23 LEU B C 1
ATOM 2603 O O . LEU B 1 13 ? 29.441 27.388 54.177 1.00 13.08 23 LEU B O 1
ATOM 2608 N N . ARG B 1 14 ? 28.980 25.669 55.556 1.00 14.50 24 ARG B N 1
ATOM 2609 C CA . ARG B 1 14 ? 27.667 25.450 54.979 1.00 15.29 24 ARG B CA 1
ATOM 2610 C C . ARG B 1 14 ? 26.637 26.402 55.547 1.00 14.68 24 ARG B C 1
ATOM 2611 O O . ARG B 1 14 ? 26.739 26.823 56.709 1.00 15.08 24 ARG B O 1
ATOM 2619 N N . VAL B 1 15 ? 25.657 26.753 54.709 1.00 13.99 25 VAL B N 1
ATOM 2620 C CA . VAL B 1 15 ? 24.459 27.519 55.129 1.00 12.46 25 VAL B CA 1
ATOM 2621 C C . VAL B 1 15 ? 23.787 26.804 56.312 1.00 13.04 25 VAL B C 1
ATOM 2622 O O . VAL B 1 15 ? 23.642 25.570 56.309 1.00 12.21 25 VAL B O 1
ATOM 2626 N N . PRO B 1 16 ? 23.478 27.559 57.376 1.00 12.98 26 PRO B N 1
ATOM 2627 C CA . PRO B 1 16 ? 22.872 26.948 58.548 1.00 12.89 26 PRO B CA 1
ATOM 2628 C C . PRO B 1 16 ? 21.659 26.067 58.162 1.00 12.73 26 PRO B C 1
ATOM 2629 O O . PRO B 1 16 ? 20.769 26.534 57.499 1.00 11.70 26 PRO B O 1
ATOM 2633 N N . GLY B 1 17 ? 21.692 24.785 58.503 1.00 12.38 27 GLY B N 1
ATOM 2634 C CA . GLY B 1 17 ? 20.556 23.907 58.239 1.00 13.08 27 GLY B CA 1
ATOM 2635 C C . GLY B 1 17 ? 20.480 23.313 56.822 1.00 12.82 27 GLY B C 1
ATOM 2636 O O . GLY B 1 17 ? 19.413 22.813 56.417 1.00 11.37 27 GLY B O 1
ATOM 2637 N N . SER B 1 18 ? 21.592 23.355 56.087 1.00 11.79 28 SER B N 1
ATOM 2638 C CA . SER B 1 18 ? 21.568 23.144 54.610 1.00 12.95 28 SER B CA 1
ATOM 2639 C C . SER B 1 18 ? 22.826 22.453 54.124 1.00 12.80 28 SER B C 1
ATOM 2640 O O . SER B 1 18 ? 23.866 22.542 54.747 1.00 13.04 28 SER B O 1
ATOM 2643 N N . ASP B 1 19 ? 22.713 21.749 53.001 1.00 14.31 29 ASP B N 1
ATOM 2644 C CA . ASP B 1 19 ? 23.868 21.140 52.352 1.00 14.11 29 ASP B CA 1
ATOM 2645 C C . ASP B 1 19 ? 24.706 22.105 51.532 1.00 12.31 29 ASP B C 1
ATOM 2646 O O . ASP B 1 19 ? 25.827 21.766 51.152 1.00 11.90 29 ASP B O 1
ATOM 2651 N N . ALA B 1 20 ? 24.139 23.282 51.270 1.00 11.06 30 ALA B N 1
ATOM 2652 C CA . ALA B 1 20 ? 24.724 24.318 50.429 1.00 10.97 30 ALA B CA 1
ATOM 2653 C C . ALA B 1 20 ? 25.858 25.023 51.135 1.00 11.62 30 ALA B C 1
ATOM 2654 O O . ALA B 1 20 ? 25.773 25.242 52.345 1.00 10.87 30 ALA B O 1
ATOM 2656 N N . TRP B 1 21 ? 26.916 25.352 50.383 1.00 11.82 31 TRP B N 1
ATOM 2657 C CA . TRP B 1 21 ? 28.022 26.164 50.880 1.00 11.86 3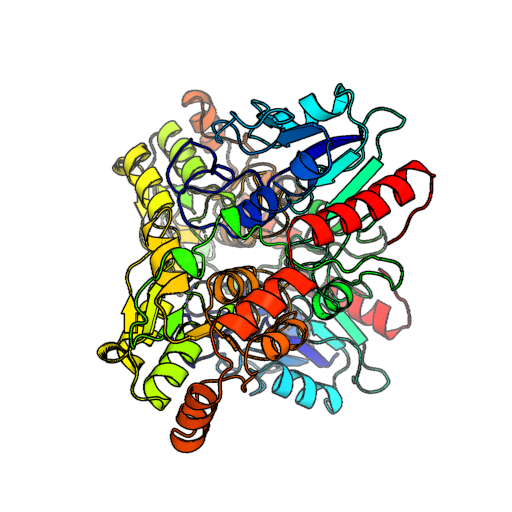1 TRP B CA 1
ATOM 2658 C C . TRP B 1 21 ? 27.657 27.643 50.848 1.00 12.10 31 TRP B C 1
ATOM 2659 O O . TRP B 1 21 ? 27.073 28.151 49.874 1.00 12.93 31 TRP B O 1
ATOM 2670 N N . ILE B 1 22 ? 27.982 28.348 51.932 1.00 11.00 32 ILE B N 1
ATOM 2671 C CA . ILE B 1 22 ? 27.852 29.793 51.935 1.00 10.18 32 ILE B CA 1
ATOM 2672 C C . ILE B 1 22 ? 28.722 30.331 50.786 1.00 10.93 32 ILE B C 1
ATOM 2673 O O . ILE B 1 22 ? 29.853 29.826 50.523 1.00 10.78 32 ILE B O 1
ATOM 2678 N N . SER B 1 23 ? 28.204 31.343 50.111 1.00 11.14 33 SER B N 1
ATOM 2679 C CA . SER B 1 23 ? 28.926 31.907 48.983 1.00 11.36 33 SER B CA 1
ATOM 2680 C C . SER B 1 23 ? 29.758 33.159 49.343 1.00 10.11 33 SER B C 1
ATOM 2681 O O . SER B 1 23 ? 29.670 33.728 50.458 1.00 9.47 33 SER B O 1
ATOM 2684 N N . VAL B 1 24 ? 30.554 33.594 48.385 1.00 10.48 34 VAL B N 1
ATOM 2685 C CA . VAL B 1 24 ? 31.311 34.843 48.478 1.00 10.21 34 VAL B CA 1
ATOM 2686 C C . VAL B 1 24 ? 30.848 35.733 47.318 1.00 10.88 34 VAL B C 1
ATOM 2687 O O . VAL B 1 24 ? 31.033 35.357 46.158 1.00 9.90 34 VAL B O 1
ATOM 2691 N N . PRO B 1 25 ? 30.213 36.903 47.596 1.00 11.36 35 PRO B N 1
ATOM 2692 C CA . PRO B 1 25 ? 29.833 37.451 48.890 1.00 10.48 35 PRO B CA 1
ATOM 2693 C C . PRO B 1 25 ? 28.669 36.574 49.389 1.00 9.46 35 PRO B C 1
ATOM 2694 O O . PRO B 1 25 ? 28.057 35.850 48.580 1.00 9.19 35 PRO B O 1
ATOM 2698 N N . PRO B 1 26 ? 28.412 36.566 50.698 1.00 9.00 36 PRO B N 1
ATOM 2699 C CA . PRO B 1 26 ? 27.427 35.620 51.264 1.00 9.83 36 PRO B CA 1
ATOM 2700 C C . PRO B 1 26 ? 25.983 36.128 51.054 1.00 11.92 36 PRO B C 1
ATOM 2701 O O . PRO B 1 26 ? 25.787 37.337 50.978 1.00 11.61 36 PRO B O 1
ATOM 2705 N N . GLN B 1 27 ? 24.999 35.226 50.934 1.00 14.00 37 GLN B N 1
ATOM 2706 C CA . GLN B 1 27 ? 23.603 35.653 50.764 1.00 17.91 37 GLN B CA 1
ATOM 2707 C C . GLN B 1 27 ? 23.029 36.173 52.072 1.00 17.43 37 GLN B C 1
ATOM 2708 O O . GLN B 1 27 ? 22.152 37.060 52.073 1.00 17.28 37 GLN B O 1
ATOM 2714 N N . GLY B 1 28 ? 23.496 35.601 53.181 1.00 18.16 38 GLY B N 1
ATOM 2715 C CA . GLY B 1 28 ? 23.074 36.056 54.506 1.00 18.10 38 GLY B CA 1
ATOM 2716 C C . GLY B 1 28 ? 24.265 36.515 55.334 1.00 19.36 38 GLY B C 1
ATOM 2717 O O . GLY B 1 28 ? 25.145 37.286 54.845 1.00 19.86 38 GLY B O 1
ATOM 2718 N N . TYR B 1 29 ? 24.311 36.052 56.586 1.00 19.06 39 TYR B N 1
ATOM 2719 C CA . TYR B 1 29 ? 25.330 36.520 57.529 1.00 20.26 39 TYR B CA 1
ATOM 2720 C C . TYR B 1 29 ? 26.666 35.924 57.106 1.00 19.61 39 TYR B C 1
ATOM 2721 O O . TYR B 1 29 ? 26.734 34.753 56.712 1.00 18.77 39 TYR B O 1
ATOM 2730 N N . GLY B 1 30 ? 27.726 36.725 57.157 1.00 18.99 40 GLY B N 1
ATOM 2731 C CA . GLY B 1 30 ? 29.057 36.159 56.918 1.00 17.89 40 GLY B CA 1
ATOM 2732 C C . GLY B 1 30 ? 30.191 37.151 56.813 1.00 16.47 40 GLY B C 1
ATOM 2733 O O . GLY B 1 30 ? 30.508 37.598 55.726 1.00 17.59 40 GLY B O 1
ATOM 2734 N N . GLY B 1 31 ? 30.811 37.476 57.935 1.00 14.16 41 GLY B N 1
ATOM 2735 C CA . GLY B 1 31 ? 31.906 38.429 57.954 1.00 10.76 41 GLY B CA 1
ATOM 2736 C C . GLY B 1 31 ? 33.056 38.132 57.048 1.00 9.22 41 GLY B C 1
ATOM 2737 O O . GLY B 1 31 ? 33.354 38.936 56.197 1.00 11.03 41 GLY B O 1
ATOM 2738 N N . ILE B 1 32 ? 33.711 36.986 57.222 1.00 7.81 42 ILE B N 1
ATOM 2739 C CA . ILE B 1 32 ? 34.906 36.611 56.457 1.00 6.78 42 ILE B CA 1
ATOM 2740 C C . ILE B 1 32 ? 34.606 36.564 54.977 1.00 7.34 42 ILE B C 1
ATOM 2741 O O . ILE B 1 32 ? 35.433 36.933 54.125 1.00 5.58 42 ILE B O 1
ATOM 2746 N N 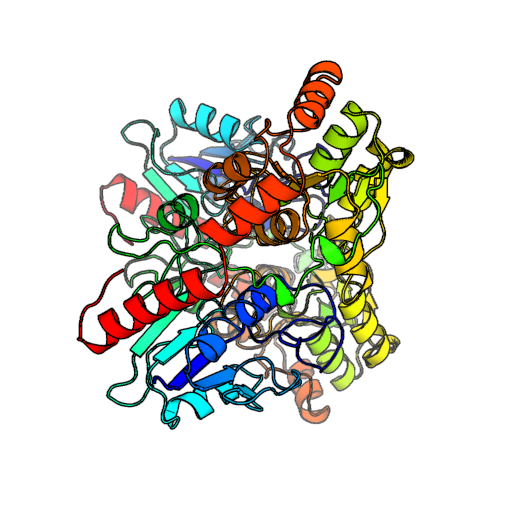. GLN B 1 33 ? 33.404 36.110 54.665 1.00 7.94 43 GLN B N 1
ATOM 2747 C CA . GLN B 1 33 ? 33.017 35.932 53.262 1.00 8.15 43 GLN B CA 1
ATOM 2748 C C . GLN B 1 33 ? 32.945 37.279 52.569 1.00 9.18 43 GLN B C 1
ATOM 2749 O O . GLN B 1 33 ? 33.286 37.402 51.389 1.00 10.11 43 GLN B O 1
ATOM 2755 N N . TRP B 1 34 ? 32.520 38.296 53.311 1.00 9.86 44 TRP B N 1
ATOM 2756 C CA . TRP B 1 34 ? 32.549 39.685 52.814 1.00 10.99 44 TRP B CA 1
ATOM 2757 C C . TRP B 1 34 ? 33.976 40.234 52.682 1.00 10.77 44 TRP B C 1
ATOM 2758 O O . TRP B 1 34 ? 34.315 40.949 51.707 1.00 10.93 44 TRP B O 1
ATOM 2769 N N . VAL B 1 35 ? 34.822 39.932 53.652 1.00 9.79 45 VAL B N 1
ATOM 2770 C CA . VAL B 1 35 ? 36.248 40.345 53.539 1.00 9.20 45 VAL B CA 1
ATOM 2771 C C . VAL B 1 35 ? 36.826 39.804 52.226 1.00 8.25 45 VAL B C 1
ATOM 2772 O O . VAL B 1 35 ? 37.437 40.559 51.446 1.00 7.66 45 VAL B O 1
ATOM 2776 N N . VAL B 1 36 ? 36.642 38.493 52.013 1.00 8.55 46 VAL B N 1
ATOM 2777 C CA . VAL B 1 36 ? 37.076 37.802 50.791 1.00 8.31 46 VAL B CA 1
ATOM 2778 C C . VAL B 1 36 ? 36.528 38.451 49.498 1.00 7.95 46 VAL B C 1
ATOM 2779 O O . VAL B 1 36 ? 37.289 38.664 48.556 1.00 7.80 46 VAL B O 1
ATOM 2783 N N . ALA B 1 37 ? 35.214 38.750 49.451 1.00 7.61 47 ALA B N 1
ATOM 2784 C CA . ALA B 1 37 ? 34.609 39.475 48.308 1.00 7.20 47 ALA B CA 1
ATOM 2785 C C . ALA B 1 37 ? 35.297 40.824 47.997 1.00 8.36 47 ALA B C 1
ATOM 2786 O O . ALA B 1 37 ? 35.578 41.143 46.834 1.00 8.05 47 ALA B O 1
ATOM 2788 N N . ASN B 1 38 ? 35.566 41.616 49.036 1.00 6.89 48 ASN B N 1
ATOM 2789 C CA . ASN B 1 38 ? 36.123 42.927 48.864 1.00 8.90 48 ASN B CA 1
ATOM 2790 C C . ASN B 1 38 ? 37.593 42.819 48.445 1.00 9.23 48 ASN B C 1
ATOM 2791 O O . ASN B 1 38 ? 38.061 43.570 47.591 1.00 10.06 48 ASN B O 1
ATOM 2796 N N . LEU B 1 39 ? 38.309 41.880 49.046 1.00 10.01 49 LEU B N 1
ATOM 2797 C CA . LEU B 1 39 ? 39.711 41.666 48.705 1.00 10.90 49 LEU B CA 1
ATOM 2798 C C . LEU B 1 39 ? 39.831 41.193 47.271 1.00 11.50 49 LEU B C 1
ATOM 2799 O O . LEU B 1 39 ? 40.700 41.636 46.532 1.00 10.97 49 LEU B O 1
ATOM 2812 N N . ASP B 1 41 ? 37.765 41.655 44.739 1.00 11.54 51 ASP B N 1
ATOM 2813 C CA . ASP B 1 41 ? 37.481 42.784 43.852 1.00 11.55 51 ASP B CA 1
ATOM 2814 C C . ASP B 1 41 ? 38.738 43.653 43.602 1.00 10.40 51 ASP B C 1
ATOM 2815 O O . ASP B 1 41 ? 38.978 44.122 42.509 1.00 10.46 51 ASP B O 1
ATOM 2820 N N . GLY B 1 42 ? 39.468 43.929 44.674 1.00 9.66 52 GLY B N 1
ATOM 2821 C CA . GLY B 1 42 ? 40.735 44.663 44.621 1.00 10.96 52 GLY B CA 1
ATOM 2822 C C . GLY B 1 42 ? 41.755 43.925 43.777 1.00 10.92 52 GLY B C 1
ATOM 2823 O O . GLY B 1 42 ? 42.313 44.506 42.864 1.00 11.45 52 GLY B O 1
ATOM 2824 N N . LEU B 1 43 ? 41.985 42.642 44.063 1.00 9.60 53 LEU B N 1
ATOM 2825 C CA . LEU B 1 43 ? 42.970 41.896 43.305 1.00 9.53 53 LEU B CA 1
ATOM 2826 C C . LEU B 1 43 ? 42.613 41.820 41.769 1.00 10.40 53 LEU B C 1
ATOM 2827 O O . LEU B 1 43 ? 43.504 41.893 40.914 1.00 8.92 53 LEU B O 1
ATOM 2832 N N . LEU B 1 44 ? 41.335 41.654 41.456 1.00 9.30 54 LEU B N 1
ATOM 2833 C CA . LEU B 1 44 ? 40.919 41.590 40.037 1.00 11.60 54 LEU B CA 1
ATOM 2834 C C . LEU B 1 44 ? 41.097 42.950 39.357 1.00 12.65 54 LEU B C 1
ATOM 2835 O O . LEU B 1 44 ? 41.460 43.031 38.174 1.00 12.72 54 LEU B O 1
ATOM 2840 N N . GLU B 1 45 ? 40.824 44.015 40.107 1.00 13.35 55 GLU B N 1
ATOM 2841 C CA . GLU B 1 45 ? 40.935 45.380 39.583 1.00 16.50 55 GLU B CA 1
ATOM 2842 C C . GLU B 1 45 ? 42.375 45.657 39.245 1.00 16.31 55 GLU B C 1
ATOM 2843 O O . GLU B 1 45 ? 42.678 46.465 38.359 1.00 17.86 55 GLU B O 1
ATOM 2849 N N . LEU B 1 46 ? 43.256 44.992 39.976 1.00 15.53 56 LEU B N 1
ATOM 2850 C CA . LEU B 1 46 ? 44.706 45.154 39.832 1.00 14.79 56 LEU B CA 1
ATOM 2851 C C . LEU B 1 46 ? 45.273 44.277 38.706 1.00 14.31 56 LEU B C 1
ATOM 2852 O O . LEU B 1 46 ? 46.459 44.306 38.447 1.00 15.83 56 LEU B O 1
ATOM 2857 N N . GLY B 1 47 ? 44.426 43.482 38.065 1.00 13.51 57 GLY B N 1
ATOM 2858 C CA . GLY B 1 47 ? 44.847 42.674 36.932 1.00 13.77 57 GLY B CA 1
ATOM 2859 C C . GLY B 1 47 ? 45.277 41.231 37.233 1.00 13.49 57 GLY B C 1
ATOM 2860 O O . GLY B 1 47 ? 45.653 40.500 36.316 1.00 12.50 57 GLY B O 1
ATOM 2861 N N . HIS B 1 48 ? 45.232 40.816 38.506 1.00 12.34 58 HIS B N 1
ATOM 2862 C CA . HIS B 1 48 ? 45.568 39.426 38.885 1.00 12.56 58 HIS B CA 1
ATOM 2863 C C . HIS B 1 48 ? 44.430 38.452 38.659 1.00 12.47 58 HIS B C 1
ATOM 2864 O O . HIS B 1 48 ? 43.264 38.859 38.601 1.00 13.76 58 HIS B O 1
ATOM 2871 N N . GLU B 1 49 ? 44.764 37.180 38.516 1.00 12.38 59 GLU B N 1
ATOM 2872 C CA . GLU B 1 49 ? 43.769 36.131 38.349 1.00 13.62 59 GLU B CA 1
ATOM 2873 C C . GLU B 1 49 ? 43.470 35.505 39.739 1.00 12.36 59 GLU B C 1
ATOM 2874 O O . GLU B 1 49 ? 44.365 35.237 40.473 1.00 11.44 59 GLU B O 1
ATOM 2880 N N . VAL B 1 50 ? 42.199 35.384 40.105 1.00 10.89 60 VAL B N 1
ATOM 2881 C CA . VAL B 1 50 ? 41.769 34.856 41.377 1.00 10.71 60 VAL B CA 1
ATOM 2882 C C . VAL B 1 50 ? 41.016 33.545 41.132 1.00 10.95 60 VAL B C 1
ATOM 2883 O O . VAL B 1 50 ? 40.098 33.516 40.291 1.00 10.89 60 VAL B O 1
ATOM 2887 N N . PHE B 1 51 ? 41.425 32.492 41.869 1.00 9.37 61 PHE B N 1
ATOM 2888 C CA . PHE B 1 51 ? 40.746 31.243 41.996 1.00 8.61 61 PHE B CA 1
ATOM 2889 C C . PHE B 1 51 ? 40.143 31.246 43.433 1.00 9.24 61 PHE B C 1
ATOM 2890 O O . PHE B 1 51 ? 40.860 31.202 44.429 1.00 7.23 61 PHE B O 1
ATOM 2898 N N . LEU B 1 52 ? 38.810 31.335 43.508 1.00 8.58 62 LEU B N 1
ATOM 2899 C CA . LEU B 1 52 ? 38.074 31.274 44.767 1.00 9.42 62 LEU B CA 1
ATOM 2900 C C . LEU B 1 52 ? 37.870 29.845 45.218 1.00 9.70 62 LEU B C 1
ATOM 2901 O O . LEU B 1 52 ? 37.171 29.091 44.554 1.00 11.16 62 LEU B O 1
ATOM 2906 N N . LEU B 1 53 ? 38.421 29.486 46.376 1.00 10.24 63 LEU B N 1
ATOM 2907 C CA . LEU B 1 53 ? 38.177 28.153 46.971 1.00 9.90 63 LEU B CA 1
ATOM 2908 C C . LEU B 1 53 ? 37.336 28.273 48.247 1.00 10.28 63 LEU B C 1
ATOM 2909 O O . LEU B 1 53 ? 37.374 29.304 48.913 1.00 9.66 63 LEU B O 1
ATOM 2914 N N . GLY B 1 54 ? 36.590 27.213 48.577 1.00 10.41 64 GLY B N 1
ATOM 2915 C CA . GLY B 1 54 ? 35.779 27.178 49.795 1.00 10.71 64 GLY B CA 1
ATOM 2916 C C . GLY B 1 54 ? 34.463 27.948 49.668 1.00 11.14 64 GLY B C 1
ATOM 2917 O O . GLY B 1 54 ? 33.851 28.312 50.685 1.00 12.03 64 GLY B O 1
ATOM 2918 N N . ALA B 1 55 ? 34.034 28.229 48.429 1.00 11.16 65 ALA B N 1
ATOM 2919 C CA . ALA B 1 55 ? 32.702 28.869 48.183 1.00 10.27 65 ALA B CA 1
ATOM 2920 C C . ALA B 1 55 ? 32.102 28.462 46.830 1.00 10.61 65 ALA B C 1
ATOM 2921 O O . ALA B 1 55 ? 31.870 29.324 45.975 1.00 9.30 65 ALA B O 1
ATOM 2923 N N . PRO B 1 56 ? 31.874 27.137 46.610 1.00 12.88 66 PRO B N 1
ATOM 2924 C CA . PRO B 1 56 ? 31.621 26.668 45.232 1.00 14.96 66 PRO B CA 1
ATOM 2925 C C . PRO B 1 56 ? 30.404 27.192 44.453 1.00 17.40 66 PRO B C 1
ATOM 2926 O O . PRO B 1 56 ? 30.392 27.090 43.212 1.00 20.38 66 PRO B O 1
ATOM 2930 N N . GLY B 1 57 ? 29.390 27.722 45.107 1.00 18.18 67 GLY B N 1
ATOM 2931 C CA . GLY B 1 57 ? 28.270 28.246 44.296 1.00 17.96 67 GLY B CA 1
ATOM 2932 C C . GLY B 1 57 ? 28.259 29.740 44.080 1.00 17.46 67 GLY B C 1
ATOM 2933 O O . GLY B 1 57 ? 27.226 30.295 43.719 1.00 17.99 67 GLY B O 1
ATOM 2934 N N . SER B 1 58 ? 29.414 30.392 44.251 1.00 17.28 68 SER B N 1
ATOM 2935 C CA . SER B 1 58 ? 29.486 31.848 44.256 1.00 16.88 68 SER B CA 1
ATOM 2936 C C . SER B 1 58 ? 29.310 32.396 42.859 1.00 18.62 68 SER B C 1
ATOM 2937 O O . SER B 1 58 ? 29.711 31.755 41.909 1.00 18.41 68 SER B O 1
ATOM 2940 N N . PRO B 1 59 ? 28.721 33.598 42.729 1.00 20.71 69 PRO B N 1
ATOM 2941 C CA . PRO B 1 59 ? 28.598 34.234 41.385 1.00 21.91 69 PRO B CA 1
ATOM 2942 C C . PRO B 1 59 ? 29.966 34.325 40.681 1.00 23.00 69 PRO B C 1
ATOM 2943 O O . PRO B 1 59 ? 31.012 34.653 41.317 1.00 22.39 69 PRO B O 1
ATOM 2947 N N . ALA B 1 60 ? 29.980 33.985 39.397 1.00 24.13 70 ALA B N 1
ATOM 2948 C CA . ALA B 1 60 ? 31.238 33.970 38.687 1.00 26.23 70 ALA B CA 1
ATOM 2949 C C . ALA B 1 60 ? 31.209 34.914 37.506 1.00 27.23 70 ALA B C 1
ATOM 2950 O O . ALA B 1 60 ? 32.054 34.783 36.616 1.00 29.21 70 ALA B O 1
ATOM 2952 N N . ARG B 1 62 ? 32.649 37.361 36.207 1.00 26.38 72 ARG B N 1
ATOM 2953 C CA . ARG B 1 62 ? 33.699 38.363 36.311 1.00 27.95 72 ARG B CA 1
ATOM 2954 C C . ARG B 1 62 ? 35.044 37.840 35.778 1.00 28.17 72 ARG B C 1
ATOM 2955 O O . ARG B 1 62 ? 35.526 36.783 36.215 1.00 28.22 72 ARG B O 1
ATOM 2959 N N . PRO B 1 63 ? 35.631 38.556 34.797 1.00 28.22 73 PRO B N 1
ATOM 2960 C CA . PRO B 1 63 ? 36.805 38.030 34.128 1.00 27.79 73 PRO B CA 1
ATOM 2961 C C . PRO B 1 63 ? 37.998 38.053 35.086 1.00 26.51 73 PRO B C 1
ATOM 2962 O O . PRO B 1 63 ? 38.139 38.993 35.881 1.00 27.10 73 PRO B O 1
ATOM 2966 N N . GLY B 1 64 ? 38.842 37.034 35.020 1.00 24.42 74 GLY B N 1
ATOM 2967 C CA . GLY B 1 64 ? 39.977 36.966 35.971 1.00 21.13 74 GLY B CA 1
ATOM 2968 C C . GLY B 1 64 ? 39.583 36.075 37.133 1.00 18.59 74 GLY B C 1
ATOM 2969 O O . GLY B 1 64 ? 40.422 35.497 37.765 1.00 17.42 74 GLY B O 1
ATOM 2970 N N . LEU B 1 65 ? 38.274 35.940 37.364 1.00 17.22 75 LEU B N 1
ATOM 2971 C CA . LEU B 1 65 ? 37.740 35.133 38.450 1.00 15.89 75 LEU B CA 1
ATOM 2972 C C . LEU B 1 65 ? 37.278 33.711 38.027 1.00 16.15 75 LEU B C 1
ATOM 2973 O O . LEU B 1 65 ? 36.453 33.541 37.116 1.00 15.22 75 LEU B O 1
ATOM 2978 N N . THR B 1 66 ? 37.852 32.705 38.690 1.00 15.04 76 THR B N 1
ATOM 2979 C CA . THR B 1 66 ? 37.422 31.318 38.602 1.00 15.06 76 THR B CA 1
ATOM 2980 C C . THR B 1 66 ? 36.954 30.855 39.959 1.00 14.20 76 THR B C 1
ATOM 2981 O O . THR B 1 66 ? 37.703 30.947 40.934 1.00 15.26 76 THR B O 1
ATOM 2985 N N . VAL B 1 67 ? 35.711 30.387 40.022 1.00 13.39 77 VAL B N 1
ATOM 2986 C CA . VAL B 1 67 ? 35.153 29.810 41.226 1.00 12.67 77 VAL B CA 1
ATOM 2987 C C . VAL B 1 67 ? 35.350 28.330 41.090 1.00 13.19 77 VAL B C 1
ATOM 2988 O O . VAL B 1 67 ? 34.751 27.687 40.198 1.00 12.24 77 VAL B O 1
ATOM 2992 N N . VAL B 1 68 ? 36.232 27.809 41.950 1.00 12.81 78 VAL B N 1
ATOM 2993 C CA . VAL B 1 68 ? 36.593 26.417 41.946 1.00 13.73 78 VAL B CA 1
ATOM 2994 C C . VAL B 1 68 ? 35.534 25.597 42.677 1.00 15.09 78 VAL B C 1
ATOM 2995 O O . VAL B 1 68 ? 35.174 25.912 43.827 1.00 16.33 78 VAL B O 1
ATOM 2999 N N . PRO B 1 69 ? 35.056 24.510 42.052 1.00 16.41 79 PRO B N 1
ATOM 3000 C CA . PRO B 1 69 ? 34.056 23.713 42.743 1.00 17.12 79 PRO B CA 1
ATOM 3001 C C . PRO B 1 69 ? 34.656 22.823 43.830 1.00 17.23 79 PRO B C 1
ATOM 3002 O O . PRO B 1 69 ? 34.616 21.600 43.695 1.00 17.37 79 PRO B O 1
ATOM 3006 N N . ALA B 1 70 ? 35.210 23.419 44.881 1.00 16.81 80 ALA B N 1
ATOM 3007 C CA . ALA B 1 70 ? 35.742 22.669 46.019 1.00 15.83 80 ALA B CA 1
ATOM 3008 C C . ALA B 1 70 ? 35.305 23.375 47.267 1.00 16.43 80 ALA B C 1
ATOM 3009 O O . ALA B 1 70 ? 35.628 24.571 47.500 1.00 16.02 80 ALA B O 1
ATOM 3011 N N . GLY B 1 71 ? 34.549 22.622 48.054 1.00 16.43 81 GLY B N 1
ATOM 3012 C CA . GLY B 1 71 ? 33.938 23.115 49.258 1.00 16.93 81 GLY B CA 1
ATOM 3013 C C . GLY B 1 71 ? 34.606 22.501 50.465 1.00 17.39 81 GLY B C 1
ATOM 3014 O O . GLY B 1 71 ? 35.164 23.228 51.266 1.00 18.15 81 GLY B O 1
ATOM 3015 N N . GLU B 1 72 ? 34.567 21.170 50.564 1.00 17.84 82 GLU B N 1
ATOM 3016 C CA . GLU B 1 72 ? 35.240 20.413 51.613 1.00 18.89 82 GLU B CA 1
ATOM 3017 C C . GLU B 1 72 ? 36.748 20.715 51.673 1.00 18.37 82 GLU B C 1
ATOM 3018 O O . GLU B 1 72 ? 37.402 20.779 50.633 1.00 18.37 82 GLU B O 1
ATOM 3024 N N . PRO B 1 73 ? 37.299 20.882 52.901 1.00 17.72 83 PRO B N 1
ATOM 3025 C CA . PRO B 1 73 ? 38.730 21.039 53.109 1.00 17.29 83 PRO B CA 1
ATOM 3026 C C . PRO B 1 73 ? 39.556 20.039 52.294 1.00 17.48 83 PRO B C 1
ATOM 3027 O O . PRO B 1 73 ? 40.560 20.431 51.687 1.00 16.74 83 PRO B O 1
ATOM 3031 N N . GLU B 1 74 ? 39.153 18.768 52.303 1.00 17.93 84 GLU B N 1
ATOM 3032 C CA . GLU B 1 74 ? 39.806 17.721 51.505 1.00 20.22 84 GLU B CA 1
ATOM 3033 C C . GLU B 1 74 ? 39.851 18.008 50.007 1.00 18.70 84 GLU B C 1
ATOM 3034 O O . GLU B 1 74 ? 40.865 17.795 49.402 1.00 18.86 84 GLU B O 1
ATOM 3040 N N . GLU B 1 75 ? 38.739 18.470 49.430 1.00 19.15 85 GLU B N 1
ATOM 3041 C CA . GLU B 1 75 ? 38.667 18.893 48.014 1.00 19.64 85 GLU B CA 1
ATOM 3042 C C . GLU B 1 75 ? 39.559 20.118 47.759 1.00 17.25 85 GLU B C 1
ATOM 3043 O O . GLU B 1 75 ? 40.230 20.214 46.713 1.00 16.72 85 GLU B O 1
ATOM 3049 N N . ILE B 1 76 ? 39.539 21.055 48.705 1.00 15.25 86 ILE B N 1
ATOM 3050 C CA . ILE B 1 76 ? 40.354 22.254 48.590 1.00 14.42 86 ILE B CA 1
ATOM 3051 C C . ILE B 1 76 ? 41.827 21.816 48.595 1.00 14.20 86 ILE B C 1
ATOM 3052 O O . ILE B 1 76 ? 42.561 22.201 47.710 1.00 12.16 86 ILE B O 1
ATOM 3057 N N . GLU B 1 77 ? 42.224 20.996 49.580 1.00 15.69 87 GLU B N 1
ATOM 3058 C CA . GLU B 1 77 ? 43.608 20.489 49.675 1.00 18.03 87 GLU B CA 1
ATOM 3059 C C . GLU B 1 77 ? 44.050 19.768 48.413 1.00 16.71 87 GLU B C 1
ATOM 3060 O O . GLU B 1 77 ? 45.152 19.991 47.906 1.00 16.24 87 GLU B O 1
ATOM 3066 N N . ARG B 1 78 ? 43.192 18.893 47.911 1.00 17.02 88 ARG B N 1
ATOM 3067 C CA . ARG B 1 78 ? 43.490 18.152 46.685 1.00 16.78 88 ARG B CA 1
ATOM 3068 C C . ARG B 1 78 ? 43.754 19.075 45.501 1.00 15.64 88 ARG B C 1
ATOM 3069 O O . ARG B 1 78 ? 44.765 18.945 44.805 1.00 16.30 88 ARG B O 1
ATOM 3077 N N . TRP B 1 79 ? 42.847 20.008 45.288 1.00 14.17 89 TRP B N 1
ATOM 3078 C CA . TRP B 1 79 ? 42.978 21.012 44.255 1.00 13.04 89 TRP B CA 1
ATOM 3079 C C . TRP B 1 79 ? 44.312 21.795 44.344 1.00 13.12 89 TRP B C 1
ATOM 3080 O O . TRP B 1 79 ? 44.961 22.007 43.308 1.00 11.38 89 TRP B O 1
ATOM 3091 N N . LEU B 1 80 ? 44.679 22.225 45.562 1.00 12.81 90 LEU B N 1
ATOM 3092 C CA . LEU B 1 80 ? 45.856 23.066 45.797 1.00 13.99 90 LEU B CA 1
ATOM 3093 C C . LEU B 1 80 ? 47.190 22.328 45.541 1.00 15.14 90 LEU B C 1
ATOM 3094 O O . LEU B 1 80 ? 48.187 22.919 45.195 1.00 15.66 90 LEU B O 1
ATOM 3099 N N . ARG B 1 81 ? 47.183 21.019 45.707 1.00 16.01 91 ARG B N 1
ATOM 3100 C CA . ARG B 1 81 ? 48.381 20.210 45.527 1.00 17.54 91 ARG B CA 1
ATOM 3101 C C . ARG B 1 81 ? 48.856 20.246 44.073 1.00 16.62 91 ARG B C 1
ATOM 3102 O O . ARG B 1 81 ? 50.055 20.181 43.803 1.00 17.17 91 ARG B O 1
ATOM 3110 N N . THR B 1 82 ? 47.933 20.367 43.130 1.00 15.10 92 THR B N 1
ATOM 3111 C CA . THR B 1 82 ? 48.322 20.351 41.733 1.00 15.73 92 THR B CA 1
ATOM 3112 C C . THR B 1 82 ? 48.070 21.667 41.014 1.00 15.30 92 THR B C 1
ATOM 3113 O O . THR B 1 82 ? 48.327 21.747 39.823 1.00 15.62 92 THR B O 1
ATOM 3117 N N . ALA B 1 83 ? 47.517 22.658 41.719 1.00 14.42 93 ALA B N 1
ATOM 3118 C CA . ALA B 1 83 ? 47.156 23.972 41.117 1.00 14.37 93 ALA B CA 1
ATOM 3119 C C . ALA B 1 83 ? 48.402 24.744 40.674 1.00 13.66 93 ALA B C 1
ATOM 3120 O O . ALA B 1 83 ? 49.413 24.768 41.363 1.00 12.96 93 ALA B O 1
ATOM 3122 N N . ASP B 1 84 ? 48.319 25.353 39.503 1.00 12.92 94 ASP B N 1
ATOM 3123 C CA . ASP B 1 84 ? 49.343 26.240 39.068 1.00 13.19 94 ASP B CA 1
ATOM 3124 C C . ASP B 1 84 ? 48.982 27.678 39.476 1.00 11.82 94 ASP B C 1
ATOM 3125 O O . ASP B 1 84 ? 48.540 28.494 38.659 1.00 10.19 94 ASP B O 1
ATOM 3130 N N . VAL B 1 85 ? 49.153 27.985 40.762 1.00 12.15 95 VAL B N 1
ATOM 3131 C CA . VAL B 1 85 ? 48.971 29.364 41.231 1.00 11.84 95 VAL B CA 1
ATOM 3132 C C . VAL B 1 85 ? 50.264 29.842 41.829 1.00 11.49 95 VAL B C 1
ATOM 3133 O O . VAL B 1 85 ? 51.094 29.037 42.188 1.00 11.78 95 VAL B O 1
ATOM 3137 N N . ASP B 1 86 ? 50.427 31.154 41.917 1.00 10.90 96 ASP B N 1
ATOM 3138 C CA . ASP B 1 86 ? 51.616 31.740 42.518 1.00 10.72 96 ASP B CA 1
ATOM 3139 C C . ASP B 1 86 ? 51.509 31.787 44.066 1.00 9.99 96 ASP B C 1
ATOM 3140 O O . ASP B 1 86 ? 52.518 31.631 44.761 1.00 9.54 96 ASP B O 1
ATOM 3145 N N . VAL B 1 87 ? 50.277 31.996 44.574 1.00 8.74 97 VAL B N 1
ATOM 3146 C CA . VAL B 1 87 ? 50.040 32.324 45.969 1.00 9.34 97 VAL B CA 1
ATOM 3147 C C . VAL B 1 87 ? 48.815 31.602 46.467 1.00 9.22 97 VAL B C 1
ATOM 3148 O O . VAL B 1 87 ? 47.791 31.680 45.830 1.00 10.58 97 VAL B O 1
ATOM 3152 N N . VAL B 1 88 ? 48.920 30.960 47.633 1.00 9.19 98 VAL B N 1
ATOM 3153 C CA . VAL B 1 88 ? 47.754 30.478 48.366 1.00 8.50 98 VAL B CA 1
ATOM 3154 C C . VAL B 1 88 ? 47.506 31.424 49.526 1.00 8.25 98 VAL B C 1
ATOM 3155 O O . VAL B 1 88 ? 48.377 31.592 50.340 1.00 8.43 98 VAL B O 1
ATOM 3159 N N . HIS B 1 89 ? 46.324 32.065 49.531 1.00 7.40 99 HIS B N 1
ATOM 3160 C CA . HIS B 1 89 ? 45.923 33.045 50.502 1.00 6.82 99 HIS B CA 1
ATOM 3161 C C . HIS B 1 89 ? 44.698 32.543 51.317 1.00 8.04 99 HIS B C 1
ATOM 3162 O O . HIS B 1 89 ? 43.518 32.595 50.866 1.00 7.30 99 HIS B O 1
ATOM 3169 N N . ASP B 1 90 ? 45.021 32.032 52.507 1.00 8.38 100 ASP B N 1
ATOM 3170 C CA . ASP B 1 90 ? 44.087 31.387 53.383 1.00 8.70 100 ASP B CA 1
ATOM 3171 C C . ASP B 1 90 ? 43.342 32.413 54.225 1.00 9.95 100 ASP B C 1
ATOM 3172 O O . ASP B 1 90 ? 43.968 33.249 54.902 1.00 8.98 100 ASP B O 1
ATOM 3177 N N . HIS B 1 91 ? 42.000 32.310 54.226 1.00 9.59 101 HIS B N 1
ATOM 3178 C CA . HIS B 1 91 ? 41.174 33.072 55.181 1.00 8.81 101 HIS B CA 1
ATOM 3179 C C . HIS B 1 91 ? 40.415 32.172 56.150 1.00 9.32 101 HIS B C 1
ATOM 3180 O O . HIS B 1 91 ? 39.553 32.659 56.854 1.00 8.90 101 HIS B O 1
ATOM 3187 N N . SER B 1 92 ? 40.734 30.868 56.194 1.00 8.79 102 SER B N 1
ATOM 3188 C CA . SER B 1 92 ? 39.879 29.906 56.892 1.00 8.25 102 SER B CA 1
ATOM 3189 C C . SER B 1 92 ? 40.339 29.661 58.328 1.00 9.07 102 SER B C 1
ATOM 3190 O O . SER B 1 92 ? 39.671 28.924 59.059 1.00 9.80 102 SER B O 1
ATOM 3193 N N . GLY B 1 93 ? 41.497 30.234 58.684 1.00 7.84 103 GLY B N 1
ATOM 3194 C CA . GLY B 1 93 ? 42.115 30.023 59.983 1.00 9.30 103 GLY B CA 1
ATOM 3195 C C . GLY B 1 93 ? 42.919 28.730 60.044 1.00 8.94 103 GLY B C 1
ATOM 3196 O O . GLY B 1 93 ? 43.189 28.207 61.131 1.00 8.96 103 GLY B O 1
ATOM 3197 N N . GLY B 1 94 ? 43.297 28.214 58.881 1.00 8.56 104 GLY B N 1
ATOM 3198 C CA . GLY B 1 94 ? 44.199 27.077 58.824 1.00 8.94 104 GLY B CA 1
ATOM 3199 C C . GLY B 1 94 ? 43.520 25.748 58.639 1.00 10.01 104 GLY B C 1
ATOM 3200 O O . GLY B 1 94 ? 44.048 24.738 59.063 1.00 11.09 104 GLY B O 1
ATOM 3201 N N . VAL B 1 95 ? 42.331 25.758 58.051 1.00 10.56 105 VAL B N 1
ATOM 3202 C CA . VAL B 1 95 ? 41.751 24.555 57.424 1.00 12.49 105 VAL B CA 1
ATOM 3203 C C . VAL B 1 95 ? 42.751 23.891 56.451 1.00 13.41 105 VAL B C 1
ATOM 3204 O O . VAL B 1 95 ? 42.811 22.657 56.318 1.00 13.10 105 VAL B O 1
ATOM 3208 N N . ILE B 1 96 ? 43.568 24.709 55.796 1.00 13.04 106 ILE B N 1
ATOM 3209 C CA . ILE B 1 96 ? 44.591 24.196 54.882 1.00 13.11 106 ILE B CA 1
ATOM 3210 C C . ILE B 1 96 ? 45.885 24.855 55.294 1.00 12.38 106 ILE B C 1
ATOM 3211 O O . ILE B 1 96 ? 45.853 25.759 56.112 1.00 12.81 106 ILE B O 1
ATOM 3216 N N . GLY B 1 97 ? 47.009 24.411 54.756 1.00 11.11 107 GLY B N 1
ATOM 3217 C CA . GLY B 1 97 ? 48.291 24.921 55.180 1.00 11.25 107 GLY B CA 1
ATOM 3218 C C . GLY B 1 97 ? 49.301 24.883 54.067 1.00 12.20 107 GLY B C 1
ATOM 3219 O O . GLY B 1 97 ? 48.975 24.508 52.961 1.00 12.80 107 GLY B O 1
ATOM 3220 N N . PRO B 1 98 ? 50.543 25.288 54.347 1.00 13.23 108 PRO B N 1
ATOM 3221 C CA . PRO B 1 98 ? 51.596 25.267 53.301 1.00 13.68 108 PRO B CA 1
ATOM 3222 C C . PRO B 1 98 ? 52.031 23.868 52.826 1.00 14.40 108 PRO B C 1
ATOM 3223 O O . PRO B 1 98 ? 52.482 23.722 51.688 1.00 15.34 108 PRO B O 1
ATOM 3227 N N . ALA B 1 99 ? 51.879 22.848 53.666 1.00 14.69 109 ALA B N 1
ATOM 3228 C CA . ALA B 1 99 ? 52.324 21.494 53.319 1.00 15.82 109 ALA B CA 1
ATOM 3229 C C . ALA B 1 99 ? 51.574 20.955 52.116 1.00 16.37 109 ALA B C 1
ATOM 3230 O O . ALA B 1 99 ? 50.321 21.044 52.042 1.00 17.51 109 ALA B O 1
ATOM 3232 N N . GLY B 1 100 ? 52.327 20.431 51.148 1.00 15.89 110 GLY B N 1
ATOM 3233 C CA . GLY B 1 100 ? 51.689 19.807 49.971 1.00 16.75 110 GLY B CA 1
ATOM 3234 C C . GLY B 1 100 ? 51.612 20.691 48.740 1.00 17.03 110 GLY B C 1
ATOM 3235 O O . GLY B 1 100 ? 51.385 20.203 47.635 1.00 18.63 110 GLY B O 1
ATOM 3236 N N . LEU B 1 101 ? 51.791 22.001 48.908 1.00 16.56 111 LEU B N 1
ATOM 3237 C CA . LEU B 1 101 ? 51.778 22.939 47.772 1.00 15.48 111 LEU B CA 1
ATOM 3238 C C . LEU B 1 101 ? 52.975 22.694 46.831 1.00 15.14 111 LEU B C 1
ATOM 3239 O O . LEU B 1 101 ? 54.052 22.283 47.290 1.00 14.79 111 LEU B O 1
ATOM 3244 N N . PRO B 1 102 ? 52.796 22.949 45.526 1.00 14.87 112 PRO B N 1
ATOM 3245 C CA . PRO B 1 102 ? 53.900 22.738 44.589 1.00 14.66 112 PRO B CA 1
ATOM 3246 C C . PRO B 1 102 ? 55.083 23.660 44.881 1.00 14.73 112 PRO B C 1
ATOM 3247 O O . PRO B 1 102 ? 54.879 24.776 45.421 1.00 13.18 112 PRO B O 1
ATOM 3251 N N . PRO B 1 103 ? 56.322 23.207 44.506 1.00 14.13 113 PRO B N 1
ATOM 3252 C CA . PRO B 1 103 ? 57.504 24.037 44.626 1.00 13.42 113 PRO B CA 1
ATOM 3253 C C . PRO B 1 103 ? 57.224 25.405 44.063 1.00 13.41 113 PRO B C 1
ATOM 3254 O O . PRO B 1 103 ? 56.631 25.525 42.972 1.00 13.99 113 PRO B O 1
ATOM 3258 N N . GLY B 1 104 ? 57.602 26.447 44.784 1.00 12.92 114 GLY B N 1
ATOM 3259 C CA . GLY B 1 104 ? 57.432 27.790 44.217 1.00 13.39 114 GLY B CA 1
ATOM 3260 C C . GLY B 1 104 ? 56.130 28.529 44.616 1.00 13.58 114 GLY B C 1
ATOM 3261 O O . GLY B 1 104 ? 56.080 29.740 44.531 1.00 15.50 114 GLY B O 1
ATOM 3262 N N . THR B 1 105 ? 55.086 27.831 45.051 1.00 12.19 115 THR B N 1
ATOM 3263 C CA . THR B 1 105 ? 53.864 28.510 45.506 1.00 10.21 115 THR B CA 1
ATOM 3264 C C . THR B 1 105 ? 54.035 29.115 46.910 1.00 10.86 115 THR B C 1
ATOM 3265 O O . THR B 1 105 ? 54.370 28.411 47.876 1.00 10.97 115 THR B O 1
ATOM 3269 N N . ALA B 1 106 ? 53.763 30.412 47.014 1.00 10.46 116 ALA B N 1
ATOM 3270 C CA . ALA B 1 106 ? 53.740 31.130 48.288 1.00 10.64 116 ALA B CA 1
ATOM 3271 C C . ALA B 1 106 ? 52.462 30.849 49.095 1.00 10.18 116 ALA B C 1
ATOM 3272 O O . ALA B 1 106 ? 51.404 30.660 48.536 1.00 10.18 116 ALA B O 1
ATOM 3274 N N . PHE B 1 107 ? 52.597 30.841 50.416 1.00 10.13 117 PHE B N 1
ATOM 3275 C CA . PHE B 1 107 ? 51.463 30.690 51.312 1.00 10.34 117 PHE B CA 1
ATOM 3276 C C . PHE B 1 107 ? 51.377 31.866 52.282 1.00 9.57 117 PHE B C 1
ATOM 3277 O O . PHE B 1 107 ? 52.343 32.190 52.944 1.00 9.24 117 PHE B O 1
ATOM 3285 N N . ILE B 1 108 ? 50.192 32.479 52.366 1.00 8.77 118 ILE B N 1
ATOM 3286 C CA . ILE B 1 108 ? 49.962 33.649 53.184 1.00 7.17 118 ILE B CA 1
ATOM 3287 C C . ILE B 1 108 ? 48.553 33.494 53.792 1.00 7.83 118 ILE B C 1
ATOM 3288 O O . ILE B 1 108 ? 47.700 32.837 53.201 1.00 7.71 118 ILE B O 1
ATOM 3293 N N . SER B 1 109 ? 48.332 34.061 54.983 1.00 8.41 119 SER B N 1
ATOM 3294 C CA . SER B 1 109 ? 46.998 34.047 55.606 1.00 9.05 119 SER B CA 1
ATOM 3295 C C . SER B 1 109 ? 46.579 35.426 55.979 1.00 8.50 119 SER B C 1
ATOM 3296 O O . SER B 1 109 ? 47.401 36.266 56.284 1.00 10.01 119 SER B O 1
ATOM 3299 N N . SER B 1 110 ? 45.281 35.657 55.979 1.00 8.02 120 SER B N 1
ATOM 3300 C CA . SER B 1 110 ? 44.710 36.807 56.664 1.00 7.65 120 SER B CA 1
ATOM 3301 C C . SER B 1 110 ? 44.004 36.175 57.872 1.00 7.70 120 SER B C 1
ATOM 3302 O O . SER B 1 110 ? 43.017 35.441 57.703 1.00 7.35 120 SER B O 1
ATOM 3305 N N . HIS B 1 111 ? 44.553 36.374 59.064 1.00 7.02 121 HIS B N 1
ATOM 3306 C CA . HIS B 1 111 ? 43.884 35.929 60.296 1.00 6.20 121 HIS B CA 1
ATOM 3307 C C . HIS B 1 111 ? 42.651 36.720 60.692 1.00 5.40 121 HIS B C 1
ATOM 3308 O O . HIS B 1 111 ? 42.688 37.952 60.942 1.00 5.73 121 HIS B O 1
ATOM 3315 N N . HIS B 1 112 ? 41.550 36.010 60.863 1.00 5.61 122 HIS B N 1
ATOM 3316 C CA . HIS B 1 112 ? 40.310 36.664 61.258 1.00 5.97 122 HIS B CA 1
ATOM 3317 C C . HIS B 1 112 ? 39.805 36.275 62.647 1.00 6.35 122 HIS B C 1
ATOM 3318 O O . HIS B 1 112 ? 38.650 36.504 62.966 1.00 5.99 122 HIS B O 1
ATOM 3325 N N . PHE B 1 113 ? 40.678 35.708 63.459 1.00 6.18 123 PHE B N 1
ATOM 3326 C CA . PHE B 1 113 ? 40.258 35.131 64.734 1.00 7.99 123 PHE B CA 1
ATOM 3327 C C . PHE B 1 113 ? 41.020 35.747 65.917 1.00 8.65 123 PHE B C 1
ATOM 3328 O O . PHE B 1 113 ? 41.987 36.448 65.729 1.00 8.58 123 PHE B O 1
ATOM 3336 N N . THR B 1 114 ? 40.556 35.517 67.132 1.00 10.47 124 THR B N 1
ATOM 3337 C CA . THR B 1 114 ? 41.190 36.050 68.351 1.00 11.12 124 THR B CA 1
ATOM 3338 C C . THR B 1 114 ? 42.303 35.179 68.933 1.00 12.12 124 THR B C 1
ATOM 3339 O O . THR B 1 114 ? 42.979 35.590 69.860 1.00 12.66 124 THR B O 1
ATOM 3343 N N . THR B 1 115 ? 42.519 33.984 68.384 1.00 13.91 125 THR B N 1
ATOM 3344 C CA . THR B 1 115 ? 43.492 33.072 68.971 1.00 13.30 125 THR B CA 1
ATOM 3345 C C . THR B 1 115 ? 44.628 32.834 68.028 1.00 13.34 125 THR B C 1
ATOM 3346 O O . THR B 1 115 ? 44.455 33.055 66.829 1.00 14.51 125 THR B O 1
ATOM 3350 N N . ARG B 1 116 ? 45.787 32.421 68.563 1.00 11.29 126 ARG B N 1
ATOM 3351 C CA . ARG B 1 116 ? 46.981 32.275 67.751 1.00 11.29 126 ARG B CA 1
ATOM 3352 C C . ARG B 1 116 ? 46.706 31.393 66.515 1.00 10.57 126 ARG B C 1
ATOM 3353 O O . ARG B 1 116 ? 46.130 30.290 66.623 1.00 10.16 126 ARG B O 1
ATOM 3361 N N . PRO B 1 117 ? 47.113 31.893 65.326 1.00 9.75 127 PRO B N 1
ATOM 3362 C CA . PRO B 1 117 ? 46.889 31.107 64.109 1.00 9.25 127 PRO B CA 1
ATOM 3363 C C . PRO B 1 117 ? 47.533 29.713 64.114 1.00 9.21 127 PRO B C 1
ATOM 3364 O O . PRO B 1 117 ? 48.664 29.534 64.572 1.00 10.29 127 PRO B O 1
ATOM 3368 N N . VAL B 1 118 ? 46.832 28.760 63.531 1.00 9.58 128 VAL B N 1
ATOM 3369 C CA . VAL B 1 118 ? 47.403 27.451 63.189 1.00 10.99 128 VAL B CA 1
ATOM 3370 C C . VAL B 1 118 ? 48.726 27.608 62.371 1.00 10.99 128 VAL B C 1
ATOM 3371 O O . VAL B 1 118 ? 49.723 26.875 62.581 1.00 11.58 128 VAL B O 1
ATOM 3375 N N . ASN B 1 119 ? 48.716 28.584 61.448 1.00 10.81 129 ASN B N 1
ATOM 3376 C CA . ASN B 1 119 ? 49.876 28.876 60.595 1.00 9.72 129 ASN B CA 1
ATOM 3377 C C . ASN B 1 119 ? 50.376 30.284 60.800 1.00 8.34 129 ASN B C 1
ATOM 3378 O O . ASN B 1 119 ? 50.052 31.141 59.976 1.00 7.83 129 ASN B O 1
ATOM 3383 N N . PRO B 1 120 ? 51.218 30.520 61.847 1.00 7.94 130 PRO B N 1
ATOM 3384 C CA . PRO B 1 120 ? 51.771 31.891 62.000 1.00 8.47 130 PRO B CA 1
ATOM 3385 C C . PRO B 1 120 ? 52.809 32.327 60.967 1.00 7.63 130 PRO B C 1
ATOM 3386 O O . PRO B 1 120 ? 52.998 33.512 60.793 1.00 6.24 130 PRO B O 1
ATOM 3390 N N . VAL B 1 121 ? 53.472 31.388 60.287 1.00 8.78 131 VAL B N 1
ATOM 3391 C CA . VAL B 1 121 ? 54.424 31.760 59.245 1.00 8.51 131 VAL B CA 1
ATOM 3392 C C . VAL B 1 121 ? 53.665 32.302 58.049 1.00 7.74 131 VAL B C 1
ATOM 3393 O O . VAL B 1 121 ? 52.796 31.631 57.515 1.00 8.63 131 VAL B O 1
ATOM 3397 N N . GLY B 1 122 ? 53.957 33.525 57.663 1.00 6.90 132 GLY B N 1
ATOM 3398 C CA . GLY B 1 122 ? 53.270 34.149 56.539 1.00 7.48 132 GLY B CA 1
ATOM 3399 C C . GLY B 1 122 ? 51.882 34.672 56.892 1.00 8.19 132 GLY B C 1
ATOM 3400 O O . GLY B 1 122 ? 51.062 34.964 56.007 1.00 8.29 132 GLY B O 1
ATOM 3401 N N . CYS B 1 123 ? 51.616 34.818 58.189 1.00 7.62 133 CYS B N 1
ATOM 3402 C CA . CYS B 1 123 ? 50.309 35.316 58.623 1.00 7.10 133 CYS B CA 1
ATOM 3403 C C . CYS B 1 123 ? 50.267 36.829 58.711 1.00 5.98 133 CYS B C 1
ATOM 3404 O O . CYS B 1 123 ? 51.222 37.456 59.107 1.00 6.90 133 CYS B O 1
ATOM 3407 N N . THR B 1 124 ? 49.128 37.410 58.373 1.00 6.78 134 THR B N 1
ATOM 3408 C CA . THR B 1 124 ? 48.915 38.861 58.457 1.00 6.17 134 THR B CA 1
ATOM 3409 C C . THR B 1 124 ? 47.754 39.042 59.388 1.00 5.88 134 THR B C 1
ATOM 3410 O O . THR B 1 124 ? 46.900 38.153 59.495 1.00 5.49 134 THR B O 1
ATOM 3414 N N . TYR B 1 125 ? 47.705 40.215 60.025 1.00 5.98 135 TYR B N 1
ATOM 3415 C CA . TYR B 1 125 ? 46.750 40.500 61.037 1.00 5.79 135 TYR B CA 1
ATOM 3416 C C . TYR B 1 125 ? 45.967 41.763 60.639 1.00 6.95 135 TYR B C 1
ATOM 3417 O O . TYR B 1 125 ? 46.546 42.711 60.088 1.00 5.39 135 TYR B O 1
ATOM 3426 N N . SER B 1 126 ? 44.661 41.759 60.938 1.00 6.28 136 SER B N 1
ATOM 3427 C CA . SER B 1 126 ? 43.823 42.859 60.578 1.00 8.34 136 SER B CA 1
ATOM 3428 C C . SER B 1 126 ? 43.972 44.018 61.565 1.00 7.98 136 SER B C 1
ATOM 3429 O O . SER B 1 126 ? 43.602 45.139 61.233 1.00 9.83 136 SER B O 1
ATOM 3432 N N . SER B 1 127 ? 44.530 43.763 62.755 1.00 7.27 137 SER B N 1
ATOM 3433 C CA . SER B 1 127 ? 44.853 44.843 63.696 1.00 8.17 137 SER B CA 1
ATOM 3434 C C . SER B 1 127 ? 46.111 44.577 64.534 1.00 8.51 137 SER B C 1
ATOM 3435 O O . SER B 1 127 ? 46.486 43.431 64.735 1.00 8.16 137 SER B O 1
ATOM 3438 N N . ARG B 1 128 ? 46.753 45.651 65.015 1.00 9.81 138 ARG B N 1
ATOM 3439 C CA . ARG B 1 128 ? 47.828 45.562 66.027 1.00 12.18 138 ARG B CA 1
ATOM 3440 C C . ARG B 1 128 ? 47.385 44.844 67.309 1.00 10.64 138 ARG B C 1
ATOM 3441 O O . ARG B 1 128 ? 48.154 44.096 67.877 1.00 9.38 138 ARG B O 1
ATOM 3449 N N . ALA B 1 129 ? 46.136 45.084 67.743 1.00 10.17 139 ALA B N 1
ATOM 3450 C CA . ALA B 1 129 ? 45.569 44.447 68.940 1.00 9.60 139 ALA B CA 1
ATOM 3451 C C . ALA B 1 129 ? 45.490 42.938 68.730 1.00 9.55 139 ALA B C 1
ATOM 3452 O O . ALA B 1 129 ? 45.947 42.160 69.550 1.00 10.12 139 ALA B O 1
ATOM 3454 N N . GLN B 1 130 ? 44.976 42.519 67.580 1.00 8.57 140 GLN B N 1
ATOM 3455 C CA . GLN B 1 130 ? 44.914 41.111 67.254 1.00 8.32 140 GLN B CA 1
ATOM 3456 C C . GLN B 1 130 ? 46.336 40.525 67.145 1.00 8.98 140 GLN B C 1
ATOM 3457 O O . GLN B 1 130 ? 46.639 39.441 67.692 1.00 10.12 140 GLN B O 1
ATOM 3463 N N . ARG B 1 131 ? 47.219 41.212 66.423 1.00 8.69 141 ARG B N 1
ATOM 3464 C CA . ARG B 1 131 ? 48.571 40.678 66.238 1.00 7.75 141 ARG B CA 1
ATOM 3465 C C . ARG B 1 131 ? 49.209 40.417 67.602 1.00 8.85 141 ARG B C 1
ATOM 3466 O O . ARG B 1 131 ? 49.779 39.316 67.811 1.00 8.06 141 ARG B O 1
ATOM 3474 N N . ALA B 1 132 ? 49.102 41.399 68.517 1.00 9.18 142 ALA B N 1
ATOM 3475 C CA . ALA B 1 132 ? 49.656 41.247 69.885 1.00 10.36 142 ALA B CA 1
ATOM 3476 C C . ALA B 1 132 ? 49.012 40.134 70.677 1.00 10.89 142 ALA B C 1
ATOM 3477 O O . ALA B 1 132 ? 49.704 39.389 71.313 1.00 11.25 142 ALA B O 1
ATOM 3479 N N . HIS B 1 133 ? 47.680 40.020 70.641 1.00 12.36 143 HIS B N 1
ATOM 3480 C CA . HIS B 1 133 ? 47.001 38.978 71.409 1.00 14.07 143 HIS B CA 1
ATOM 3481 C C . HIS B 1 133 ? 47.233 37.584 70.840 1.00 13.54 143 HIS B C 1
ATOM 3482 O O . HIS B 1 133 ? 47.171 36.575 71.587 1.00 13.56 143 HIS B O 1
ATOM 3489 N N . CYS B 1 134 ? 47.507 37.510 69.539 1.00 11.73 144 CYS B N 1
ATOM 3490 C CA . CYS B 1 134 ? 47.892 36.220 68.928 1.00 13.00 144 CYS B CA 1
ATOM 3491 C C . CYS B 1 134 ? 49.386 35.851 68.999 1.00 12.91 144 CYS B C 1
ATOM 3492 O O . CYS B 1 134 ? 49.794 34.773 68.553 1.00 13.34 144 CYS B O 1
ATOM 3495 N N . GLY B 1 135 ? 50.211 36.763 69.485 1.00 13.04 145 GLY B N 1
ATOM 3496 C CA . GLY B 1 135 ? 51.653 36.490 69.537 1.00 13.44 145 GLY B CA 1
ATOM 3497 C C . GLY B 1 135 ? 52.410 36.647 68.228 1.00 13.52 145 GLY B C 1
ATOM 3498 O O . GLY B 1 135 ? 53.520 36.106 68.083 1.00 12.45 145 GLY B O 1
ATOM 3499 N N . GLY B 1 136 ? 51.835 37.408 67.289 1.00 12.97 146 GLY B N 1
ATOM 3500 C CA . GLY B 1 136 ? 52.503 37.702 65.998 1.00 13.43 146 GLY B CA 1
ATOM 3501 C C . GLY B 1 136 ? 53.722 38.586 66.265 1.00 13.18 146 GLY B C 1
ATOM 3502 O O . GLY B 1 136 ? 53.664 39.449 67.129 1.00 13.05 146 GLY B O 1
ATOM 3503 N N . GLY B 1 137 ? 54.837 38.329 65.563 1.00 13.62 147 GLY B N 1
ATOM 3504 C CA . GLY B 1 137 ? 56.083 39.160 65.676 1.00 13.92 147 GLY B CA 1
ATOM 3505 C C . GLY B 1 137 ? 55.891 40.514 65.016 1.00 13.85 147 GLY B C 1
ATOM 3506 O O . GLY B 1 137 ? 54.930 40.692 64.260 1.00 13.89 147 GLY B O 1
ATOM 3507 N N . ASP B 1 138 ? 56.798 41.471 65.262 1.00 13.75 148 ASP B N 1
ATOM 3508 C CA . ASP B 1 138 ? 56.636 42.824 64.712 1.00 14.38 148 ASP B CA 1
ATOM 3509 C C . ASP B 1 138 ? 56.781 42.931 63.186 1.00 13.93 148 ASP B C 1
ATOM 3510 O O . ASP B 1 138 ? 56.345 43.919 62.593 1.00 14.51 148 ASP B O 1
ATOM 3515 N N . ASP B 1 139 ? 57.390 41.919 62.583 1.00 11.34 149 ASP B N 1
ATOM 3516 C CA . ASP B 1 139 ? 57.564 41.866 61.168 1.00 10.94 149 ASP B CA 1
ATOM 3517 C C . ASP B 1 139 ? 56.356 41.223 60.428 1.00 10.11 149 ASP B C 1
ATOM 3518 O O . ASP B 1 139 ? 56.414 41.093 59.225 1.00 10.22 149 ASP B O 1
ATOM 3523 N N . ALA B 1 140 ? 55.312 40.798 61.164 1.00 9.54 150 ALA B N 1
ATOM 3524 C CA . ALA B 1 140 ? 54.066 40.309 60.560 1.00 9.35 150 ALA B CA 1
ATOM 3525 C C . ALA B 1 140 ? 53.193 41.487 60.175 1.00 7.42 150 ALA B C 1
ATOM 3526 O O . ALA B 1 140 ? 52.859 42.307 61.004 1.00 7.43 150 ALA B O 1
ATOM 3528 N N . PRO B 1 141 ? 52.823 41.576 58.907 1.00 6.68 151 PRO B N 1
ATOM 3529 C CA . PRO B 1 141 ? 52.109 42.756 58.447 1.00 6.67 151 PRO B CA 1
ATOM 3530 C C . PRO B 1 141 ? 50.775 42.900 59.168 1.00 7.77 151 PRO B C 1
ATOM 3531 O O . PRO B 1 141 ? 50.166 41.902 59.569 1.00 7.14 151 PRO B O 1
ATOM 3535 N N . VAL B 1 142 ? 50.331 44.135 59.338 1.00 8.10 152 VAL B N 1
ATOM 3536 C CA . VAL B 1 142 ? 48.966 44.409 59.823 1.00 7.54 152 VAL B CA 1
ATOM 3537 C C . VAL B 1 142 ? 48.274 45.121 58.684 1.00 7.64 152 VAL B C 1
ATOM 3538 O O . VAL B 1 142 ? 48.677 46.193 58.293 1.00 6.39 152 VAL B O 1
ATOM 3542 N N . ILE B 1 143 ? 47.227 44.503 58.156 1.00 7.91 153 ILE B N 1
ATOM 3543 C CA . ILE B 1 143 ? 46.539 45.049 57.021 1.00 8.54 153 ILE B CA 1
ATOM 3544 C C . ILE B 1 143 ? 45.053 44.978 57.398 1.00 8.01 153 ILE B C 1
ATOM 3545 O O . ILE B 1 143 ? 44.515 43.890 57.583 1.00 8.67 153 ILE B O 1
ATOM 3550 N N . PRO B 1 144 ? 44.391 46.134 57.490 1.00 7.40 154 PRO B N 1
ATOM 3551 C CA . PRO B 1 144 ? 42.998 46.083 57.948 1.00 7.26 154 PRO B CA 1
ATOM 3552 C C . PRO B 1 144 ? 42.034 45.548 56.887 1.00 7.10 154 PRO B C 1
ATOM 3553 O O . PRO B 1 144 ? 42.407 45.309 55.709 1.00 7.31 154 PRO B O 1
ATOM 3557 N N . ILE B 1 145 ? 40.793 45.347 57.315 1.00 7.14 155 ILE B N 1
ATOM 3558 C CA . ILE B 1 145 ? 39.771 44.827 56.443 1.00 5.60 155 ILE B CA 1
ATOM 3559 C C . ILE B 1 145 ? 39.447 45.830 55.314 1.00 6.11 155 ILE B C 1
ATOM 3560 O O . ILE B 1 145 ? 39.225 47.020 55.581 1.00 5.85 155 ILE B O 1
ATOM 3565 N N . PRO B 1 146 ? 39.430 45.344 54.061 1.00 6.91 156 PRO B N 1
ATOM 3566 C CA . PRO B 1 146 ? 39.090 46.136 52.864 1.00 6.84 156 PRO B CA 1
ATOM 3567 C C . PRO B 1 146 ? 37.624 46.268 52.591 1.00 8.77 156 PRO B C 1
ATOM 3568 O O . PRO B 1 146 ? 36.807 45.394 52.973 1.00 8.58 156 PRO B O 1
ATOM 3572 N N . VAL B 1 147 ? 37.287 47.331 51.864 1.00 8.51 157 VAL B N 1
ATOM 3573 C CA . VAL B 1 147 ? 35.922 47.536 51.503 1.00 7.42 157 VAL B CA 1
ATOM 3574 C C . VAL B 1 147 ? 35.946 48.109 50.074 1.00 7.66 157 VAL B C 1
ATOM 3575 O O . VAL B 1 147 ? 36.707 49.021 49.795 1.00 7.08 157 VAL B O 1
ATOM 3579 N N . ASP B 1 148 ? 35.177 47.490 49.169 1.00 6.16 158 ASP B N 1
ATOM 3580 C CA . ASP B 1 148 ? 35.016 47.992 47.789 1.00 6.99 158 ASP B CA 1
ATOM 3581 C C . ASP B 1 148 ? 33.747 48.864 47.772 1.00 7.11 158 ASP B C 1
ATOM 3582 O O . ASP B 1 148 ? 32.648 48.363 47.853 1.00 8.59 158 ASP B O 1
ATOM 3587 N N . PRO B 1 149 ? 33.907 50.174 47.599 1.00 8.23 159 PRO B N 1
ATOM 3588 C CA . PRO B 1 149 ? 32.749 51.080 47.549 1.00 9.09 159 PRO B CA 1
ATOM 3589 C C . PRO B 1 149 ? 31.707 50.692 46.502 1.00 10.65 159 PRO B C 1
ATOM 3590 O O . PRO B 1 149 ? 30.529 50.926 46.752 1.00 11.73 159 PRO B O 1
ATOM 3594 N N . ALA B 1 150 ? 32.101 50.069 45.375 1.00 11.75 160 ALA B N 1
ATOM 3595 C CA . ALA B 1 150 ? 31.092 49.578 44.422 1.00 12.91 160 ALA B CA 1
ATOM 3596 C C . ALA B 1 150 ? 30.072 48.597 45.026 1.00 13.00 160 ALA B C 1
ATOM 3597 O O . ALA B 1 150 ? 28.963 48.454 44.510 1.00 15.18 160 ALA B O 1
ATOM 3599 N N . ARG B 1 151 ? 30.447 47.880 46.086 1.00 13.21 161 ARG B N 1
ATOM 3600 C CA . ARG B 1 151 ? 29.554 46.899 46.708 1.00 12.64 161 ARG B CA 1
ATOM 3601 C C . ARG B 1 151 ? 28.533 47.520 47.675 1.00 12.64 161 ARG B C 1
ATOM 3602 O O . ARG B 1 151 ? 27.653 46.805 48.177 1.00 13.96 161 ARG B O 1
ATOM 3610 N N . TYR B 1 152 ? 28.689 48.809 47.981 1.00 11.64 162 TYR B N 1
ATOM 3611 C CA . TYR B 1 152 ? 27.856 49.522 48.950 1.00 11.62 162 TYR B CA 1
ATOM 3612 C C . TYR B 1 152 ? 27.153 50.694 48.297 1.00 11.90 162 TYR B C 1
ATOM 3613 O O . TYR B 1 152 ? 27.464 51.067 47.152 1.00 12.20 162 TYR B O 1
ATOM 3622 N N . ARG B 1 153 ? 26.230 51.292 49.031 1.00 11.97 163 ARG B N 1
ATOM 3623 C CA . ARG B 1 153 ? 25.532 52.492 48.569 1.00 12.21 163 ARG B CA 1
ATOM 3624 C C . ARG B 1 153 ? 26.449 53.698 48.529 1.00 11.29 163 ARG B C 1
ATOM 3625 O O . ARG B 1 153 ? 27.211 53.940 49.458 1.00 12.39 163 ARG B O 1
ATOM 3633 N N . SER B 1 154 ? 26.360 54.456 47.429 1.00 10.77 164 SER B N 1
ATOM 3634 C CA . SER B 1 154 ? 27.225 55.609 47.159 1.00 10.25 164 SER B CA 1
ATOM 3635 C C . SER B 1 154 ? 26.515 56.874 47.571 1.00 9.84 164 SER B C 1
ATOM 3636 O O . SER B 1 154 ? 25.296 56.848 47.812 1.00 8.17 164 SER B O 1
ATOM 3639 N N . ALA B 1 155 ? 27.241 57.995 47.605 1.00 10.34 165 ALA B N 1
ATOM 3640 C CA . ALA B 1 155 ? 26.568 59.293 47.794 1.00 10.78 165 ALA B CA 1
ATOM 3641 C C . ALA B 1 155 ? 25.441 59.528 46.756 1.00 11.07 165 ALA B C 1
ATOM 3642 O O . ALA B 1 155 ? 24.344 59.928 47.128 1.00 10.37 165 ALA B O 1
ATOM 3644 N N . ALA B 1 156 ? 25.713 59.250 45.471 1.00 11.22 166 ALA B N 1
ATOM 3645 C CA . ALA B 1 156 ? 24.734 59.441 44.411 1.00 11.37 166 ALA B CA 1
ATOM 3646 C C . ALA B 1 156 ? 23.442 58.599 44.525 1.00 12.93 166 ALA B C 1
ATOM 3647 O O . ALA B 1 156 ? 22.411 59.006 43.989 1.00 11.91 166 ALA B O 1
ATOM 3649 N N . ASP B 1 157 ? 23.505 57.447 45.214 1.00 12.18 167 ASP B N 1
ATOM 3650 C CA . ASP B 1 157 ? 22.318 56.616 45.497 1.00 13.09 167 ASP B CA 1
ATOM 3651 C C . ASP B 1 157 ? 21.322 57.341 46.385 1.00 13.09 167 ASP B C 1
ATOM 3652 O O . ASP B 1 157 ? 20.168 56.989 46.397 1.00 12.36 167 ASP B O 1
ATOM 3657 N N . GLN B 1 158 ? 21.785 58.303 47.174 1.00 14.19 168 GLN B N 1
ATOM 3658 C CA . GLN B 1 158 ? 20.870 59.206 47.844 1.00 16.51 168 GLN B CA 1
ATOM 3659 C C . GLN B 1 158 ? 19.886 58.453 48.746 1.00 16.28 168 GLN B C 1
ATOM 3660 O O . GLN B 1 158 ? 18.685 58.761 48.790 1.00 15.02 168 GLN B O 1
ATOM 3666 N N . VAL B 1 159 ? 20.400 57.446 49.458 1.00 16.76 169 VAL B N 1
ATOM 3667 C CA . VAL B 1 159 ? 19.585 56.726 50.456 1.00 16.16 169 VAL B CA 1
ATOM 3668 C C . VAL B 1 159 ? 19.254 57.731 51.600 1.00 16.10 169 VAL B C 1
ATOM 3669 O O . VAL B 1 159 ? 20.148 58.343 52.194 1.00 15.89 169 VAL B O 1
ATOM 3673 N N . ALA B 1 160 ? 17.961 57.923 51.859 1.00 16.17 170 ALA B N 1
ATOM 3674 C CA . ALA B 1 160 ? 17.516 58.858 52.890 1.00 16.54 170 ALA B CA 1
ATOM 3675 C C . ALA B 1 160 ? 17.967 58.386 54.290 1.00 15.85 170 ALA B C 1
ATOM 3676 O O . ALA B 1 160 ? 17.867 57.211 54.610 1.00 13.64 170 ALA B O 1
ATOM 3678 N N . LYS B 1 161 ? 18.458 59.331 55.087 1.00 15.68 171 LYS B N 1
ATOM 3679 C CA . LYS B 1 161 ? 18.891 59.058 56.442 1.00 16.94 171 LYS B CA 1
ATOM 3680 C C . LYS B 1 161 ? 17.687 58.923 57.351 1.00 17.84 171 LYS B C 1
ATOM 3681 O O . LYS B 1 161 ? 16.654 59.620 57.169 1.00 17.05 171 LYS B O 1
ATOM 3687 N N . GLU B 1 162 ? 17.799 58.000 58.307 1.00 17.65 172 GLU B N 1
ATOM 3688 C CA . GLU B 1 162 ? 16.670 57.733 59.188 1.00 17.51 172 GLU B CA 1
ATOM 3689 C C . GLU B 1 162 ? 17.142 57.894 60.580 1.00 16.07 172 GLU B C 1
ATOM 3690 O O . GLU B 1 162 ? 18.299 58.201 60.808 1.00 15.71 172 GLU B O 1
ATOM 3696 N N . ASP B 1 163 ? 16.244 57.749 61.530 1.00 16.27 173 ASP B N 1
ATOM 3697 C CA . ASP B 1 163 ? 16.588 58.144 62.898 1.00 16.80 173 ASP B CA 1
ATOM 3698 C C . ASP B 1 163 ? 17.190 57.022 63.715 1.00 14.88 173 ASP B C 1
ATOM 3699 O O . ASP B 1 163 ? 17.708 57.281 64.808 1.00 16.93 173 ASP B O 1
ATOM 3704 N N . PHE B 1 164 ? 17.090 55.785 63.228 1.00 13.45 174 PHE B N 1
ATOM 3705 C CA . PHE B 1 164 ? 17.426 54.605 64.080 1.00 12.37 174 PHE B CA 1
ATOM 3706 C C . PHE B 1 164 ? 18.951 54.407 64.136 1.00 11.26 174 PHE B C 1
ATOM 3707 O O . PHE B 1 164 ? 19.677 54.862 63.236 1.00 9.72 174 PHE B O 1
ATOM 3715 N N . LEU B 1 165 ? 19.424 53.744 65.195 1.00 9.96 175 LEU B N 1
ATOM 3716 C CA . LEU B 1 165 ? 20.828 53.345 65.296 1.00 8.69 175 LEU B CA 1
ATOM 3717 C C . LEU B 1 165 ? 20.881 51.903 64.839 1.00 8.20 175 LEU B C 1
ATOM 3718 O O . LEU B 1 165 ? 19.827 51.248 64.819 1.00 8.64 175 LEU B O 1
ATOM 3723 N N . LEU B 1 166 ? 22.047 51.397 64.421 1.00 6.60 176 LEU B N 1
ATOM 3724 C CA . LEU B 1 166 ? 22.072 50.065 63.759 1.00 7.49 176 LEU B CA 1
ATOM 3725 C C . LEU B 1 166 ? 23.106 49.159 64.372 1.00 7.58 176 LEU B C 1
ATOM 3726 O O . LEU B 1 166 ? 24.260 49.571 64.557 1.00 7.94 176 LEU B O 1
ATOM 3731 N N . PHE B 1 167 ? 22.703 47.942 64.743 1.00 8.80 177 PHE B N 1
ATOM 3732 C CA . PHE B 1 167 ? 23.668 46.966 65.237 1.00 10.16 177 PHE B CA 1
ATOM 3733 C C . PHE B 1 167 ? 23.585 45.889 64.198 1.00 11.72 177 PHE B C 1
ATOM 3734 O O . PHE B 1 167 ? 22.500 45.442 63.902 1.00 11.31 177 PHE B O 1
ATOM 3750 N N . GLY B 1 169 ? 25.299 42.231 63.160 1.00 13.78 179 GLY B N 1
ATOM 3751 C CA . GLY B 1 169 ? 26.161 41.115 63.519 1.00 14.11 179 GLY B CA 1
ATOM 3752 C C . GLY B 1 169 ? 25.371 40.155 64.389 1.00 14.34 179 GLY B C 1
ATOM 3753 O O . GLY B 1 169 ? 24.167 40.351 64.607 1.00 13.68 179 GLY B O 1
ATOM 3754 N N . ARG B 1 170 ? 26.043 39.115 64.872 1.00 14.61 180 ARG B N 1
ATOM 3755 C CA . ARG B 1 170 ? 25.427 38.117 65.73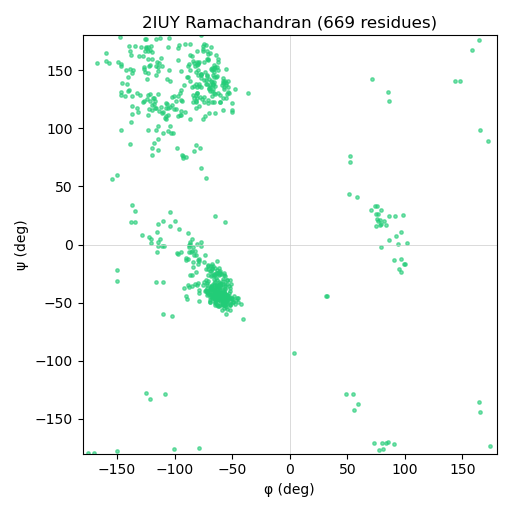2 1.00 16.11 180 ARG B CA 1
ATOM 3756 C C . ARG B 1 170 ? 25.048 38.740 67.089 1.00 14.05 180 ARG B C 1
ATOM 3757 O O . ARG B 1 170 ? 25.823 39.485 67.671 1.00 12.53 180 ARG B O 1
ATOM 3765 N N . VAL B 1 171 ? 23.829 38.456 67.536 1.00 13.21 181 VAL B N 1
ATOM 3766 C CA . VAL B 1 171 ? 23.321 38.921 68.835 1.00 12.87 181 VAL B CA 1
ATOM 3767 C C . VAL B 1 171 ? 23.909 38.030 69.938 1.00 12.93 181 VAL B C 1
ATOM 3768 O O . VAL B 1 171 ? 23.345 37.037 70.352 1.00 13.51 181 VAL B O 1
ATOM 3772 N N . SER B 1 172 ? 25.125 38.370 70.346 1.00 13.38 182 SER B N 1
ATOM 3773 C CA . SER B 1 172 ? 25.861 37.598 71.358 1.00 12.43 182 SER B CA 1
ATOM 3774 C C . SER B 1 172 ? 26.511 38.561 72.325 1.00 10.20 182 SER B C 1
ATOM 3775 O O . SER B 1 172 ? 26.896 39.656 71.940 1.00 9.13 182 SER B O 1
ATOM 3778 N N . PRO B 1 173 ? 26.642 38.150 73.600 1.00 10.06 183 PRO B N 1
ATOM 3779 C CA . PRO B 1 173 ? 27.113 39.045 74.623 1.00 8.43 183 PRO B CA 1
ATOM 3780 C C . PRO B 1 173 ? 28.492 39.677 74.328 1.00 8.63 183 PRO B C 1
ATOM 3781 O O . PRO B 1 173 ? 28.672 40.870 74.559 1.00 9.38 183 PRO B O 1
ATOM 3785 N N . HIS B 1 174 ? 29.468 38.917 73.834 1.00 8.48 184 HIS B N 1
ATOM 3786 C CA . HIS B 1 174 ? 30.782 39.520 73.562 1.00 8.69 184 HIS B CA 1
ATOM 3787 C C . HIS B 1 174 ? 30.684 40.553 72.414 1.00 9.33 184 HIS B C 1
ATOM 3788 O O . HIS B 1 174 ? 31.551 41.429 72.303 1.00 9.29 184 HIS B O 1
ATOM 3795 N N . LYS B 1 175 ? 29.618 40.495 71.596 1.00 8.70 185 LYS B N 1
ATOM 3796 C CA . LYS B 1 175 ? 29.452 41.524 70.546 1.00 8.40 185 LYS B CA 1
ATOM 3797 C C . LYS B 1 175 ? 28.765 42.787 71.052 1.00 7.99 185 LYS B C 1
ATOM 3798 O O . LYS B 1 175 ? 28.685 43.778 70.320 1.00 6.78 185 LYS B O 1
ATOM 3804 N N . GLY B 1 176 ? 28.304 42.748 72.309 1.00 6.78 186 GLY B N 1
ATOM 3805 C CA . GLY B 1 176 ? 27.776 43.914 72.962 1.00 5.84 186 GLY B CA 1
ATOM 3806 C C . GLY B 1 176 ? 26.399 44.336 72.479 1.00 5.67 186 GLY B C 1
ATOM 3807 O O . GLY B 1 176 ? 26.112 45.528 72.422 1.00 6.61 186 GLY B O 1
ATOM 3808 N N . ALA B 1 177 ? 25.543 43.404 72.096 1.00 5.48 187 ALA B N 1
ATOM 3809 C CA . ALA B 1 177 ? 24.187 43.777 71.629 1.00 6.15 187 ALA B CA 1
ATOM 3810 C C . ALA B 1 177 ? 23.374 44.476 72.713 1.00 6.23 187 ALA B C 1
ATOM 3811 O O . ALA B 1 177 ? 22.676 45.450 72.444 1.00 6.81 187 ALA B O 1
ATOM 3813 N N . LEU B 1 178 ? 23.501 43.990 73.949 1.00 6.71 188 LEU B N 1
ATOM 3814 C CA . LEU B 1 178 ? 22.844 44.600 75.084 1.00 7.66 188 LEU B CA 1
ATOM 3815 C C . LEU B 1 178 ? 23.342 45.999 75.332 1.00 7.10 188 LEU B C 1
ATOM 3816 O O . LEU B 1 178 ? 22.542 46.903 75.582 1.00 6.98 188 LEU B O 1
ATOM 3821 N N . GLU B 1 179 ? 24.661 46.196 75.231 1.00 8.45 189 GLU B N 1
ATOM 3822 C CA . GLU B 1 179 ? 25.288 47.518 75.421 1.00 8.86 189 GLU B CA 1
ATOM 3823 C C . GLU B 1 179 ? 24.924 48.528 74.324 1.00 8.70 189 GLU B C 1
ATOM 3824 O O . GLU B 1 179 ? 24.783 49.726 74.573 1.00 9.40 189 GLU B O 1
ATOM 3830 N N . ALA B 1 180 ? 24.814 48.052 73.090 1.00 8.41 190 ALA B N 1
ATOM 3831 C CA . ALA B 1 180 ? 24.286 48.855 71.991 1.00 8.56 190 ALA B CA 1
ATOM 3832 C C . ALA B 1 180 ? 22.823 49.323 72.273 1.00 9.18 190 ALA B C 1
ATOM 3833 O O . ALA B 1 180 ? 22.469 50.507 72.023 1.00 8.83 190 ALA B O 1
ATOM 3835 N N . ALA B 1 181 ? 22.009 48.418 72.828 1.00 8.51 191 ALA B N 1
ATOM 3836 C CA . ALA B 1 181 ? 20.635 48.761 73.221 1.00 8.60 191 ALA B CA 1
ATOM 3837 C C . ALA B 1 181 ? 20.645 49.799 74.350 1.00 9.39 191 ALA B C 1
ATOM 3838 O O . ALA B 1 181 ? 19.932 50.784 74.287 1.00 10.62 191 ALA B O 1
ATOM 3840 N N . ALA B 1 182 ? 21.476 49.588 75.366 1.00 10.23 192 ALA B N 1
ATOM 3841 C CA . ALA B 1 182 ? 21.645 50.555 76.451 1.00 10.95 192 ALA B CA 1
ATOM 3842 C C . ALA B 1 182 ? 22.120 51.922 75.885 1.00 11.78 192 ALA B C 1
ATOM 3843 O O . ALA B 1 182 ? 21.606 52.967 76.268 1.00 12.17 192 ALA B O 1
ATOM 3845 N N . PHE B 1 183 ? 23.059 51.903 74.930 1.00 12.27 193 PHE B N 1
ATOM 3846 C CA . PHE B 1 183 ? 23.508 53.170 74.320 1.00 12.46 193 PHE B CA 1
ATOM 3847 C C . PHE B 1 183 ? 22.385 53.864 73.538 1.00 11.99 193 PHE B C 1
ATOM 3848 O O . PHE B 1 183 ? 22.143 55.078 73.699 1.00 11.62 193 PHE B O 1
ATOM 3856 N N . ALA B 1 184 ? 21.712 53.102 72.684 1.00 12.10 194 ALA B N 1
ATOM 3857 C CA . ALA B 1 184 ? 20.544 53.628 71.942 1.00 12.20 194 ALA B CA 1
ATOM 3858 C C . ALA B 1 184 ? 19.491 54.200 72.891 1.00 12.20 194 ALA B C 1
ATOM 3859 O O . ALA B 1 184 ? 18.953 55.287 72.651 1.00 12.87 194 ALA B O 1
ATOM 3861 N N . HIS B 1 185 ? 19.222 53.492 73.979 1.00 12.27 195 HIS B N 1
ATOM 3862 C CA . HIS B 1 185 ? 18.224 53.944 74.961 1.00 13.52 195 HIS B CA 1
ATOM 3863 C C . HIS B 1 185 ? 18.639 55.271 75.630 1.00 13.87 195 HIS B C 1
ATOM 3864 O O . HIS B 1 185 ? 17.817 56.162 75.801 1.00 14.02 195 HIS B O 1
ATOM 3871 N N . ALA B 1 186 ? 19.926 55.411 75.954 1.00 13.89 196 ALA B N 1
ATOM 3872 C CA . ALA B 1 186 ? 20.478 56.644 76.468 1.00 14.19 196 ALA B CA 1
ATOM 3873 C C . ALA B 1 186 ? 20.335 57.829 75.522 1.00 15.52 196 ALA B C 1
ATOM 3874 O O . ALA B 1 186 ? 20.159 58.954 75.975 1.00 16.38 196 ALA B O 1
ATOM 3876 N N . CYS B 1 187 ? 20.425 57.575 74.219 1.00 15.81 197 CYS B N 1
ATOM 3877 C CA . CYS B 1 187 ? 20.208 58.581 73.176 1.00 16.08 197 CYS B CA 1
ATOM 3878 C C . CYS B 1 187 ? 18.729 58.849 72.914 1.00 15.66 197 CYS B C 1
ATOM 3879 O O . CYS B 1 187 ? 18.397 59.805 72.222 1.00 16.63 197 CYS B O 1
ATOM 3882 N N . GLY B 1 188 ? 17.834 58.006 73.425 1.00 16.79 198 GLY B N 1
ATOM 3883 C CA . GLY B 1 188 ? 16.390 58.138 73.109 1.00 15.36 198 GLY B CA 1
ATOM 3884 C C . GLY B 1 188 ? 16.121 57.744 71.663 1.00 15.91 198 GLY B C 1
ATOM 3885 O O . GLY B 1 188 ? 15.172 58.254 71.012 1.00 15.86 198 GLY B O 1
ATOM 3886 N N . ARG B 1 189 ? 16.940 56.822 71.146 1.00 14.35 199 ARG B N 1
ATOM 3887 C CA . ARG B 1 189 ? 16.806 56.377 69.768 1.00 13.73 199 ARG B CA 1
ATOM 3888 C C . ARG B 1 189 ? 16.431 54.895 69.668 1.00 13.21 199 ARG B C 1
ATOM 3889 O O . ARG B 1 189 ? 16.685 54.132 70.583 1.00 12.34 199 ARG B O 1
ATOM 3897 N N . ARG B 1 190 ? 15.776 54.511 68.574 1.00 13.11 200 ARG B N 1
ATOM 3898 C CA . ARG B 1 190 ? 15.503 53.114 68.260 1.00 13.91 200 ARG B CA 1
ATOM 3899 C C . ARG B 1 190 ? 16.795 52.416 67.840 1.00 12.21 200 ARG B C 1
ATOM 3900 O O . ARG B 1 190 ? 17.671 53.027 67.222 1.00 12.58 200 ARG B O 1
ATOM 3908 N N . LEU B 1 191 ? 16.912 51.146 68.197 1.00 12.12 201 LEU B N 1
ATOM 3909 C CA . LEU B 1 191 ? 18.002 50.317 67.715 1.00 11.02 201 LEU B CA 1
ATOM 3910 C C . LEU B 1 191 ? 17.481 49.170 66.880 1.00 10.97 201 LEU B C 1
ATOM 3911 O O . LEU B 1 191 ? 16.786 48.292 67.394 1.00 11.88 201 LEU B O 1
ATOM 3916 N N . VAL B 1 192 ? 17.859 49.141 65.598 1.00 11.00 202 VAL B N 1
ATOM 3917 C CA . VAL B 1 192 ? 17.641 47.935 64.762 1.00 9.43 202 VAL B CA 1
ATOM 3918 C C . VAL B 1 192 ? 18.751 46.936 65.048 1.00 10.63 202 VAL B C 1
ATOM 3919 O O . VAL B 1 192 ? 19.962 47.264 64.980 1.00 9.70 202 VAL B O 1
ATOM 3923 N N . LEU B 1 193 ? 18.330 45.721 65.345 1.00 11.73 203 LEU B N 1
ATOM 3924 C CA . LEU B 1 193 ? 19.233 44.667 65.700 1.00 15.27 203 LEU B CA 1
ATOM 3925 C C . LEU B 1 193 ? 19.180 43.741 64.526 1.00 15.09 203 LEU B C 1
ATOM 3926 O O . LEU B 1 193 ? 18.255 42.935 64.420 1.00 16.05 203 LEU B O 1
ATOM 3931 N N . ALA B 1 194 ? 20.136 43.898 63.609 1.00 14.61 204 ALA B N 1
ATOM 3932 C CA . ALA B 1 194 ? 20.106 43.118 62.372 1.00 15.20 204 ALA B CA 1
ATOM 3933 C C . ALA B 1 194 ? 21.164 42.043 62.418 1.00 15.26 204 ALA B C 1
ATOM 3934 O O . ALA B 1 194 ? 22.363 42.323 62.338 1.00 18.83 204 ALA B O 1
ATOM 3936 N N . GLY B 1 195 ? 20.747 40.809 62.502 1.00 14.17 205 GLY B N 1
ATOM 3937 C CA . GLY B 1 195 ? 21.707 39.748 62.529 1.00 13.57 205 GLY B CA 1
ATOM 3938 C C . GLY B 1 195 ? 21.114 38.509 63.146 1.00 12.84 205 GLY B C 1
ATOM 3939 O O . GLY B 1 195 ? 20.043 38.559 63.753 1.00 13.55 205 GLY B O 1
ATOM 3940 N N . PRO B 1 196 ? 21.812 37.389 63.002 1.00 12.80 206 PRO B N 1
ATOM 3941 C CA . PRO B 1 196 ? 21.299 36.160 63.600 1.00 13.20 206 PRO B CA 1
ATOM 3942 C C . PRO B 1 196 ? 21.328 36.264 65.159 1.00 13.52 206 PRO B C 1
ATOM 3943 O O . PRO B 1 196 ? 22.275 36.801 65.763 1.00 12.77 206 PRO B O 1
ATOM 3947 N N . ALA B 1 197 ? 20.255 35.810 65.787 1.00 13.73 207 ALA B N 1
ATOM 3948 C CA . ALA B 1 197 ? 20.184 35.774 67.233 1.00 14.57 207 ALA B CA 1
ATOM 3949 C C . ALA B 1 197 ? 20.117 34.305 67.688 1.00 14.83 207 ALA B C 1
ATOM 3950 O O . ALA B 1 197 ? 19.026 33.735 67.785 1.00 16.33 207 ALA B O 1
ATOM 3952 N N . TRP B 1 198 ? 21.280 33.698 67.931 1.00 15.04 208 TRP B N 1
ATOM 3953 C CA . TRP B 1 198 ? 21.382 32.276 68.350 1.00 16.01 208 TRP B CA 1
ATOM 3954 C C . TRP B 1 198 ? 21.692 32.107 69.846 1.00 16.17 208 TRP B C 1
ATOM 3955 O O . TRP B 1 198 ? 22.334 31.108 70.289 1.00 16.63 208 TRP B O 1
ATOM 3966 N N . GLU B 1 199 ? 21.262 33.095 70.628 1.00 14.40 209 GLU B N 1
ATOM 3967 C CA . GLU B 1 199 ? 21.369 33.032 72.092 1.00 13.54 209 GLU B CA 1
ATOM 3968 C C . GLU B 1 199 ? 20.080 33.582 72.664 1.00 12.71 209 GLU B C 1
ATOM 3969 O O . GLU B 1 199 ? 19.966 34.765 72.923 1.00 12.26 209 GLU B O 1
ATOM 3975 N N . PRO B 1 200 ? 19.071 32.711 72.807 1.00 12.20 210 PRO B N 1
ATOM 3976 C CA . PRO B 1 200 ? 17.703 33.178 73.066 1.00 11.66 210 PRO B CA 1
ATOM 3977 C C . PRO B 1 200 ? 17.546 33.802 74.433 1.00 10.87 210 PRO B C 1
ATOM 3978 O O . PRO B 1 200 ? 16.805 34.760 74.566 1.00 9.56 210 PRO B O 1
ATOM 3982 N N . GLU B 1 201 ? 18.247 33.288 75.450 1.00 9.80 211 GLU B N 1
ATOM 3983 C CA . GLU B 1 201 ? 18.009 33.838 76.776 1.00 10.39 211 GLU B CA 1
ATOM 3984 C C . GLU B 1 201 ? 18.644 35.239 76.845 1.00 9.95 211 GLU B C 1
ATOM 3985 O O . GLU B 1 201 ? 18.137 36.133 77.530 1.00 9.39 211 GLU B O 1
ATOM 3991 N N . TYR B 1 202 ? 19.731 35.427 76.095 1.00 10.10 212 TYR B N 1
ATOM 3992 C CA . TYR B 1 202 ? 20.370 36.755 75.957 1.00 10.54 212 TYR B CA 1
ATOM 3993 C C . TYR B 1 202 ? 19.545 37.711 75.182 1.00 9.93 212 TYR B C 1
ATOM 3994 O O . TYR B 1 202 ? 19.423 38.875 75.573 1.00 10.26 212 TYR B O 1
ATOM 4003 N N . PHE B 1 203 ? 19.057 37.236 74.036 1.00 11.30 213 PHE B N 1
ATOM 4004 C CA . PHE B 1 203 ? 18.034 37.912 73.265 1.00 12.10 213 PHE B CA 1
ATOM 4005 C C . PHE B 1 203 ? 16.851 38.379 74.151 1.00 12.47 213 PHE B C 1
ATOM 4006 O O . PHE B 1 203 ? 16.448 39.553 74.137 1.00 11.42 213 PHE B O 1
ATOM 4014 N N . ASP B 1 204 ? 16.321 37.453 74.937 1.00 13.17 214 ASP B N 1
ATOM 4015 C CA . ASP B 1 204 ? 15.196 37.765 75.848 1.00 12.97 214 ASP B CA 1
ATOM 4016 C C . ASP B 1 204 ? 15.521 38.801 76.930 1.00 12.30 214 ASP B C 1
ATOM 4017 O O . ASP B 1 204 ? 14.673 39.625 77.269 1.00 12.06 214 ASP B O 1
ATOM 4022 N N . GLU B 1 205 ? 16.759 38.787 77.424 1.00 11.57 215 GLU B N 1
ATOM 4023 C CA . GLU B 1 205 ? 17.208 39.788 78.396 1.00 12.38 215 GLU B CA 1
ATOM 4024 C C . GLU B 1 205 ? 17.261 41.206 77.783 1.00 11.14 215 GLU B C 1
ATOM 4025 O O . GLU B 1 205 ? 16.919 42.188 78.432 1.00 10.53 215 GLU B O 1
ATOM 4031 N N . ILE B 1 206 ? 17.708 41.292 76.530 1.00 9.58 216 ILE B N 1
ATOM 4032 C CA . ILE B 1 206 ? 17.697 42.537 75.777 1.00 9.68 216 ILE B CA 1
ATOM 4033 C C . ILE B 1 206 ? 16.284 43.093 75.644 1.00 10.51 216 ILE B C 1
ATOM 4034 O O . ILE B 1 206 ? 16.029 44.263 75.852 1.00 8.57 216 ILE B O 1
ATOM 4039 N N . THR B 1 207 ? 15.352 42.225 75.289 1.00 13.47 217 THR B N 1
ATOM 4040 C CA . THR B 1 207 ? 13.986 42.698 74.993 1.00 15.99 217 THR B CA 1
ATOM 4041 C C . THR B 1 207 ? 13.310 43.006 76.304 1.00 15.52 217 THR B C 1
ATOM 4042 O O . THR B 1 207 ? 12.574 43.965 76.401 1.00 16.89 217 THR B O 1
ATOM 4046 N N . ARG B 1 208 ? 13.620 42.222 77.327 1.00 16.19 218 ARG B N 1
ATOM 4047 C CA . ARG B 1 208 ? 13.191 42.518 78.680 1.00 16.78 218 ARG B CA 1
ATOM 4048 C C . ARG B 1 208 ? 13.666 43.890 79.154 1.00 16.31 218 ARG B C 1
ATOM 4049 O O . ARG B 1 208 ? 12.864 44.699 79.636 1.00 15.96 218 ARG B O 1
ATOM 4057 N N . ARG B 1 209 ? 14.969 44.168 79.014 1.00 16.21 219 ARG B N 1
ATOM 4058 C CA . ARG B 1 209 ? 15.524 45.415 79.515 1.00 15.63 219 ARG B CA 1
ATOM 4059 C C . ARG B 1 209 ? 15.269 46.615 78.597 1.00 14.79 219 ARG B C 1
ATOM 4060 O O . ARG B 1 209 ? 15.129 47.732 79.085 1.00 14.20 219 ARG B O 1
ATOM 4068 N N . TYR B 1 210 ? 15.240 46.397 77.281 1.00 13.80 220 TYR B N 1
ATOM 4069 C CA . TYR B 1 210 ? 15.241 47.521 76.329 1.00 13.73 220 TYR B CA 1
ATOM 4070 C C . TYR B 1 210 ? 14.267 47.335 75.181 1.00 12.87 220 TYR B C 1
ATOM 4071 O O . TYR B 1 210 ? 14.529 47.805 74.099 1.00 12.07 220 TYR B O 1
ATOM 4080 N N . GLY B 1 211 ? 13.128 46.698 75.441 1.00 13.65 221 GLY B N 1
ATOM 4081 C CA . GLY B 1 211 ? 12.171 46.287 74.392 1.00 14.16 221 GLY B CA 1
ATOM 4082 C C . GLY B 1 211 ? 11.590 47.444 73.608 1.00 14.21 221 GLY B C 1
ATOM 4083 O O . GLY B 1 211 ? 11.383 47.347 72.409 1.00 15.15 221 GLY B O 1
ATOM 4084 N N . SER B 1 212 ? 11.365 48.559 74.286 1.00 15.70 222 SER B N 1
ATOM 4085 C CA . SER B 1 212 ? 10.919 49.775 73.618 1.00 17.00 222 SER B CA 1
ATOM 4086 C C . SER B 1 212 ? 12.010 50.439 72.749 1.00 16.59 222 SER B C 1
ATOM 4087 O O . SER B 1 212 ? 11.716 51.273 71.887 1.00 17.27 222 SER B O 1
ATOM 4090 N N . THR B 1 213 ? 13.265 50.076 72.967 1.00 15.22 223 THR B N 1
ATOM 4091 C CA . THR B 1 213 ? 14.350 50.604 72.133 1.00 13.63 223 THR B CA 1
ATOM 4092 C C . THR B 1 213 ? 14.587 49.694 70.939 1.00 13.98 223 THR B C 1
ATOM 4093 O O . THR B 1 213 ? 14.735 50.167 69.829 1.00 14.18 223 THR B O 1
ATOM 4097 N N . VAL B 1 214 ? 14.616 48.383 71.183 1.00 14.39 224 VAL B N 1
ATOM 4098 C CA . VAL B 1 214 ? 15.130 47.453 70.210 1.00 13.90 224 VAL B CA 1
ATOM 4099 C C . VAL B 1 214 ? 14.094 47.026 69.185 1.00 14.31 224 VAL B C 1
ATOM 4100 O O . VAL B 1 214 ? 12.952 46.696 69.527 1.00 14.10 224 VAL B O 1
ATOM 4104 N N . GLU B 1 215 ? 14.533 47.006 67.929 1.00 13.70 225 GLU B N 1
ATOM 4105 C CA . GLU B 1 215 ? 13.772 46.434 66.833 1.00 15.33 225 GLU B CA 1
ATOM 4106 C C . GLU B 1 215 ? 14.561 45.265 66.231 1.00 13.96 225 GLU B C 1
ATOM 4107 O O . GLU B 1 215 ? 15.366 45.469 65.315 1.00 13.54 225 GLU B O 1
ATOM 4113 N N . PRO B 1 216 ? 14.390 44.038 66.778 1.00 14.29 226 PRO B N 1
ATOM 4114 C CA . PRO B 1 216 ? 15.196 42.911 66.244 1.00 14.23 226 PRO B CA 1
ATOM 4115 C C . PRO B 1 216 ? 14.612 42.345 64.950 1.00 14.03 226 PRO B C 1
ATOM 4116 O O . PRO B 1 216 ? 13.424 42.057 64.902 1.00 15.38 226 PRO B O 1
ATOM 4120 N N . ILE B 1 217 ? 15.417 42.187 63.914 1.00 12.48 227 ILE B N 1
ATOM 4121 C CA . ILE B 1 217 ? 14.853 41.765 62.616 1.00 11.97 227 ILE B CA 1
ATOM 4122 C C . ILE B 1 217 ? 15.407 40.449 62.047 1.00 12.33 227 ILE B C 1
ATOM 4123 O O . ILE B 1 217 ? 15.077 40.050 60.922 1.00 12.09 227 ILE B O 1
ATOM 4128 N N . GLY B 1 218 ? 16.262 39.784 62.825 1.00 12.73 228 GLY B N 1
ATOM 4129 C CA . GLY B 1 218 ? 16.945 38.571 62.388 1.00 13.34 228 GLY B CA 1
ATOM 4130 C C . GLY B 1 218 ? 18.055 38.819 61.357 1.00 13.98 228 GLY B C 1
ATOM 4131 O O . GLY B 1 218 ? 18.406 39.962 61.056 1.00 13.87 228 GLY B O 1
ATOM 4132 N N . GLU B 1 219 ? 18.566 37.733 60.790 1.00 13.85 229 GLU B N 1
ATOM 4133 C CA . GLU B 1 219 ? 19.606 37.778 59.775 1.00 15.82 229 GLU B CA 1
ATOM 4134 C C . GLU B 1 219 ? 19.174 38.638 58.582 1.00 14.75 229 GLU B C 1
ATOM 4135 O O . GLU B 1 219 ? 18.031 38.598 58.168 1.00 14.09 229 GLU B O 1
ATOM 4141 N N . VAL B 1 220 ? 20.111 39.412 58.036 1.00 15.15 230 VAL B N 1
ATOM 4142 C CA . VAL B 1 220 ? 19.848 40.261 56.878 1.00 15.32 230 VAL B CA 1
ATOM 4143 C C . VAL B 1 220 ? 20.879 39.988 55.787 1.00 16.07 230 VAL B C 1
ATOM 4144 O O . VAL B 1 220 ? 21.964 39.436 56.045 1.00 18.00 230 VAL B O 1
ATOM 4148 N N . GLY B 1 221 ? 20.570 40.396 54.573 1.00 15.76 231 GLY B N 1
ATOM 4149 C CA . GLY B 1 221 ? 21.485 40.173 53.484 1.00 16.11 231 GLY B CA 1
ATOM 4150 C C . GLY B 1 221 ? 21.009 40.942 52.290 1.00 16.32 231 GLY B C 1
ATOM 4151 O O . GLY B 1 221 ? 19.986 41.643 52.335 1.00 16.83 231 GLY B O 1
ATOM 4152 N N . GLY B 1 222 ? 21.766 40.815 51.214 1.00 17.09 232 GLY B N 1
ATOM 4153 C CA . GLY B 1 222 ? 21.394 41.408 49.946 1.00 17.84 232 GLY B CA 1
ATOM 4154 C C . GLY B 1 222 ? 21.146 42.885 50.016 1.00 18.13 232 GLY B C 1
ATOM 4155 O O . GLY B 1 222 ? 21.815 43.605 50.742 1.00 18.44 232 GLY B O 1
ATOM 4156 N N . GLU B 1 223 ? 20.144 43.314 49.260 1.00 18.79 233 GLU B N 1
ATOM 4157 C CA . GLU B 1 223 ? 19.780 44.707 49.127 1.00 18.17 233 GLU B CA 1
ATOM 4158 C C . GLU B 1 223 ? 19.341 45.415 50.408 1.00 16.97 233 GLU B C 1
ATOM 4159 O O . GLU B 1 223 ? 19.749 46.544 50.648 1.00 15.23 233 GLU B O 1
ATOM 4165 N N . ARG B 1 224 ? 18.492 44.792 51.221 1.00 16.00 234 ARG B N 1
ATOM 4166 C CA . ARG B 1 224 ? 18.124 45.401 52.527 1.00 14.36 234 ARG B CA 1
ATOM 4167 C C . ARG B 1 224 ? 19.319 45.725 53.395 1.00 12.90 234 ARG B C 1
ATOM 4168 O O . ARG B 1 224 ? 19.411 46.781 53.991 1.00 12.97 234 ARG B O 1
ATOM 4176 N N . ARG B 1 225 ? 20.221 44.764 53.488 1.00 13.51 235 ARG B N 1
ATOM 4177 C CA . ARG B 1 225 ? 21.431 44.902 54.251 1.00 13.67 235 ARG B CA 1
ATOM 4178 C C . ARG B 1 225 ? 22.166 46.194 53.861 1.00 13.09 235 ARG B C 1
ATOM 4179 O O . ARG B 1 225 ? 22.552 46.981 54.724 1.00 12.54 235 ARG B O 1
ATOM 4187 N N . LEU B 1 226 ? 22.326 46.398 52.554 1.00 12.71 236 LEU B N 1
ATOM 4188 C CA . LEU B 1 226 ? 22.974 47.585 52.001 1.00 12.58 236 LEU B CA 1
ATOM 4189 C C . LEU B 1 226 ? 22.273 48.887 52.313 1.00 11.67 236 LEU B C 1
ATOM 4190 O O . LEU B 1 226 ? 22.924 49.888 52.650 1.00 11.60 236 LEU B O 1
ATOM 4195 N N . ASP B 1 227 ? 20.951 48.882 52.162 1.00 10.50 237 ASP B N 1
ATOM 4196 C CA . ASP B 1 227 ? 20.092 49.967 52.588 1.00 10.87 237 ASP B CA 1
ATOM 4197 C C . ASP B 1 227 ? 20.185 50.321 54.073 1.00 9.84 237 ASP B C 1
ATOM 4198 O O . ASP B 1 227 ? 20.185 51.507 54.439 1.00 10.74 237 ASP B O 1
ATOM 4203 N N . LEU B 1 228 ? 20.232 49.312 54.937 1.00 9.26 238 LEU B N 1
ATOM 4204 C CA . LEU B 1 228 ? 20.346 49.553 56.403 1.00 9.00 238 LEU B CA 1
ATOM 4205 C C . LEU B 1 228 ? 21.651 50.246 56.773 1.00 9.31 238 LEU B C 1
ATOM 4206 O O . LEU B 1 228 ? 21.664 51.201 57.562 1.00 10.16 238 LEU B O 1
ATOM 4211 N N . LEU B 1 229 ? 22.738 49.768 56.162 1.00 9.00 239 LEU B N 1
ATOM 4212 C CA . LEU B 1 229 ? 24.051 50.330 56.361 1.00 9.10 239 LEU B CA 1
ATOM 4213 C C . LEU B 1 229 ? 24.048 51.800 56.040 1.00 9.36 239 LEU B C 1
ATOM 4214 O O . LEU B 1 229 ? 24.581 52.595 56.802 1.00 10.50 239 LEU B O 1
ATOM 4219 N N . ALA B 1 230 ? 23.372 52.169 54.948 1.00 9.42 240 ALA B N 1
ATOM 4220 C CA . ALA B 1 230 ? 23.398 53.533 54.458 1.00 8.60 240 ALA B CA 1
ATOM 4221 C C . ALA B 1 230 ? 22.361 54.477 55.143 1.00 8.60 240 ALA B C 1
ATOM 4222 O O . ALA B 1 230 ? 22.637 55.647 55.307 1.00 8.72 240 ALA B O 1
ATOM 4224 N N . SER B 1 231 ? 21.164 53.984 55.485 1.00 9.72 241 SER B N 1
ATOM 4225 C CA . SER B 1 231 ? 20.113 54.832 56.084 1.00 10.09 241 SER B CA 1
ATOM 4226 C C . SER B 1 231 ? 20.290 55.047 57.586 1.00 10.71 241 SER B C 1
ATOM 4227 O O . SER B 1 231 ? 19.832 56.063 58.132 1.00 10.43 241 SER B O 1
ATOM 4230 N N . ALA B 1 232 ? 20.985 54.137 58.271 1.00 9.77 242 ALA B N 1
ATOM 4231 C CA . ALA B 1 232 ? 21.130 54.317 59.705 1.00 9.11 242 ALA B CA 1
ATOM 4232 C C . ALA B 1 232 ? 21.722 55.669 60.090 1.00 9.97 242 ALA B C 1
ATOM 4233 O O . ALA B 1 232 ? 22.501 56.273 59.350 1.00 10.49 242 ALA B O 1
ATOM 4235 N N . HIS B 1 233 ? 21.367 56.156 61.266 1.00 9.80 243 HIS B N 1
ATOM 4236 C CA . HIS B 1 233 ? 21.962 57.366 61.770 1.00 9.41 243 HIS B CA 1
ATOM 4237 C C . HIS B 1 233 ? 23.423 57.065 62.222 1.00 10.13 243 HIS B C 1
ATOM 4238 O O . HIS B 1 233 ? 24.339 57.869 62.010 1.00 9.69 243 HIS B O 1
ATOM 4245 N N . ALA B 1 234 ? 23.641 55.905 62.856 1.00 9.47 244 ALA B N 1
ATOM 4246 C CA . ALA B 1 234 ? 25.002 55.505 63.227 1.00 8.74 244 ALA B CA 1
ATOM 4247 C C . ALA B 1 234 ? 24.995 54.014 63.375 1.00 8.33 244 ALA B C 1
ATOM 4248 O O . ALA B 1 234 ? 23.957 53.433 63.627 1.00 6.74 244 ALA B O 1
ATOM 4250 N N . VAL B 1 235 ? 26.162 53.403 63.232 1.00 8.15 245 VAL B N 1
ATOM 4251 C CA . VAL B 1 235 ? 26.301 51.986 63.536 1.00 8.23 245 VAL B CA 1
ATOM 4252 C C . VAL B 1 235 ? 27.010 51.879 64.876 1.00 7.91 245 VAL B C 1
ATOM 4253 O O . VAL B 1 235 ? 27.920 52.673 65.201 1.00 9.29 245 VAL B O 1
ATOM 4257 N N . LEU B 1 236 ? 26.557 50.921 65.662 1.00 7.44 246 LEU B N 1
ATOM 4258 C CA . LEU B 1 236 ? 27.123 50.661 66.977 1.00 6.61 246 LEU B CA 1
ATOM 4259 C C . LEU B 1 236 ? 27.837 49.341 66.954 1.00 6.06 246 LEU B C 1
ATOM 4260 O O . LEU B 1 236 ? 27.243 48.291 66.812 1.00 6.29 246 LEU B O 1
ATOM 4265 N N . ALA B 1 237 ? 29.148 49.446 67.096 1.00 6.24 247 ALA B N 1
ATOM 4266 C CA . ALA B 1 237 ? 30.082 48.345 67.163 1.00 6.25 247 ALA B CA 1
ATOM 4267 C C . ALA B 1 237 ? 30.527 48.199 68.635 1.00 6.08 247 ALA B C 1
ATOM 4268 O O . ALA B 1 237 ? 31.492 48.821 69.049 1.00 5.83 247 ALA B O 1
ATOM 4278 N N . SER B 1 239 ? 31.624 45.630 70.853 1.00 7.02 249 SER B N 1
ATOM 4279 C CA . SER B 1 239 ? 32.284 44.424 71.342 1.00 6.90 249 SER B CA 1
ATOM 4280 C C . SER B 1 239 ? 32.781 44.710 72.733 1.00 6.66 249 SER B C 1
ATOM 4281 O O . SER B 1 239 ? 33.239 45.841 73.011 1.00 6.03 249 SER B O 1
ATOM 4284 N N . GLN B 1 240 ? 32.649 43.706 73.610 1.00 7.44 250 GLN B N 1
ATOM 4285 C CA . GLN B 1 240 ? 32.968 43.848 75.043 1.00 9.12 250 GLN B CA 1
ATOM 4286 C C . GLN B 1 240 ? 34.174 42.967 75.438 1.00 10.09 250 GLN B C 1
ATOM 4287 O O . GLN B 1 240 ? 34.398 41.909 74.860 1.00 9.83 250 GLN B O 1
ATOM 4293 N N . ALA B 1 241 ? 34.923 43.366 76.467 1.00 11.84 251 ALA B N 1
ATOM 4294 C CA . ALA B 1 241 ? 36.104 42.589 76.853 1.00 12.88 251 ALA B CA 1
ATOM 4295 C C . ALA B 1 241 ? 35.658 41.638 77.937 1.00 14.66 251 ALA B C 1
ATOM 4296 O O . ALA B 1 241 ? 35.906 41.861 79.157 1.00 15.12 251 ALA B O 1
ATOM 4298 N N . VAL B 1 242 ? 34.981 40.590 77.478 1.00 14.47 252 VAL B N 1
ATOM 4299 C CA . VAL B 1 242 ? 34.391 39.601 78.319 1.00 14.21 252 VAL B CA 1
ATOM 4300 C C . VAL B 1 242 ? 34.949 38.260 77.869 1.00 14.41 252 VAL B C 1
ATOM 4301 O O . VAL B 1 242 ? 35.590 38.169 76.816 1.00 14.53 252 VAL B O 1
ATOM 4305 N N . THR B 1 243 ? 34.698 37.226 78.667 1.00 15.01 253 THR B N 1
ATOM 4306 C CA . THR B 1 243 ? 35.034 35.865 78.335 1.00 15.35 253 THR B CA 1
ATOM 4307 C C . THR B 1 243 ? 34.523 35.518 76.937 1.00 16.45 253 THR B C 1
ATOM 4308 O O . THR B 1 243 ? 33.304 35.524 76.661 1.00 15.47 253 THR B O 1
ATOM 4312 N N . GLY B 1 244 ? 35.482 35.248 76.046 1.00 16.56 254 GLY B N 1
ATOM 4313 C CA . GLY B 1 244 ? 35.187 34.918 74.660 1.00 17.93 254 GLY B CA 1
ATOM 4314 C C . GLY B 1 244 ? 34.498 33.574 74.534 1.00 19.69 254 GLY B C 1
ATOM 4315 O O . GLY B 1 244 ? 34.362 32.822 75.525 1.00 18.72 254 GLY B O 1
ATOM 4316 N N . PRO B 1 245 ? 33.997 33.287 73.328 1.00 20.74 255 PRO B N 1
ATOM 4317 C CA . PRO B 1 245 ? 33.469 31.967 72.939 1.00 22.29 255 PRO B CA 1
ATOM 4318 C C . PRO B 1 245 ? 34.483 30.793 73.067 1.00 23.68 255 PRO B C 1
ATOM 4319 O O . PRO B 1 245 ? 34.089 29.666 73.373 1.00 25.02 255 PRO B O 1
ATOM 4323 N N . TRP B 1 246 ? 35.768 31.065 72.873 1.00 24.64 256 TRP B N 1
ATOM 4324 C CA . TRP B 1 246 ? 36.824 30.122 73.243 1.00 26.18 256 TRP B CA 1
ATOM 4325 C C . TRP B 1 246 ? 37.612 30.607 74.457 1.00 25.80 256 TRP B C 1
ATOM 4326 O O . TRP B 1 246 ? 36.994 30.905 75.497 1.00 26.76 256 TRP B O 1
ATOM 4337 N N . GLY B 1 247 ? 38.924 30.633 74.346 1.00 25.80 257 GLY B N 1
ATOM 4338 C CA . GLY B 1 247 ? 39.769 31.625 75.024 1.00 27.54 257 GLY B CA 1
ATOM 4339 C C . GLY B 1 247 ? 39.102 32.618 75.957 1.00 28.10 257 GLY B C 1
ATOM 4340 O O . GLY B 1 247 ? 38.860 32.312 77.146 1.00 30.05 257 GLY B O 1
ATOM 4341 N N . GLY B 1 248 ? 38.739 33.790 75.445 1.00 27.79 258 GLY B N 1
ATOM 4342 C CA . GLY B 1 248 ? 38.317 34.864 76.347 1.00 25.52 258 GLY B CA 1
ATOM 4343 C C . GLY B 1 248 ? 39.658 35.173 76.939 1.00 24.96 258 GLY B C 1
ATOM 4344 O O . GLY B 1 248 ? 40.455 34.228 77.096 1.00 26.20 258 GLY B O 1
ATOM 4345 N N . ILE B 1 249 ? 39.979 36.440 77.214 1.00 21.99 259 ILE B N 1
ATOM 4346 C CA . ILE B 1 249 ? 39.119 37.595 77.022 1.00 19.57 259 ILE B CA 1
ATOM 4347 C C . ILE B 1 249 ? 38.930 37.997 75.533 1.00 17.52 259 ILE B C 1
ATOM 4348 O O . ILE B 1 249 ? 39.884 37.990 74.753 1.00 16.62 259 ILE B O 1
ATOM 4353 N N . TRP B 1 250 ? 37.696 38.335 75.153 1.00 14.16 260 TRP B N 1
ATOM 4354 C CA . TRP B 1 250 ? 37.403 38.784 73.770 1.00 12.65 260 TRP B CA 1
ATOM 4355 C C . TRP B 1 250 ? 38.199 40.032 73.342 1.00 10.86 260 TRP B C 1
ATOM 4356 O O . TRP B 1 250 ? 38.336 41.020 74.094 1.00 10.79 260 TRP B O 1
ATOM 4367 N N . CYS B 1 251 ? 38.689 39.984 72.120 1.00 11.01 261 CYS B N 1
ATOM 4368 C CA . CYS B 1 251 ? 39.474 41.099 71.546 1.00 11.97 261 CYS B CA 1
ATOM 4369 C C . CYS B 1 251 ? 39.174 41.142 70.045 1.00 11.72 261 CYS B C 1
ATOM 4370 O O . CYS B 1 251 ? 39.733 40.353 69.269 1.00 11.54 261 CYS B O 1
ATOM 4373 N N . GLU B 1 252 ? 38.262 42.037 69.673 1.00 11.12 262 GLU B N 1
ATOM 4374 C CA . GLU B 1 252 ? 37.735 42.187 68.285 1.00 10.54 262 GLU B CA 1
ATOM 4375 C C . GLU B 1 252 ? 38.899 42.271 67.291 1.00 9.58 262 GLU B C 1
ATOM 4376 O O . GLU B 1 252 ? 39.717 43.167 67.398 1.00 10.40 262 GLU B O 1
ATOM 4382 N N . PRO B 1 253 ? 39.039 41.255 66.404 1.00 9.44 263 PRO B N 1
ATOM 4383 C CA . PRO B 1 253 ? 40.096 41.150 65.342 1.00 10.06 263 PRO B CA 1
ATOM 4384 C C . PRO B 1 253 ? 40.156 42.227 64.235 1.00 9.90 263 PRO B C 1
ATOM 4385 O O . PRO B 1 253 ? 41.283 42.752 63.930 1.00 8.30 263 PRO B O 1
ATOM 4389 N N . GLY B 1 254 ? 38.996 42.534 63.635 1.00 8.76 264 GLY B N 1
ATOM 4390 C CA . GLY B 1 254 ? 38.988 43.387 62.447 1.00 9.83 264 GLY B CA 1
ATOM 4391 C C . GLY B 1 254 ? 37.758 44.245 62.250 1.00 10.53 2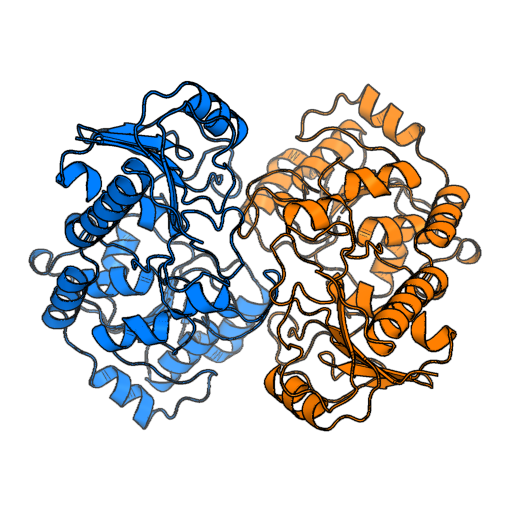64 GLY B C 1
ATOM 4392 O O . GLY B 1 254 ? 37.862 45.359 61.658 1.00 11.15 264 GLY B O 1
ATOM 4393 N N . ALA B 1 255 ? 36.607 43.719 62.721 1.00 9.47 265 ALA B N 1
ATOM 4394 C CA . ALA B 1 255 ? 35.307 44.403 62.738 1.00 8.28 265 ALA B CA 1
ATOM 4395 C C . ALA B 1 255 ? 34.932 44.944 61.380 1.00 8.37 265 ALA B C 1
ATOM 4396 O O . ALA B 1 255 ? 35.004 46.118 61.139 1.00 8.90 265 ALA B O 1
ATOM 4398 N N . THR B 1 256 ? 34.502 44.063 60.514 1.00 9.27 266 THR B N 1
ATOM 4399 C CA . THR B 1 256 ? 34.083 44.402 59.164 1.00 10.39 266 THR B CA 1
ATOM 4400 C C . THR B 1 256 ? 32.972 45.445 59.139 1.00 9.70 266 THR B C 1
ATOM 4401 O O . THR B 1 256 ? 32.900 46.252 58.228 1.00 7.76 266 THR B O 1
ATOM 4405 N N . VAL B 1 257 ? 32.155 45.519 60.196 1.00 10.05 267 VAL B N 1
ATOM 4406 C CA . VAL B 1 257 ? 31.002 46.420 60.153 1.00 10.52 267 VAL B CA 1
ATOM 4407 C C . VAL B 1 257 ? 31.419 47.892 60.090 1.00 10.24 267 VAL B C 1
ATOM 4408 O O . VAL B 1 257 ? 30.667 48.749 59.581 1.00 9.94 267 VAL B O 1
ATOM 4412 N N . VAL B 1 258 ? 32.618 48.173 60.590 1.00 9.31 268 VAL B N 1
ATOM 4413 C CA . VAL B 1 258 ? 33.080 49.551 60.716 1.00 8.32 268 VAL B CA 1
ATOM 4414 C C . VAL B 1 258 ? 33.322 50.128 59.312 1.00 8.16 268 VAL B C 1
ATOM 4415 O O . VAL B 1 258 ? 32.856 51.250 58.989 1.00 7.42 268 VAL B O 1
ATOM 4419 N N . SER B 1 259 ? 34.058 49.363 58.498 1.00 7.70 269 SER B N 1
ATOM 4420 C CA . SER B 1 259 ? 34.396 49.781 57.110 1.00 8.34 269 SER B CA 1
ATOM 4421 C C . SER B 1 259 ? 33.147 49.835 56.248 1.00 8.14 269 SER B C 1
ATOM 4422 O O . SER B 1 259 ? 32.941 50.788 55.473 1.00 8.29 269 SER B O 1
ATOM 4425 N N . GLU B 1 260 ? 32.320 48.805 56.395 1.00 8.27 270 GLU B N 1
ATOM 4426 C CA . GLU B 1 260 ? 30.980 48.746 55.750 1.00 8.64 270 GLU B CA 1
ATOM 4427 C C . GLU B 1 260 ? 30.085 49.945 56.080 1.00 7.46 270 GLU B C 1
ATOM 4428 O O . GLU B 1 260 ? 29.513 50.561 55.211 1.00 6.65 270 GLU B O 1
ATOM 4434 N N . ALA B 1 261 ? 29.907 50.216 57.362 1.00 6.48 271 ALA B N 1
ATOM 4435 C CA . ALA B 1 261 ? 29.187 51.408 57.792 1.00 6.06 271 ALA B CA 1
ATOM 4436 C C . ALA B 1 261 ? 29.749 52.669 57.118 1.00 5.66 271 ALA B C 1
ATOM 4437 O O . ALA B 1 261 ? 29.029 53.434 56.452 1.00 4.32 271 ALA B O 1
ATOM 4439 N N . ALA B 1 262 ? 31.044 52.894 57.297 1.00 5.36 272 ALA B N 1
ATOM 4440 C CA . ALA B 1 262 ? 31.637 54.180 56.862 1.00 5.12 272 ALA B CA 1
ATOM 4441 C C . ALA B 1 262 ? 31.610 54.389 55.334 1.00 5.27 272 ALA B C 1
ATOM 4442 O O . ALA B 1 262 ? 31.329 55.496 54.844 1.00 3.82 272 ALA B O 1
ATOM 4444 N N . VAL B 1 263 ? 31.882 53.327 54.583 1.00 5.73 273 VAL B N 1
ATOM 4445 C CA . VAL B 1 263 ? 31.862 53.423 53.128 1.00 6.48 273 VAL B CA 1
ATOM 4446 C C . VAL B 1 263 ? 30.402 53.614 52.651 1.00 7.44 273 VAL B C 1
ATOM 4447 O O . VAL B 1 263 ? 30.167 54.083 51.563 1.00 7.01 273 VAL B O 1
ATOM 4451 N N . SER B 1 264 ? 29.438 53.203 53.467 1.00 8.58 274 SER B N 1
ATOM 4452 C CA . SER B 1 264 ? 28.025 53.427 53.173 1.00 9.47 274 SER B CA 1
ATOM 4453 C C . SER B 1 264 ? 27.561 54.810 53.647 1.00 10.13 274 SER B C 1
ATOM 4454 O O . SER B 1 264 ? 26.381 55.094 53.574 1.00 10.42 274 SER B O 1
ATOM 4457 N N . GLY B 1 265 ? 28.483 55.646 54.151 1.00 9.76 275 GLY B N 1
ATOM 4458 C CA . GLY B 1 265 ? 28.124 57.009 54.562 1.00 9.60 275 GLY B CA 1
ATOM 4459 C C . GLY B 1 265 ? 27.610 57.120 55.990 1.00 10.00 275 GLY B C 1
ATOM 4460 O O . GLY B 1 265 ? 26.891 58.073 56.324 1.00 10.22 275 GLY B O 1
ATOM 4461 N N . THR B 1 266 ? 27.987 56.165 56.844 1.00 9.26 276 THR B N 1
ATOM 4462 C CA . THR B 1 266 ? 27.423 56.071 58.170 1.00 9.55 276 THR B CA 1
ATOM 4463 C C . THR B 1 266 ? 28.546 56.033 59.211 1.00 9.35 276 THR B C 1
ATOM 4464 O O . THR B 1 266 ? 29.433 55.178 59.133 1.00 10.05 276 THR B O 1
ATOM 4468 N N . PRO B 1 267 ? 28.533 56.983 60.175 1.00 8.82 277 PRO B N 1
ATOM 4469 C CA . PRO B 1 267 ? 29.590 57.033 61.170 1.00 9.22 277 PRO B CA 1
ATOM 4470 C C . PRO B 1 267 ? 29.415 55.909 62.230 1.00 8.72 277 PRO B C 1
ATOM 4471 O O . PRO B 1 267 ? 28.347 55.288 62.320 1.00 9.29 277 PRO B O 1
ATOM 4475 N N . VAL B 1 268 ? 30.446 55.676 63.022 1.00 7.55 278 VAL B N 1
ATOM 4476 C CA . VAL B 1 268 ? 30.402 54.553 63.967 1.00 7.43 278 VAL B CA 1
ATOM 4477 C C . VAL B 1 268 ? 30.580 55.028 65.391 1.00 7.43 278 VAL B C 1
ATOM 4478 O O . VAL B 1 268 ? 31.473 55.807 65.628 1.00 6.95 278 VAL B O 1
ATOM 4482 N N . VAL B 1 269 ? 29.676 54.605 66.291 1.00 6.48 279 VAL B N 1
ATOM 4483 C CA . VAL B 1 269 ? 29.963 54.581 67.749 1.00 6.98 279 VAL B CA 1
ATOM 4484 C C . VAL B 1 269 ? 30.479 53.175 68.188 1.00 7.34 279 VAL B C 1
ATOM 4485 O O . VAL B 1 269 ? 29.831 52.194 67.971 1.00 7.71 279 VAL B O 1
ATOM 4489 N N . GLY B 1 270 ? 31.650 53.093 68.808 1.00 7.90 280 GLY B N 1
ATOM 4490 C CA . GLY B 1 270 ? 32.209 51.813 69.129 1.00 7.73 280 GLY B CA 1
ATOM 4491 C C . GLY B 1 270 ? 32.799 51.811 70.508 1.00 8.45 280 GLY B C 1
ATOM 4492 O O . GLY B 1 270 ? 33.039 52.853 71.062 1.00 8.59 280 GLY B O 1
ATOM 4493 N N . THR B 1 271 ? 33.035 50.625 71.063 1.00 7.83 281 THR B N 1
ATOM 4494 C CA . THR B 1 271 ? 33.886 50.530 72.214 1.00 8.30 281 THR B CA 1
ATOM 4495 C C . THR B 1 271 ? 35.361 50.609 71.738 1.00 8.16 281 THR B C 1
ATOM 4496 O O . THR B 1 271 ? 35.643 50.805 70.544 1.00 7.64 281 THR B O 1
ATOM 4500 N N . GLY B 1 272 ? 36.286 50.436 72.668 1.00 7.73 282 GLY B N 1
ATOM 4501 C CA . GLY B 1 272 ? 37.696 50.421 72.319 1.00 7.88 282 GLY B CA 1
ATOM 4502 C C . GLY B 1 272 ? 38.222 48.994 72.331 1.00 7.74 282 GLY B C 1
ATOM 4503 O O . GLY B 1 272 ? 39.435 48.771 72.306 1.00 8.20 282 GLY B O 1
ATOM 4504 N N . ASN B 1 273 ? 37.314 48.017 72.310 1.00 8.26 283 ASN B N 1
ATOM 4505 C CA . ASN B 1 273 ? 37.706 46.599 72.248 1.00 7.89 283 ASN B CA 1
ATOM 4506 C C . ASN B 1 273 ? 38.566 46.234 71.022 1.00 9.00 283 ASN B C 1
ATOM 4507 O O . ASN B 1 273 ? 38.155 46.515 69.883 1.00 8.34 283 ASN B O 1
ATOM 4512 N N . GLY B 1 274 ? 39.741 45.619 71.251 1.00 8.94 284 GLY B N 1
ATOM 4513 C CA . GLY B 1 274 ? 40.572 45.153 70.174 1.00 8.93 284 GLY B CA 1
ATOM 4514 C C . GLY B 1 274 ? 40.824 46.162 69.053 1.00 8.34 284 GLY B C 1
ATOM 4515 O O . GLY B 1 274 ? 41.245 47.269 69.293 1.00 9.54 284 GLY B O 1
ATOM 4516 N N . CYS B 1 275 ? 40.597 45.751 67.817 1.00 7.58 285 CYS B N 1
ATOM 4517 C CA . CYS B 1 275 ? 40.724 46.630 66.665 1.00 7.73 285 CYS B CA 1
ATOM 4518 C C . CYS B 1 275 ? 39.847 47.909 66.722 1.00 8.00 285 CYS B C 1
ATOM 4519 O O . CYS B 1 275 ? 40.152 48.927 66.074 1.00 7.28 285 CYS B O 1
ATOM 4522 N N . LEU B 1 276 ? 38.749 47.872 67.472 1.00 7.59 286 LEU B N 1
ATOM 4523 C CA . LEU B 1 276 ? 37.888 49.048 67.488 1.00 8.18 286 LEU B CA 1
ATOM 4524 C C . LEU B 1 276 ? 38.655 50.287 67.946 1.00 8.37 286 LEU B C 1
ATOM 4525 O O . LEU B 1 276 ? 38.429 51.383 67.431 1.00 9.15 286 LEU B O 1
ATOM 4530 N N . ALA B 1 277 ? 39.599 50.115 68.856 1.00 8.87 287 ALA B N 1
ATOM 4531 C CA . ALA B 1 277 ? 40.434 51.268 69.300 1.00 9.60 287 ALA B CA 1
ATOM 4532 C C . ALA B 1 277 ? 41.177 51.988 68.160 1.00 9.74 287 ALA B C 1
ATOM 4533 O O . ALA B 1 277 ? 41.354 53.225 68.220 1.00 10.23 287 ALA B O 1
ATOM 4535 N N . GLU B 1 278 ? 41.616 51.198 67.173 1.00 8.93 288 GLU B N 1
ATOM 4536 C CA . GLU B 1 278 ? 42.438 51.614 66.058 1.00 9.60 288 GLU B CA 1
ATOM 4537 C C . GLU B 1 278 ? 41.618 52.146 64.888 1.00 9.73 288 GLU B C 1
ATOM 4538 O O . GLU B 1 278 ? 42.122 52.933 64.086 1.00 9.59 288 GLU B O 1
ATOM 4544 N N . ILE B 1 279 ? 40.366 51.712 64.752 1.00 7.97 289 ILE B N 1
ATOM 4545 C CA . ILE B 1 279 ? 39.647 52.066 63.521 1.00 7.06 289 ILE B CA 1
ATOM 4546 C C . ILE B 1 279 ? 38.451 52.950 63.753 1.00 7.21 289 ILE B C 1
ATOM 4547 O O . ILE B 1 279 ? 38.114 53.769 62.874 1.00 6.87 289 ILE B O 1
ATOM 4552 N N . VAL B 1 280 ? 37.792 52.797 64.902 1.00 7.94 290 VAL B N 1
ATOM 4553 C CA . VAL B 1 280 ? 36.585 53.621 65.166 1.00 8.76 290 VAL B CA 1
ATOM 4554 C C . VAL B 1 280 ? 36.835 55.159 65.164 1.00 8.86 290 VAL B C 1
ATOM 4555 O O . VAL B 1 280 ? 36.051 55.893 64.554 1.00 9.78 290 VAL B O 1
ATOM 4559 N N . PRO B 1 281 ? 37.941 55.640 65.781 1.00 9.78 291 PRO B N 1
ATOM 4560 C CA . PRO B 1 281 ? 38.165 57.111 65.839 1.00 9.00 291 PRO B CA 1
ATOM 4561 C C . PRO B 1 281 ? 38.289 57.714 64.449 1.00 9.23 291 PRO B C 1
ATOM 4562 O O . PRO B 1 281 ? 38.065 58.887 64.263 1.00 9.41 291 PRO B O 1
ATOM 4566 N N . SER B 1 282 ? 38.666 56.910 63.473 1.00 10.31 292 SER B N 1
ATOM 4567 C CA . SER B 1 282 ? 38.749 57.417 62.098 1.00 10.93 292 SER B CA 1
ATOM 4568 C C . SER B 1 282 ? 37.381 57.830 61.522 1.00 10.50 292 SER B C 1
ATOM 4569 O O . SER B 1 282 ? 37.312 58.680 60.619 1.00 11.52 292 SER B O 1
ATOM 4572 N N . VAL B 1 283 ? 36.302 57.213 62.034 1.00 10.05 293 VAL B N 1
ATOM 4573 C CA . VAL B 1 283 ? 34.979 57.294 61.417 1.00 7.72 293 VAL B CA 1
ATOM 4574 C C . VAL B 1 283 ? 33.860 57.485 62.460 1.00 8.39 293 VAL B C 1
ATOM 4575 O O . VAL B 1 283 ? 32.667 57.293 62.192 1.00 8.15 293 VAL B O 1
ATOM 4579 N N . GLY B 1 284 ? 34.236 57.927 63.640 1.00 9.48 294 GLY B N 1
ATOM 4580 C CA . GLY B 1 284 ? 33.271 58.085 64.724 1.00 9.59 294 GLY B CA 1
ATOM 4581 C C . GLY B 1 284 ? 33.983 58.257 66.064 1.00 10.89 294 GLY B C 1
ATOM 4582 O O . GLY B 1 284 ? 35.047 58.877 66.134 1.00 10.40 294 GLY B O 1
ATOM 4583 N N . GLU B 1 285 ? 33.408 57.704 67.125 1.00 11.67 295 GLU B N 1
ATOM 4584 C CA . GLU B 1 285 ? 33.908 57.930 68.482 1.00 12.71 295 GLU B CA 1
ATOM 4585 C C . GLU B 1 285 ? 33.840 56.651 69.313 1.00 11.25 295 GLU B C 1
ATOM 4586 O O . GLU B 1 285 ? 32.913 55.892 69.172 1.00 9.76 295 GLU B O 1
ATOM 4592 N N . VAL B 1 286 ? 34.836 56.463 70.188 1.00 11.74 296 VAL B N 1
ATOM 4593 C CA . VAL B 1 286 ? 34.956 55.322 71.086 1.00 11.33 296 VAL B CA 1
ATOM 4594 C C . VAL B 1 286 ? 34.270 55.694 72.399 1.00 12.52 296 VAL B C 1
ATOM 4595 O O . VAL B 1 286 ? 34.399 56.816 72.882 1.00 13.16 296 VAL B O 1
ATOM 4599 N N . VAL B 1 287 ? 33.505 54.766 72.952 1.00 10.51 297 VAL B N 1
ATOM 4600 C CA . VAL B 1 287 ? 32.825 55.024 74.215 1.00 11.60 297 VAL B CA 1
ATOM 4601 C C . VAL B 1 287 ? 33.218 53.891 75.154 1.00 11.31 297 VAL B C 1
ATOM 4602 O O . VAL B 1 287 ? 33.936 52.963 74.725 1.00 11.26 297 VAL B O 1
ATOM 4606 N N . GLY B 1 288 ? 32.757 53.973 76.401 1.00 10.55 298 GLY B N 1
ATOM 4607 C CA . GLY B 1 288 ? 33.069 53.008 77.427 1.00 11.20 298 GLY B CA 1
ATOM 4608 C C . GLY B 1 288 ? 32.416 51.637 77.270 1.00 12.49 298 GLY B C 1
ATOM 4609 O O . GLY B 1 288 ? 31.403 51.463 76.548 1.00 13.19 298 GLY B O 1
ATOM 4610 N N . TYR B 1 289 ? 32.967 50.673 78.006 1.00 11.99 299 TYR B N 1
ATOM 4611 C CA . TYR B 1 289 ? 32.362 49.372 78.176 1.00 12.59 299 TYR B CA 1
ATOM 4612 C C . TYR B 1 289 ? 31.096 49.475 79.068 1.00 14.06 299 TYR B C 1
ATOM 4613 O O . TYR B 1 289 ? 30.943 50.448 79.815 1.00 13.86 299 TYR B O 1
ATOM 4622 N N . GLY B 1 290 ? 30.217 48.470 78.980 1.00 13.74 300 GLY B N 1
ATOM 4623 C CA . GLY B 1 290 ? 29.073 48.338 79.883 1.00 14.21 300 GLY B CA 1
ATOM 4624 C C . GLY B 1 290 ? 27.810 49.027 79.386 1.00 14.24 300 GLY B C 1
ATOM 4625 O O . GLY B 1 290 ? 27.752 49.508 78.252 1.00 14.71 300 GLY B O 1
ATOM 4626 N N . THR B 1 291 ? 26.800 49.076 80.243 1.00 15.28 301 THR B N 1
ATOM 4627 C CA . THR B 1 291 ? 25.450 49.628 79.899 1.00 15.97 301 THR B CA 1
ATOM 4628 C C . THR B 1 291 ? 25.115 50.976 80.562 1.00 16.96 301 THR B C 1
ATOM 4629 O O . THR B 1 291 ? 24.036 51.548 80.356 1.00 16.88 301 THR B O 1
ATOM 4633 N N . ASP B 1 292 ? 26.020 51.491 81.371 1.00 17.73 302 ASP B N 1
ATOM 4634 C CA . ASP B 1 292 ? 25.667 52.673 82.131 1.00 20.26 302 ASP B CA 1
ATOM 4635 C C . ASP B 1 292 ? 26.058 53.988 81.417 1.00 18.79 302 ASP B C 1
ATOM 4636 O O . ASP B 1 292 ? 27.020 54.619 81.765 1.00 20.47 302 ASP B O 1
ATOM 4641 N N . PHE B 1 293 ? 25.304 54.355 80.383 1.00 17.09 303 PHE B N 1
ATOM 4642 C CA . PHE B 1 293 ? 25.547 55.558 79.596 1.00 15.75 303 PHE B CA 1
ATOM 4643 C C . PHE B 1 293 ? 24.720 56.737 80.119 1.00 16.35 303 PHE B C 1
ATOM 4644 O O . PHE B 1 293 ? 23.483 56.648 80.211 1.00 15.86 303 PHE B O 1
ATOM 4652 N N . ALA B 1 294 ? 25.419 57.832 80.470 1.00 16.74 304 ALA B N 1
ATOM 4653 C CA . ALA B 1 294 ? 24.768 59.095 80.784 1.00 16.58 304 ALA B CA 1
ATOM 4654 C C . ALA B 1 294 ? 24.156 59.618 79.473 1.00 17.63 304 ALA B C 1
ATOM 4655 O O . ALA B 1 294 ? 24.873 59.761 78.452 1.00 17.74 304 ALA B O 1
ATOM 4657 N N . PRO B 1 295 ? 22.820 59.852 79.470 1.00 17.40 305 PRO B N 1
ATOM 4658 C CA . PRO B 1 295 ? 22.092 60.257 78.286 1.00 18.19 305 PRO B CA 1
ATOM 4659 C C . PRO B 1 295 ? 22.642 61.512 77.607 1.00 17.92 305 PRO B C 1
ATOM 4660 O O . PRO B 1 295 ? 22.747 61.544 76.384 1.00 17.08 305 PRO B O 1
ATOM 4664 N N . ASP B 1 296 ? 22.952 62.545 78.394 1.00 18.05 306 ASP B N 1
ATOM 4665 C CA . ASP B 1 296 ? 23.462 63.793 77.837 1.00 19.44 306 ASP B CA 1
ATOM 4666 C C . ASP B 1 296 ? 24.810 63.586 77.102 1.00 18.44 306 ASP B C 1
ATOM 4667 O O . ASP B 1 296 ? 25.036 64.148 76.017 1.00 18.23 306 ASP B O 1
ATOM 4672 N N . GLU B 1 297 ? 25.673 62.775 77.697 1.00 17.82 307 GLU B N 1
ATOM 4673 C CA . GLU B 1 297 ? 26.949 62.398 77.095 1.00 19.22 307 GLU B CA 1
ATOM 4674 C C . GLU B 1 297 ? 26.747 61.582 75.807 1.00 17.51 307 GLU B C 1
ATOM 4675 O O . GLU B 1 297 ? 27.455 61.807 74.838 1.00 16.38 307 GLU B O 1
ATOM 4681 N N . ALA B 1 298 ? 25.780 60.657 75.829 1.00 16.12 308 ALA B N 1
ATOM 4682 C CA . ALA B 1 298 ? 25.477 59.779 74.715 1.00 16.11 308 ALA B CA 1
ATOM 4683 C C . ALA B 1 298 ? 25.026 60.600 73.518 1.00 16.24 308 ALA B C 1
ATOM 4684 O O . ALA B 1 298 ? 25.475 60.371 72.396 1.00 15.16 308 ALA B O 1
ATOM 4686 N N . ARG B 1 299 ? 24.117 61.551 73.780 1.00 17.40 309 ARG B N 1
ATOM 4687 C CA . ARG B 1 299 ? 23.645 62.496 72.787 1.00 17.74 309 ARG B CA 1
ATOM 4688 C C . ARG B 1 299 ? 24.770 63.394 72.247 1.00 17.92 309 ARG B C 1
ATOM 4689 O O . ARG B 1 299 ? 24.849 63.675 71.030 1.00 18.53 309 ARG B O 1
ATOM 4697 N N . ARG B 1 300 ? 25.639 63.857 73.129 1.00 17.40 310 ARG B N 1
ATOM 4698 C CA . ARG B 1 300 ? 26.766 64.665 72.711 1.00 18.13 310 ARG B CA 1
ATOM 4699 C C . ARG B 1 300 ? 27.720 63.864 71.797 1.00 16.98 310 ARG B C 1
ATOM 4700 O O . ARG B 1 300 ? 28.306 64.410 70.840 1.00 16.64 310 ARG B O 1
ATOM 4708 N N . THR B 1 301 ? 27.877 62.583 72.098 1.00 16.16 311 THR B N 1
ATOM 4709 C CA . THR B 1 301 ? 28.671 61.695 71.242 1.00 16.24 311 THR B CA 1
ATOM 4710 C C . THR B 1 301 ? 28.038 61.577 69.869 1.00 16.36 311 THR B C 1
ATOM 4711 O O . THR B 1 301 ? 28.740 61.764 68.865 1.00 16.22 311 THR B O 1
ATOM 4715 N N . LEU B 1 302 ? 26.745 61.255 69.816 1.00 16.43 312 LEU B N 1
ATOM 4716 C CA . LEU B 1 302 ? 26.056 61.142 68.537 1.00 18.92 312 LEU B CA 1
ATOM 4717 C C . LEU B 1 302 ? 26.257 62.385 67.676 1.00 20.17 312 LEU B C 1
ATOM 4718 O O . LEU B 1 302 ? 26.677 62.315 66.515 1.00 19.54 312 LEU B O 1
ATOM 4723 N N . ALA B 1 303 ? 25.976 63.535 68.289 1.00 21.83 313 ALA B N 1
ATOM 4724 C CA . ALA B 1 303 ? 26.033 64.845 67.648 1.00 22.77 313 ALA B CA 1
ATOM 4725 C C . ALA B 1 303 ? 27.413 65.257 67.158 1.00 23.04 313 ALA B C 1
ATOM 4726 O O . ALA B 1 303 ? 27.536 66.018 66.195 1.00 24.68 313 ALA B O 1
ATOM 4728 N N . GLY B 1 304 ? 28.462 64.810 67.814 1.00 21.70 314 GLY B N 1
ATOM 4729 C CA . GLY B 1 304 ? 29.780 65.077 67.285 1.00 21.32 314 GLY B CA 1
ATOM 4730 C C . GLY B 1 304 ? 30.246 64.150 66.164 1.00 21.05 314 GLY B C 1
ATOM 4731 O O . GLY B 1 304 ? 31.392 64.267 65.710 1.00 21.19 314 GLY B O 1
ATOM 4732 N N . LEU B 1 305 ? 29.414 63.185 65.748 1.00 19.55 315 LEU B N 1
ATOM 4733 C CA . LEU B 1 305 ? 29.899 62.193 64.760 1.00 18.74 315 LEU B CA 1
ATOM 4734 C C . LEU B 1 305 ? 30.197 62.861 63.407 1.00 17.93 315 LEU B C 1
ATOM 4735 O O . LEU B 1 305 ? 29.509 63.797 63.020 1.00 17.19 315 LEU B O 1
ATOM 4740 N N . PRO B 1 306 ? 31.241 62.394 62.698 1.00 18.44 316 PRO B N 1
ATOM 4741 C CA . PRO B 1 306 ? 31.470 62.962 61.346 1.00 17.58 316 PRO B CA 1
ATOM 4742 C C . PRO B 1 306 ? 30.293 62.681 60.400 1.00 17.30 316 PRO B C 1
ATOM 4743 O O . PRO B 1 306 ? 29.525 61.776 60.658 1.00 16.13 316 PRO B O 1
ATOM 4747 N N . ALA B 1 307 ? 30.172 63.473 59.322 1.00 16.77 317 ALA B N 1
ATOM 4748 C CA . ALA B 1 307 ? 29.117 63.366 58.309 1.00 16.48 317 ALA B CA 1
ATOM 4749 C C . ALA B 1 307 ? 29.429 62.271 57.302 1.00 16.22 317 ALA B C 1
ATOM 4750 O O . ALA B 1 307 ? 30.567 61.824 57.248 1.00 15.57 317 ALA B O 1
ATOM 4752 N N . SER B 1 308 ? 28.424 61.887 56.496 1.00 14.55 318 SER B N 1
ATOM 4753 C CA . SER B 1 308 ? 28.554 60.920 55.365 1.00 14.51 318 SER B CA 1
ATOM 4754 C C . SER B 1 308 ? 29.783 61.032 54.464 1.00 14.27 318 SER B C 1
ATOM 4755 O O . SER B 1 308 ? 30.463 60.030 54.204 1.00 13.68 318 SER B O 1
ATOM 4758 N N . ASP B 1 309 ? 30.045 62.234 53.972 1.00 13.68 319 ASP B N 1
ATOM 4759 C CA . ASP B 1 309 ? 31.154 62.438 53.062 1.00 14.13 319 ASP B CA 1
ATOM 4760 C C . ASP B 1 309 ? 32.470 62.175 53.754 1.00 12.65 319 ASP B C 1
ATOM 4761 O O . ASP B 1 309 ? 33.376 61.615 53.153 1.00 11.56 319 ASP B O 1
ATOM 4766 N N . GLU B 1 310 ? 32.577 62.600 55.010 1.00 11.13 320 GLU B N 1
ATOM 4767 C CA . GLU B 1 310 ? 33.822 62.441 55.715 1.00 11.89 320 GLU B CA 1
ATOM 4768 C C . GLU B 1 310 ? 34.125 60.983 56.079 1.00 9.64 320 GLU B C 1
ATOM 4769 O O . GLU B 1 310 ? 35.270 60.565 55.989 1.00 8.15 320 GLU B O 1
ATOM 4775 N N . VAL B 1 311 ? 33.121 60.225 56.522 1.00 8.26 321 VAL B N 1
ATOM 4776 C CA . VAL B 1 311 ? 33.376 58.771 56.797 1.00 7.37 321 VAL B CA 1
ATOM 4777 C C . VAL B 1 311 ? 33.650 57.935 55.525 1.00 8.10 321 VAL B C 1
ATOM 4778 O O . VAL B 1 311 ? 34.521 57.046 55.549 1.00 8.25 321 VAL B O 1
ATOM 4782 N N . ARG B 1 312 ? 32.960 58.264 54.417 1.00 8.89 322 ARG B N 1
ATOM 4783 C CA . ARG B 1 312 ? 33.128 57.605 53.106 1.00 10.05 322 ARG B CA 1
ATOM 4784 C C . ARG B 1 312 ? 34.567 57.859 52.594 1.00 9.85 322 ARG B C 1
ATOM 4785 O O . ARG B 1 312 ? 35.274 56.949 52.182 1.00 10.97 322 ARG B O 1
ATOM 4793 N N . ARG B 1 313 ? 35.026 59.088 52.712 1.00 9.73 323 ARG B N 1
ATOM 4794 C CA . ARG B 1 313 ? 36.401 59.442 52.319 1.00 10.12 323 ARG B CA 1
ATOM 4795 C C . ARG B 1 313 ? 37.446 58.674 53.153 1.00 8.48 323 ARG B C 1
ATOM 4796 O O . ARG B 1 313 ? 38.339 58.070 52.604 1.00 9.56 323 ARG B O 1
ATOM 4804 N N . ALA B 1 314 ? 37.336 58.749 54.473 1.00 7.28 324 ALA B N 1
ATOM 4805 C CA . ALA B 1 314 ? 38.198 57.985 55.366 1.00 7.84 324 ALA B CA 1
ATOM 4806 C C . ALA B 1 314 ? 38.175 56.500 55.067 1.00 7.74 324 ALA B C 1
ATOM 4807 O O . ALA B 1 314 ? 39.251 55.878 54.988 1.00 7.19 324 ALA B O 1
ATOM 4809 N N . ALA B 1 315 ? 36.967 55.919 54.923 1.00 7.63 325 ALA B N 1
ATOM 4810 C CA . ALA B 1 315 ? 36.848 54.496 54.528 1.00 8.21 325 ALA B CA 1
ATOM 4811 C C . ALA B 1 315 ? 37.617 54.165 53.287 1.00 8.56 325 ALA B C 1
ATOM 4812 O O . ALA B 1 315 ? 38.300 53.180 53.236 1.00 9.78 325 ALA B O 1
ATOM 4814 N N . VAL B 1 316 ? 37.504 54.990 52.256 1.00 8.99 326 VAL B N 1
ATOM 4815 C CA . VAL B 1 316 ? 38.177 54.666 51.033 1.00 8.91 326 VAL B CA 1
ATOM 4816 C C . VAL B 1 316 ? 39.698 54.874 51.215 1.00 9.36 326 VAL B C 1
ATOM 4817 O O . VAL B 1 316 ? 40.471 54.054 50.737 1.00 8.26 326 VAL B O 1
ATOM 4821 N N . ARG B 1 317 ? 40.117 55.963 51.901 1.00 10.04 327 ARG B N 1
ATOM 4822 C CA . ARG B 1 317 ? 41.577 56.279 52.025 1.00 11.37 327 ARG B CA 1
ATOM 4823 C C . ARG B 1 317 ? 42.305 55.171 52.773 1.00 10.63 327 ARG B C 1
ATOM 4824 O O . ARG B 1 317 ? 43.380 54.744 52.377 1.00 11.79 327 ARG B O 1
ATOM 4832 N N . LEU B 1 318 ? 41.690 54.709 53.857 1.00 9.27 328 LEU B N 1
ATOM 4833 C CA . LEU B 1 318 ? 42.280 53.749 54.775 1.00 7.79 328 LEU B CA 1
ATOM 4834 C C . LEU B 1 318 ? 42.046 52.273 54.402 1.00 8.41 328 LEU B C 1
ATOM 4835 O O . LEU B 1 318 ? 42.943 51.435 54.619 1.00 7.44 328 LEU B O 1
ATOM 4840 N N . TRP B 1 319 ? 40.857 51.957 53.862 1.00 7.34 329 TRP B N 1
ATOM 4841 C CA . TRP B 1 319 ? 40.420 50.555 53.723 1.00 7.94 329 TRP B CA 1
ATOM 4842 C C . TRP B 1 319 ? 39.969 50.204 52.318 1.00 8.27 329 TRP B C 1
ATOM 4843 O O . TRP B 1 319 ? 39.436 49.130 52.092 1.00 8.80 329 TRP B O 1
ATOM 4854 N N . GLY B 1 320 ? 40.182 51.121 51.377 1.00 9.07 330 GLY B N 1
ATOM 4855 C CA . GLY B 1 320 ? 39.735 50.895 50.004 1.00 9.33 330 GLY B CA 1
ATOM 4856 C C . GLY B 1 320 ? 40.295 49.605 49.449 1.00 9.19 330 GLY B C 1
ATOM 4857 O O . GLY B 1 320 ? 41.470 49.282 49.634 1.00 8.69 330 GLY B O 1
ATOM 4858 N N . HIS B 1 321 ? 39.452 48.890 48.725 1.00 9.23 331 HIS B N 1
ATOM 4859 C CA . HIS B 1 321 ? 39.778 47.569 48.252 1.00 9.10 331 HIS B CA 1
ATOM 4860 C C . HIS B 1 321 ? 41.064 47.501 47.408 1.00 10.16 331 HIS B C 1
ATOM 4861 O O . HIS B 1 321 ? 41.787 46.503 47.446 1.00 8.82 331 HIS B O 1
ATOM 4868 N N . VAL B 1 322 ? 41.327 48.564 46.645 1.00 10.58 332 VAL B N 1
ATOM 4869 C CA . VAL B 1 322 ? 42.462 48.584 45.743 1.00 11.05 332 VAL B CA 1
ATOM 4870 C C . VAL B 1 322 ? 43.693 48.865 46.551 1.00 9.63 332 VAL B C 1
ATOM 4871 O O . VAL B 1 322 ? 44.666 48.156 46.428 1.00 9.26 332 VAL B O 1
ATOM 4875 N N . THR B 1 323 ? 43.649 49.873 47.401 1.00 9.28 333 THR B N 1
ATOM 4876 C CA . THR B 1 323 ? 44.758 50.124 48.296 1.00 10.10 333 THR B CA 1
ATOM 4877 C C . THR B 1 323 ? 45.098 48.902 49.174 1.00 9.78 333 THR B C 1
ATOM 4878 O O . THR B 1 323 ? 46.265 48.566 49.320 1.00 9.25 333 THR B O 1
ATOM 4882 N N . ILE B 1 324 ? 44.095 48.249 49.742 1.00 8.40 334 ILE B N 1
ATOM 4883 C CA . ILE B 1 324 ? 44.355 47.023 50.534 1.00 9.31 334 ILE B CA 1
ATOM 4884 C C . ILE B 1 324 ? 44.871 45.834 49.719 1.00 8.34 334 ILE B C 1
ATOM 4885 O O . ILE B 1 324 ? 45.840 45.180 50.148 1.00 8.11 334 ILE B O 1
ATOM 4890 N N . ALA B 1 325 ? 44.251 45.548 48.566 1.00 7.61 335 ALA B N 1
ATOM 4891 C CA . ALA B 1 325 ? 44.757 44.473 47.713 1.00 7.92 335 ALA B CA 1
ATOM 4892 C C . ALA B 1 325 ? 46.239 44.699 47.402 1.00 8.18 335 ALA B C 1
ATOM 4893 O O . ALA B 1 325 ? 47.026 43.761 47.375 1.00 8.81 335 ALA B O 1
ATOM 4895 N N . GLU B 1 326 ? 46.577 45.941 47.099 1.00 7.72 336 GLU B N 1
ATOM 4896 C CA . GLU B 1 326 ? 47.930 46.353 46.720 1.00 10.76 336 GLU B CA 1
ATOM 4897 C C . GLU B 1 326 ? 48.925 46.118 47.873 1.00 8.83 336 GLU B C 1
ATOM 4898 O O . GLU B 1 326 ? 50.053 45.656 47.682 1.00 8.16 336 GLU B O 1
ATOM 4904 N N . ARG B 1 327 ? 48.474 46.369 49.097 1.00 8.24 337 ARG B N 1
ATOM 4905 C CA . ARG B 1 327 ? 49.240 45.984 50.254 1.00 7.86 337 ARG B CA 1
ATOM 4906 C C . ARG B 1 327 ? 49.445 44.488 50.358 1.00 6.83 337 ARG B C 1
ATOM 4907 O O . ARG B 1 327 ? 50.546 44.048 50.626 1.00 6.33 337 ARG B O 1
ATOM 4915 N N . TYR B 1 328 ? 48.394 43.719 50.140 1.00 5.36 338 TYR B N 1
ATOM 4916 C CA . TYR B 1 328 ? 48.563 42.257 50.051 1.00 7.34 338 TYR B CA 1
ATOM 4917 C C . TYR B 1 328 ? 49.475 41.780 48.911 1.00 6.43 338 TYR B C 1
ATOM 4918 O O . TYR B 1 328 ? 50.272 40.923 49.142 1.00 5.56 338 TYR B O 1
ATOM 4927 N N . VAL B 1 329 ? 49.367 42.341 47.705 1.00 8.12 339 VAL B N 1
ATOM 4928 C CA . VAL B 1 329 ? 50.312 41.880 46.674 1.00 9.74 339 VAL B CA 1
ATOM 4929 C C . VAL B 1 329 ? 51.781 42.190 46.984 1.00 9.98 339 VAL B C 1
ATOM 4930 O O . VAL B 1 329 ? 52.639 41.359 46.712 1.00 10.44 339 VAL B O 1
ATOM 4934 N N . GLU B 1 330 ? 52.052 43.328 47.602 1.00 10.62 340 GLU B N 1
ATOM 4935 C CA . GLU B 1 330 ? 53.402 43.587 48.134 1.00 13.77 340 GLU B CA 1
ATOM 4936 C C . GLU B 1 330 ? 53.899 42.430 49.062 1.00 12.73 340 GLU B C 1
ATOM 4937 O O . GLU B 1 330 ? 55.033 41.980 48.954 1.00 12.63 340 GLU B O 1
ATOM 4943 N N . GLN B 1 331 ? 53.005 41.908 49.920 1.00 12.39 341 GLN B N 1
ATOM 4944 C CA . GLN B 1 331 ? 53.316 40.776 50.816 1.00 11.02 341 GLN B CA 1
ATOM 4945 C C . GLN B 1 331 ? 53.446 39.444 50.061 1.00 10.77 341 GLN B C 1
ATOM 4946 O O . GLN B 1 331 ? 54.318 38.625 50.385 1.00 10.34 341 GLN B O 1
ATOM 4952 N N . TYR B 1 332 ? 52.607 39.235 49.045 1.00 10.11 342 TYR B N 1
ATOM 4953 C CA . TYR B 1 332 ? 52.823 38.089 48.138 1.00 9.43 342 TYR B CA 1
ATOM 4954 C C . TYR B 1 332 ? 54.224 38.108 47.523 1.00 9.50 342 TYR B C 1
ATOM 4955 O O . TYR B 1 332 ? 54.881 37.077 47.455 1.00 9.99 342 TYR B O 1
ATOM 4964 N N . ARG B 1 333 ? 54.632 39.265 47.036 1.00 10.27 343 ARG B N 1
ATOM 4965 C CA . ARG B 1 333 ? 55.945 39.436 46.374 1.00 12.01 343 ARG B CA 1
ATOM 4966 C C . ARG B 1 333 ? 57.135 39.286 47.345 1.00 11.52 343 ARG B C 1
ATOM 4967 O O . ARG B 1 333 ? 58.148 38.726 46.971 1.00 12.54 343 ARG B O 1
ATOM 4975 N N . ARG B 1 334 ? 56.969 39.768 48.580 1.00 10.81 344 ARG B N 1
ATOM 4976 C CA . ARG B 1 334 ? 57.892 39.487 49.699 1.00 9.35 344 ARG B CA 1
ATOM 4977 C C . ARG B 1 334 ? 58.105 37.991 49.839 1.00 9.33 344 ARG B C 1
ATOM 4978 O O . ARG B 1 334 ? 59.253 37.523 49.775 1.00 9.15 344 ARG B O 1
ATOM 4986 N N . LEU B 1 335 ? 57.015 37.221 49.916 1.00 8.22 345 LEU B N 1
ATOM 4987 C CA . LEU B 1 335 ? 57.089 35.759 50.087 1.00 8.77 345 LEU B CA 1
ATOM 4988 C C . LEU B 1 335 ? 57.658 35.137 48.833 1.00 9.31 345 LEU B C 1
ATOM 4989 O O . LEU B 1 335 ? 58.519 34.285 48.923 1.00 8.40 345 LEU B O 1
ATOM 4994 N N . LEU B 1 336 ? 57.197 35.582 47.657 1.00 9.30 346 LEU B N 1
ATOM 4995 C CA .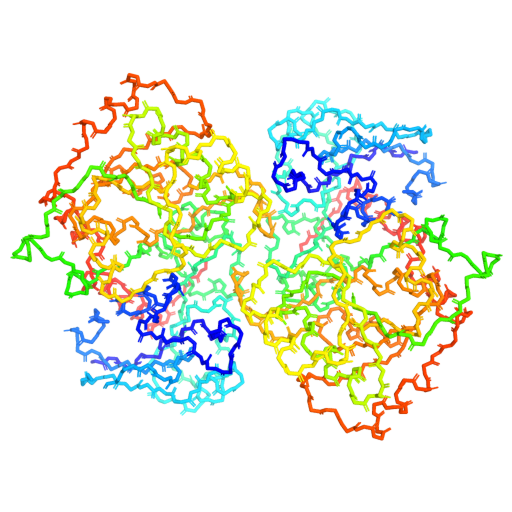 LEU B 1 336 ? 57.757 35.046 46.432 1.00 10.21 346 LEU B CA 1
ATOM 4996 C C . LEU B 1 336 ? 59.289 35.258 46.249 1.00 10.70 346 LEU B C 1
ATOM 4997 O O . LEU B 1 336 ? 59.957 34.376 45.712 1.00 10.19 346 LEU B O 1
ATOM 5002 N N . ALA B 1 337 ? 59.833 36.375 46.737 1.00 11.95 347 ALA B N 1
ATOM 5003 C CA . ALA B 1 337 ? 61.305 36.653 46.716 1.00 13.17 347 ALA B CA 1
ATOM 5004 C C . ALA B 1 337 ? 62.102 35.890 47.794 1.00 14.48 347 ALA B C 1
ATOM 5005 O O . ALA B 1 337 ? 63.345 36.047 47.918 1.00 15.44 347 ALA B O 1
ATOM 5007 N N . GLY B 1 338 ? 61.406 35.063 48.575 1.00 14.79 348 GLY B N 1
ATOM 5008 C CA . GLY B 1 338 ? 62.061 34.247 49.595 1.00 14.43 348 GLY B CA 1
ATOM 5009 C C . GLY B 1 338 ? 62.178 34.810 51.007 1.00 14.86 348 GLY B C 1
ATOM 5010 O O . GLY B 1 338 ? 62.827 34.207 51.858 1.00 14.09 348 GLY B O 1
ATOM 5011 N N . ALA B 1 339 ? 61.554 35.955 51.274 1.00 14.13 349 ALA B N 1
ATOM 5012 C CA . ALA B 1 339 ? 61.500 36.427 52.647 1.00 13.88 349 ALA B CA 1
ATOM 5013 C C . ALA B 1 339 ? 60.378 35.704 53.412 1.00 14.31 349 ALA B C 1
ATOM 5014 O O . ALA B 1 339 ? 59.388 35.247 52.825 1.00 13.84 349 ALA B O 1
ATOM 5016 N N . THR B 1 340 ? 60.542 35.621 54.719 1.00 14.21 350 THR B N 1
ATOM 5017 C CA . THR B 1 340 ? 59.606 35.065 55.658 1.00 14.10 350 THR B CA 1
ATOM 5018 C C . THR B 1 340 ? 59.385 35.918 56.925 1.00 13.71 350 THR B C 1
ATOM 5019 O O . THR B 1 340 ? 60.091 36.812 57.190 1.00 13.34 350 THR B O 1
ATOM 5023 N N . TRP B 1 341 ? 58.408 35.521 57.702 1.00 13.09 351 TRP B N 1
ATOM 5024 C CA . TRP B 1 341 ? 58.065 36.143 58.947 1.00 12.80 351 TRP B CA 1
ATOM 5025 C C . TRP B 1 341 ? 57.105 35.269 59.734 1.00 14.36 351 TRP B C 1
ATOM 5026 O O . TRP B 1 341 ? 56.379 34.486 59.177 1.00 13.29 351 TRP B O 1
ATOM 5037 N N . LYS B 1 342 ? 57.110 35.484 61.031 1.00 15.52 352 LYS B N 1
ATOM 5038 C CA . LYS B 1 342 ? 56.034 35.104 61.878 1.00 16.73 352 LYS B CA 1
ATOM 5039 C C . LYS B 1 342 ? 55.848 36.048 63.059 1.00 16.75 352 LYS B C 1
ATOM 5040 O O . LYS B 1 342 ? 54.822 36.005 63.633 1.00 16.75 352 LYS B O 1
#

Organism: NCBI:txid1160705

Secondary structure (DSSP, 8-state):
--EEEEE----BPTTSSSBPPSS-SSS-HHHHHHHH--HHHHTT-EEEEES-TTS---STTEEE-S--SHHHHHHHHHH---SEEEE-SSSSS-STTPPTT-EEEEEE-SSSBPS--TTEEES-HHHHHHTT--TTS-B-PPPB-GGGS--STT-PPP-S-EE-----GGGTHHHHHHHHHHHT--EEE-S----HHHHHHHHHHHTTTEEE-----HHHHHHHHHH-SEEE-------TT-S-------HHHHHHHHTT--EEE--TTTHHHHGGGGEEE--SSS---HHHHHHHHHTSPPHHHHHHHHHHHHBHHHHHHHHHHHHHHHHTT----/--EEEEE----BPTTSSSBPPSS-SSS-HHHHHHHH--HHHHTT-EEEEES-TT----TTEEE-S--SHHHHHHHHHH---SEEEE-SSSSS-STTPPTT-EEEEEE-SSSB-S--TTEEES-HHHHHHTT--TTS-B-PPPB-GGGS--GGG-PPP-S-EE-----GGGTHHHHHHHHHHHT--EEEES----HHHHHHHHHHHTTTEEEEE---HHHHHHHHHH-SEEE---SS--SSSSS---S--HHHHHHHHTT--EEE--TTTHHHHGGGTEEE--SSS---HHHHHHHHHTPPPHHHHHHHHHHHHBHHHHHHHHHHHHHHHHTT----

Solvent-accessible surface area: 25252 Å² total

Sequence (673 aa):
PLKVALVNIPLRVPGSDAWISVPPQGYGGIQWVVANLDGLLELGHEVFLLGAPGSPAGRPGLTVVPAGEPEEIERWLRTADVDVVHDHSGGVIGPAGLPPGTAFISSHHFTTRPVNPVGCTYSSRAQRAHCGGGDDAPVIPIPVDPARYRSAADQVAKEDFLLFGRVSPHKGALEAAAFAHACGRRLVLAGPAWEPEYFDEITRRYGSTVEPIGEVGGERRLDLLASAHAVLASQAVTGPWGGIWCEPGATVVSEAAVSGTPVVGTGNGCLAEIVPSVGEVVGYGTDFAPDEARRTLAGLPASDEVRRAAVRLWGHVTIAERYVEQYRRLLAGATWKPLKVALVNIPLRVPGSDAWISVPPQGYGGIQWVVANLDGLLELGHEVFLLGAPGSPARPGLTVVPAGEPEEIERWLRTADVDVVHDHSGGVIGPAGLPPGTAFISSHHFTTRPVNPVGCTYSSRAQRAHCGGGDDAPVIPIPVDPARYRSAADQVAKEDFLLFGRVSPHKGALEAAAFAHACGRRLVLAGPAWEPEYFDEITRRYGSTVEPIGEVGGERRLDLLASAHAVLASQAVTGPWGGIWCEPGATVVSEAAVSGTPVVGTGNGCLAEIVPSVGEVVGYGTDFAPDEARRTLAGLPASDEVRRAAVRLWGHVTIAERYVEQYRRLLAGATWK

Nearest PDB structures (foldseek):
  2iuy-assembly2_B  TM=1.003E+00  e=2.658E-75  Streptomyces viridochromogenes
  2iv3-assembly2_D  TM=9.977E-01  e=3.585E-69  Streptomyces viridochromogenes
  2iv3-assembly2_C  TM=9.998E-01  e=1.359E-68  Streptomyces viridochromogenes
  2iv3-assembly1_A  TM=9.944E-01  e=1.534E-68  Streptomyces viridochromogenes
  2iv3-assembly1_B  TM=9.904E-01  e=1.442E-66  Streptomyces viridochromogenes

Foldseek 3Di:
DFEEEEEQAQDADVPDPATAAQVGQWDDDSSPLSNLLVQCVVVPAAYEYEQHAPHDAPRPSGHDDPHNALVSRLVCQLPDDGQEYEYANLPSDADPNGDPNHFYAYEDQALEAGPYLKNYAFCAPLSCVSNVFDPPHHHFARAGALVVAAAVVNVQAADQAEEEHELDVQFCPLQVLLLCVLQVHAYEYEEADPPVVSVVVSCVVRVVRYDYDYIDGDPVVRSCLQRYLAYETGAQDDDPSDHTDARGHPSSCLSSLLSFHAYEYACGHCCVVRNVQRAYHDDDDNDDNSVVSNCSSVPTDTRVSSSVSSCVRRHSNVSSVVVVVSSVCRSVPDMGD/DFEEEEEQQQDADVPDPATAAQVGQWDDDSSPLSNLLCQCVVVPAAYEYHQHQPYDAHPSYHDDNHNDLVSVLVCQLPDPGQEYEYANLPSDDDPNHDPRHYYAYEYQDQEAGPDLKRYAFQAPLSCVSNVFDPPHHHFARADALVVAAAVVNVQAADFAEEEEELDVQFPPLQVLLLCVLQVHAYEYEEAYPPVVSVVVSCVVRVVRYDYDYIDGDPVVRSCLQRYLAYETGAQAQDPDRGRDARGHPSSCLSSLLSFHAYEYACGHCCVVRNVQRFDHDHDDNDDNSVVSNVRSVPTDTRVSSSVSSCVRRHSNVRNVVVVVSSVCVSVPDMGD

CATH classification: 3.40.50.2000 (+1 more: 3.40.50.2000)

InterPro domains:
  IPR001296 Glycosyl transferase, family 1 [PF00534] (159-280)